Protein AF-0000000067829515 (afdb_homodimer)

Structure (mmCIF, N/CA/C/O backbone):
data_AF-0000000067829515-model_v1
#
loop_
_entity.id
_entity.type
_entity.pdbx_description
1 polymer 'GAF domain-containing protein'
#
loop_
_atom_site.group_PDB
_atom_site.id
_atom_site.type_symbol
_atom_site.label_atom_id
_atom_site.label_alt_id
_atom_site.label_comp_id
_atom_site.label_asym_id
_atom_site.label_entity_id
_atom_site.label_seq_id
_atom_site.pdbx_PDB_ins_code
_atom_site.Cartn_x
_atom_site.Cartn_y
_atom_site.Cartn_z
_atom_site.occupancy
_atom_site.B_iso_or_equiv
_atom_site.auth_seq_id
_atom_site.auth_comp_id
_atom_site.auth_asym_id
_atom_site.auth_atom_id
_atom_site.pdbx_PDB_model_num
ATOM 1 N N . MET A 1 1 ? 18.188 -7.316 -9.562 1 25.94 1 MET A N 1
ATOM 2 C CA . MET A 1 1 ? 18.547 -8.625 -9.023 1 25.94 1 MET A CA 1
ATOM 3 C C . MET A 1 1 ? 17.344 -9.32 -8.414 1 25.94 1 MET A C 1
ATOM 5 O O . MET A 1 1 ? 16.75 -8.836 -7.445 1 25.94 1 MET A O 1
ATOM 9 N N . THR A 1 2 ? 16.453 -9.797 -9.289 1 33.97 2 THR A N 1
ATOM 10 C CA . THR A 1 2 ? 15.359 -10.719 -9.031 1 33.97 2 THR A CA 1
ATOM 11 C C . THR A 1 2 ? 15.75 -11.734 -7.961 1 33.97 2 THR A C 1
ATOM 13 O O . THR A 1 2 ? 16.75 -12.438 -8.102 1 33.97 2 THR A O 1
ATOM 16 N N . ASP A 1 3 ? 15.609 -11.477 -6.75 1 33.56 3 ASP A N 1
ATOM 17 C CA . ASP A 1 3 ? 15.844 -12.516 -5.754 1 33.56 3 ASP A CA 1
ATOM 18 C C . ASP A 1 3 ? 15.508 -13.898 -6.316 1 33.56 3 ASP A C 1
ATOM 20 O O . ASP A 1 3 ? 14.344 -14.203 -6.582 1 33.56 3 ASP A O 1
ATOM 24 N N . ASN A 1 4 ? 16.328 -14.477 -7.176 1 36.19 4 ASN A N 1
ATOM 25 C CA . ASN A 1 4 ? 16.594 -15.859 -7.551 1 36.19 4 ASN A CA 1
ATOM 26 C C . ASN A 1 4 ? 16.234 -16.828 -6.426 1 36.19 4 ASN A C 1
ATOM 28 O O . ASN A 1 4 ? 16.828 -17.906 -6.309 1 36.19 4 ASN A O 1
ATOM 32 N N . HIS A 1 5 ? 16.094 -16.344 -5.215 1 37.66 5 HIS A N 1
ATOM 33 C CA . HIS A 1 5 ? 16.188 -17.375 -4.18 1 37.66 5 HIS A CA 1
ATOM 34 C C . HIS A 1 5 ? 15.516 -18.672 -4.621 1 37.66 5 HIS A C 1
ATOM 36 O O . HIS A 1 5 ? 16.156 -19.719 -4.676 1 37.66 5 HIS A O 1
ATOM 42 N N . ASN A 1 6 ? 14.422 -19.172 -3.67 1 37.62 6 ASN A N 1
ATOM 43 C CA . ASN A 1 6 ? 14.172 -20.547 -3.279 1 37.62 6 ASN A CA 1
ATOM 44 C C . ASN A 1 6 ? 13.578 -21.359 -4.434 1 37.62 6 ASN A C 1
ATOM 46 O O . ASN A 1 6 ? 13.016 -20.797 -5.367 1 37.62 6 ASN A O 1
ATOM 50 N N . GLY A 1 7 ? 13.961 -22.609 -4.641 1 43.34 7 GLY A N 1
ATOM 51 C CA . GLY A 1 7 ? 13.57 -23.891 -5.211 1 43.34 7 GLY A CA 1
ATOM 52 C C . GLY A 1 7 ? 12.117 -23.938 -5.637 1 43.34 7 GLY A C 1
ATOM 53 O O . GLY A 1 7 ? 11.68 -24.875 -6.297 1 43.34 7 GLY A O 1
ATOM 54 N N . ASP A 1 8 ? 11.156 -23.297 -4.898 1 54.38 8 ASP A N 1
ATOM 55 C CA . ASP A 1 8 ? 9.719 -23.516 -5 1 54.38 8 ASP A CA 1
ATOM 56 C C . ASP A 1 8 ? 9.078 -22.516 -5.965 1 54.38 8 ASP A C 1
ATOM 58 O O . ASP A 1 8 ? 7.961 -22.047 -5.734 1 54.38 8 ASP A O 1
ATOM 62 N N . ASN A 1 9 ? 9.852 -22.156 -7.176 1 76.94 9 ASN A N 1
ATOM 63 C CA . ASN A 1 9 ? 9.578 -21.203 -8.25 1 76.94 9 ASN A CA 1
ATOM 64 C C . ASN A 1 9 ? 8.672 -21.812 -9.312 1 76.94 9 ASN A C 1
ATOM 66 O O . ASN A 1 9 ? 8.594 -23.031 -9.453 1 76.94 9 ASN A O 1
ATOM 70 N N . ILE A 1 10 ? 7.895 -21.047 -9.758 1 85.75 10 ILE A N 1
ATOM 71 C CA . ILE A 1 10 ? 6.918 -21.469 -10.758 1 85.75 10 ILE A CA 1
ATOM 72 C C . ILE A 1 10 ? 7.637 -22.109 -11.945 1 85.75 10 ILE A C 1
ATOM 74 O O . ILE A 1 10 ? 7.129 -23.062 -12.539 1 85.75 10 ILE A O 1
ATOM 78 N N . LEU A 1 11 ? 8.891 -21.766 -12.156 1 89.19 11 LEU A N 1
ATOM 79 C CA . LEU A 1 11 ? 9.617 -22.359 -13.281 1 89.19 11 LEU A CA 1
ATOM 80 C C . LEU A 1 11 ? 10.062 -23.781 -12.969 1 89.19 11 LEU A C 1
ATOM 82 O O . LEU A 1 11 ? 10.055 -24.641 -13.844 1 89.19 11 LEU A O 1
ATOM 86 N N . ASP A 1 12 ? 10.43 -23.969 -11.75 1 88.19 12 ASP A N 1
ATOM 87 C CA . ASP A 1 12 ? 10.758 -25.344 -11.336 1 88.19 12 ASP A CA 1
ATOM 88 C C . ASP A 1 12 ? 9.539 -26.25 -11.453 1 88.19 12 ASP A C 1
ATOM 90 O O . ASP A 1 12 ? 9.672 -27.422 -11.828 1 88.19 12 ASP A O 1
ATOM 94 N N . LEU A 1 13 ? 8.477 -25.703 -11.078 1 89.69 13 LEU A N 1
ATOM 95 C CA . LEU A 1 13 ? 7.234 -26.469 -11.188 1 89.69 13 LEU A CA 1
ATOM 96 C C . LEU A 1 13 ? 6.938 -26.828 -12.641 1 89.69 13 LEU A C 1
ATOM 98 O O . LEU A 1 13 ? 6.594 -27.969 -12.945 1 89.69 13 LEU A O 1
ATOM 102 N N . ILE A 1 14 ? 7.098 -25.891 -13.5 1 92.06 14 ILE A N 1
ATOM 103 C CA . ILE A 1 14 ? 6.852 -26.109 -14.922 1 92.06 14 ILE A CA 1
ATOM 104 C C . ILE A 1 14 ? 7.809 -27.172 -15.453 1 92.06 14 ILE A C 1
ATOM 106 O O . ILE A 1 14 ? 7.402 -28.062 -16.188 1 92.06 14 ILE A O 1
ATOM 110 N N . ARG A 1 15 ? 8.992 -27.078 -15.047 1 90.19 15 ARG A N 1
ATOM 111 C CA . ARG A 1 15 ? 9.977 -28.062 -15.461 1 90.19 15 ARG A CA 1
ATOM 112 C C . ARG A 1 15 ? 9.562 -29.469 -15.023 1 90.19 15 ARG A C 1
ATOM 114 O O . ARG A 1 15 ? 9.672 -30.422 -15.797 1 90.19 15 ARG A O 1
ATOM 121 N N . SER A 1 16 ? 9.07 -29.547 -13.859 1 87.62 16 SER A N 1
ATOM 122 C CA . SER A 1 16 ? 8.648 -30.828 -13.32 1 87.62 16 SER A CA 1
ATOM 123 C C . SER A 1 16 ? 7.398 -31.344 -14.031 1 87.62 16 SER A C 1
ATOM 125 O O . SER A 1 16 ? 7.266 -32.531 -14.273 1 87.62 16 SER A O 1
ATOM 127 N N . VAL A 1 17 ? 6.535 -30.484 -14.352 1 90.06 17 VAL A N 1
ATOM 128 C CA . VAL A 1 17 ? 5.273 -30.859 -14.977 1 90.06 17 VAL A CA 1
ATOM 129 C C . VAL A 1 17 ? 5.539 -31.406 -16.375 1 90.06 17 VAL A C 1
ATOM 131 O O . VAL A 1 17 ? 5 -32.438 -16.75 1 90.06 17 VAL A O 1
ATOM 134 N N . PHE A 1 18 ? 6.383 -30.719 -17.078 1 90.62 18 PHE A N 1
ATOM 135 C CA . PHE A 1 18 ? 6.629 -31.109 -18.453 1 90.62 18 PHE A CA 1
ATOM 136 C C . PHE A 1 18 ? 7.785 -32.094 -18.531 1 90.62 18 PHE A C 1
ATOM 138 O O . PHE A 1 18 ? 8.031 -32.688 -19.594 1 90.62 18 PHE A O 1
ATOM 145 N N . GLN A 1 19 ? 8.438 -32.344 -17.391 1 88.62 19 GLN A N 1
ATOM 146 C CA . GLN A 1 19 ? 9.594 -33.219 -17.328 1 88.62 19 GLN A CA 1
ATOM 147 C C . GLN A 1 19 ? 10.609 -32.844 -18.422 1 88.62 19 GLN A C 1
ATOM 149 O O . GLN A 1 19 ? 11.031 -33.719 -19.188 1 88.62 19 GLN A O 1
ATOM 154 N N . VAL A 1 20 ? 10.992 -31.641 -18.453 1 90.38 20 VAL A N 1
ATOM 155 C CA . VAL A 1 20 ? 11.883 -31.125 -19.484 1 90.38 20 VAL A CA 1
ATOM 156 C C . VAL A 1 20 ? 13.234 -30.75 -18.875 1 90.38 20 VAL A C 1
ATOM 158 O O . VAL A 1 20 ? 13.391 -30.781 -17.656 1 90.38 20 VAL A O 1
ATOM 161 N N . HIS A 1 21 ? 14.125 -30.453 -19.812 1 87.69 21 HIS A N 1
ATOM 162 C CA . HIS A 1 21 ? 15.484 -30.125 -19.391 1 87.69 21 HIS A CA 1
ATOM 163 C C . HIS A 1 21 ? 15.586 -28.703 -18.891 1 87.69 21 HIS A C 1
ATOM 165 O O . HIS A 1 21 ? 16.219 -28.438 -17.859 1 87.69 21 HIS A O 1
ATOM 171 N N . ASN A 1 22 ? 14.93 -27.828 -19.656 1 88.19 22 ASN A N 1
ATOM 172 C CA . ASN A 1 22 ? 15.086 -26.406 -19.344 1 88.19 22 ASN A CA 1
ATOM 173 C C . ASN A 1 22 ? 13.781 -25.641 -19.531 1 88.19 22 ASN A C 1
ATOM 175 O O . ASN A 1 22 ? 13.016 -25.922 -20.469 1 88.19 22 ASN A O 1
ATOM 179 N N . VAL A 1 23 ? 13.562 -24.703 -18.641 1 91.44 23 VAL A N 1
ATOM 180 C CA . VAL A 1 23 ? 12.5 -23.703 -18.781 1 91.44 23 VAL A CA 1
ATOM 181 C C . VAL A 1 23 ? 13.094 -22.297 -18.688 1 91.44 23 VAL A C 1
ATOM 183 O O . VAL A 1 23 ? 13.859 -22 -17.766 1 91.44 23 VAL A O 1
ATOM 186 N N . ALA A 1 24 ? 12.797 -21.484 -19.688 1 89.12 24 ALA A N 1
ATOM 187 C CA . ALA A 1 24 ? 13.383 -20.141 -19.734 1 89.12 24 ALA A CA 1
ATOM 188 C C . ALA A 1 24 ? 12.305 -19.078 -19.891 1 89.12 24 ALA A C 1
ATOM 190 O O . ALA A 1 24 ? 11.359 -19.25 -20.672 1 89.12 24 ALA A O 1
ATOM 191 N N . LEU A 1 25 ? 12.492 -18.062 -19.125 1 90.81 25 LEU A N 1
ATOM 192 C CA . LEU A 1 25 ? 11.562 -16.938 -19.172 1 90.81 25 LEU A CA 1
ATOM 193 C C . LEU A 1 25 ? 12.25 -15.688 -19.719 1 90.81 25 LEU A C 1
ATOM 195 O O . LEU A 1 25 ? 13.281 -15.258 -19.188 1 90.81 25 LEU A O 1
ATOM 199 N N . PHE A 1 26 ? 11.656 -15.133 -20.766 1 89.19 26 PHE A N 1
ATOM 200 C CA . PHE A 1 26 ? 12.18 -13.93 -21.391 1 89.19 26 PHE A CA 1
ATOM 201 C C . PHE A 1 26 ? 11.203 -12.766 -21.234 1 89.19 26 PHE A C 1
ATOM 203 O O . PHE A 1 26 ? 10 -12.93 -21.469 1 89.19 26 PHE A O 1
ATOM 210 N N . LEU A 1 27 ? 11.703 -11.594 -20.875 1 89.62 27 LEU A N 1
ATOM 211 C CA . LEU A 1 27 ? 10.875 -10.398 -20.734 1 89.62 27 LEU A CA 1
ATOM 212 C C . LEU A 1 27 ? 11.461 -9.242 -21.531 1 89.62 27 LEU A C 1
ATOM 214 O O . LEU A 1 27 ? 12.656 -9.211 -21.812 1 89.62 27 LEU A O 1
ATOM 218 N N . PRO A 1 28 ? 10.586 -8.336 -21.906 1 87.75 28 PRO A N 1
ATOM 219 C CA . PRO A 1 28 ? 11.055 -7.191 -22.688 1 87.75 28 PRO A CA 1
ATOM 220 C C . PRO A 1 28 ? 11.867 -6.203 -21.859 1 87.75 28 PRO A C 1
ATOM 222 O O . PRO A 1 28 ? 11.609 -6.02 -20.672 1 87.75 28 PRO A O 1
ATOM 225 N N . THR A 1 29 ? 12.859 -5.633 -22.531 1 84 29 THR A N 1
ATOM 226 C CA . THR A 1 29 ? 13.664 -4.57 -21.938 1 84 29 THR A CA 1
ATOM 227 C C . THR A 1 29 ? 13.219 -3.205 -22.453 1 84 29 THR A C 1
ATOM 229 O O . THR A 1 29 ? 12.398 -3.115 -23.359 1 84 29 THR A O 1
ATOM 232 N N . GLU A 1 30 ? 13.68 -2.193 -21.828 1 77.88 30 GLU A N 1
ATOM 233 C CA . GLU A 1 30 ? 13.305 -0.834 -22.219 1 77.88 30 GLU A CA 1
ATOM 234 C C . GLU A 1 30 ? 13.789 -0.511 -23.625 1 77.88 30 GLU A C 1
ATOM 236 O O . GLU A 1 30 ? 13.188 0.314 -24.312 1 77.88 30 GLU A O 1
ATOM 241 N N . ASP A 1 31 ? 14.766 -1.186 -24.078 1 78.12 31 ASP A N 1
ATOM 242 C CA . ASP A 1 31 ? 15.367 -0.891 -25.375 1 78.12 31 ASP A CA 1
ATOM 243 C C . ASP A 1 31 ? 14.688 -1.682 -26.5 1 78.12 31 ASP A C 1
ATOM 245 O O . ASP A 1 31 ? 15.164 -1.695 -27.625 1 78.12 31 ASP A O 1
ATOM 249 N N . GLY A 1 32 ? 13.555 -2.357 -26.172 1 79.62 32 GLY A N 1
ATOM 250 C CA . GLY A 1 32 ? 12.828 -3.107 -27.188 1 79.62 32 GLY A CA 1
ATOM 251 C C . GLY A 1 32 ? 13.352 -4.52 -27.375 1 79.62 32 GLY A C 1
ATOM 252 O O . GLY A 1 32 ? 12.875 -5.254 -28.234 1 79.62 32 GLY A O 1
ATOM 253 N N . ASN A 1 33 ? 14.383 -4.832 -26.641 1 85.44 33 ASN A N 1
ATOM 254 C CA . ASN A 1 33 ? 14.914 -6.188 -26.656 1 85.44 33 ASN A CA 1
ATOM 255 C C . ASN A 1 33 ? 14.312 -7.039 -25.547 1 85.44 33 ASN A C 1
ATOM 257 O O . ASN A 1 33 ? 13.328 -6.641 -24.906 1 85.44 33 ASN A O 1
ATOM 261 N N . PHE A 1 34 ? 14.82 -8.281 -25.562 1 86.38 34 PHE A N 1
ATOM 262 C CA . PHE A 1 34 ? 14.336 -9.195 -24.531 1 86.38 34 PHE A CA 1
ATOM 263 C C . PHE A 1 34 ? 15.5 -9.812 -23.766 1 86.38 34 PHE A C 1
ATOM 265 O O . PHE A 1 34 ? 16.578 -10.023 -24.328 1 86.38 34 PHE A O 1
ATOM 272 N N . THR A 1 35 ? 15.305 -9.938 -22.578 1 84.5 35 THR A N 1
ATOM 273 C CA . THR A 1 35 ? 16.359 -10.508 -21.75 1 84.5 35 THR A CA 1
ATOM 274 C C . THR A 1 35 ? 15.844 -11.727 -21 1 84.5 35 THR A C 1
ATOM 276 O O . THR A 1 35 ? 14.656 -11.82 -20.688 1 84.5 35 THR A O 1
ATOM 279 N N . LEU A 1 36 ? 16.781 -12.711 -20.828 1 85.44 36 LEU A N 1
ATOM 280 C CA . LEU A 1 36 ? 16.469 -13.859 -19.969 1 85.44 36 LEU A CA 1
ATOM 281 C C . LEU A 1 36 ? 16.375 -13.438 -18.516 1 85.44 36 LEU A C 1
ATOM 283 O O . LEU A 1 36 ? 17.375 -13.023 -17.922 1 85.44 36 LEU A O 1
ATOM 287 N N . VAL A 1 37 ? 15.297 -13.516 -17.984 1 82.75 37 VAL A N 1
ATOM 288 C CA . VAL A 1 37 ? 15.086 -13.023 -16.625 1 82.75 37 VAL A CA 1
ATOM 289 C C . VAL A 1 37 ? 15.234 -14.172 -15.633 1 82.75 37 VAL A C 1
ATOM 291 O O . VAL A 1 37 ? 15.734 -13.977 -14.523 1 82.75 37 VAL A O 1
ATOM 294 N N . SER A 1 38 ? 14.773 -15.328 -16 1 84.25 38 SER A N 1
ATOM 295 C CA . SER A 1 38 ? 14.828 -16.484 -15.117 1 84.25 38 SER A CA 1
ATOM 296 C C . SER A 1 38 ? 14.828 -17.781 -15.906 1 84.25 38 SER A C 1
ATOM 298 O O . SER A 1 38 ? 14.25 -17.859 -16.984 1 84.25 38 SER A O 1
ATOM 300 N N . ALA A 1 39 ? 15.492 -18.766 -15.344 1 85.69 39 ALA A N 1
ATOM 301 C CA . ALA A 1 39 ? 15.523 -20.078 -15.977 1 85.69 39 ALA A CA 1
ATOM 302 C C . ALA A 1 39 ? 15.625 -21.188 -14.938 1 85.69 39 ALA A C 1
ATOM 304 O O . ALA A 1 39 ? 16.109 -20.969 -13.828 1 85.69 39 ALA A O 1
ATOM 305 N N . SER A 1 40 ? 14.969 -22.25 -15.164 1 86.25 40 SER A N 1
ATOM 306 C CA . SER A 1 40 ? 15.109 -23.469 -14.383 1 86.25 40 SER A CA 1
ATOM 307 C C . SER A 1 40 ? 15.719 -24.594 -15.219 1 86.25 40 SER A C 1
ATOM 309 O O . SER A 1 40 ? 15.18 -24.953 -16.266 1 86.25 40 SER A O 1
ATOM 311 N N . THR A 1 41 ? 16.984 -25 -14.781 1 81.75 41 THR A N 1
ATOM 312 C CA . THR A 1 41 ? 17.672 -26.031 -15.562 1 81.75 41 THR A CA 1
ATOM 313 C C . THR A 1 41 ? 18.125 -27.188 -14.672 1 81.75 41 THR A C 1
ATOM 315 O O . THR A 1 41 ? 18.297 -27 -13.461 1 81.75 41 THR A O 1
ATOM 318 N N . GLU A 1 42 ? 18.016 -28.406 -15.094 1 70 42 GLU A N 1
ATOM 319 C CA . GLU A 1 42 ? 18.594 -29.547 -14.383 1 70 42 GLU A CA 1
ATOM 320 C C . GLU A 1 42 ? 20.109 -29.406 -14.258 1 70 42 GLU A C 1
ATOM 322 O O . GLU A 1 42 ? 20.703 -29.906 -13.305 1 70 42 GLU A O 1
ATOM 327 N N . CYS A 1 43 ? 20.719 -28.781 -15.258 1 59.5 43 CYS A N 1
ATOM 328 C CA . CYS A 1 43 ? 22.172 -28.625 -15.258 1 59.5 43 CYS A CA 1
ATOM 329 C C . CYS A 1 43 ? 22.578 -27.172 -15.016 1 59.5 43 CYS A C 1
ATOM 331 O O . CYS A 1 43 ? 21.719 -26.312 -14.844 1 59.5 43 CYS A O 1
ATOM 333 N N . GLU A 1 44 ? 23.828 -26.781 -14.734 1 52.78 44 GLU A N 1
ATOM 334 C CA . GLU A 1 44 ? 24.438 -25.516 -14.344 1 52.78 44 GLU A CA 1
ATOM 335 C C . GLU A 1 44 ? 23.844 -24.359 -15.141 1 52.78 44 GLU A C 1
ATOM 337 O O . GLU A 1 44 ? 23.797 -24.406 -16.375 1 52.78 44 GLU A O 1
ATOM 342 N N . PRO A 1 45 ? 23.156 -23.641 -14.398 1 49.62 45 PRO A N 1
ATOM 343 C CA . PRO A 1 45 ? 22.359 -22.516 -14.898 1 49.62 45 PRO A CA 1
ATOM 344 C C . PRO A 1 45 ? 23.141 -21.625 -15.867 1 49.62 45 PRO A C 1
ATOM 346 O O . PRO A 1 45 ? 24.375 -21.609 -15.844 1 49.62 45 PRO A O 1
ATOM 349 N N . TYR A 1 46 ? 22.438 -21.141 -16.828 1 52.03 46 TYR A N 1
ATOM 350 C CA . TYR A 1 46 ? 22.844 -20.141 -17.812 1 52.03 46 TYR A CA 1
ATOM 351 C C . TYR A 1 46 ? 23.344 -18.875 -17.125 1 52.03 46 TYR A C 1
ATOM 353 O O . TYR A 1 46 ? 22.734 -18.391 -16.172 1 52.03 46 TYR A O 1
ATOM 361 N N . THR A 1 47 ? 24.547 -18.891 -16.781 1 46 47 THR A N 1
ATOM 362 C CA . THR A 1 47 ? 25.203 -17.781 -16.078 1 46 47 THR A CA 1
ATOM 363 C C . THR A 1 47 ? 24.797 -16.438 -16.688 1 46 47 THR A C 1
ATOM 365 O O . THR A 1 47 ? 24.875 -15.406 -16.016 1 46 47 THR A O 1
ATOM 368 N N . GLU A 1 48 ? 24.797 -16.266 -18.062 1 52.47 48 GLU A N 1
ATOM 369 C CA . GLU A 1 48 ? 25.016 -14.914 -18.562 1 52.47 48 GLU A CA 1
ATOM 370 C C . GLU A 1 48 ? 23.688 -14.242 -18.906 1 52.47 48 GLU A C 1
ATOM 372 O O . GLU A 1 48 ? 22.703 -14.914 -19.234 1 52.47 48 GLU A O 1
ATOM 377 N N . GLU A 1 49 ? 23.594 -13.078 -18.625 1 59.03 49 GLU A N 1
ATOM 378 C CA . GLU A 1 49 ? 22.578 -12.148 -19.109 1 59.03 49 GLU A CA 1
ATOM 379 C C . GLU A 1 49 ? 22.453 -12.203 -20.625 1 59.03 49 GLU A C 1
ATOM 381 O O . GLU A 1 49 ? 23.422 -11.945 -21.344 1 59.03 49 GLU A O 1
ATOM 386 N N . PHE A 1 50 ? 21.516 -13.047 -21.188 1 68.44 50 PHE A N 1
ATOM 387 C CA . PHE A 1 50 ? 21.344 -13.18 -22.641 1 68.44 50 PHE A CA 1
ATOM 388 C C . PHE A 1 50 ? 20.297 -12.195 -23.141 1 68.44 50 PHE A C 1
ATOM 390 O O . PHE A 1 50 ? 19.203 -12.094 -22.578 1 68.44 50 PHE A O 1
ATOM 397 N N . ILE A 1 51 ? 20.828 -11.18 -23.906 1 73.88 51 ILE A N 1
ATOM 398 C CA . ILE A 1 51 ? 19.922 -10.273 -24.594 1 73.88 51 ILE A CA 1
ATOM 399 C C . ILE A 1 51 ? 19.531 -10.852 -25.953 1 73.88 51 ILE A C 1
ATOM 401 O O . ILE A 1 51 ? 20.406 -11.25 -26.734 1 73.88 51 ILE A O 1
ATOM 405 N N . ILE A 1 52 ? 18.281 -11.07 -26.172 1 75.5 52 ILE A N 1
ATOM 406 C CA . ILE A 1 52 ? 17.812 -11.641 -27.422 1 75.5 52 ILE A CA 1
ATOM 407 C C . ILE A 1 52 ? 17.031 -10.586 -28.219 1 75.5 52 ILE A C 1
ATOM 409 O O . ILE A 1 52 ? 16.031 -10.055 -27.734 1 75.5 52 ILE A O 1
ATOM 413 N N . PRO A 1 53 ? 17.594 -10.234 -29.406 1 73.56 53 PRO A N 1
ATOM 414 C CA . PRO A 1 53 ? 16.781 -9.406 -30.281 1 73.56 53 PRO A CA 1
ATOM 415 C C . PRO A 1 53 ? 15.562 -10.148 -30.828 1 73.56 53 PRO A C 1
ATOM 417 O O . PRO A 1 53 ? 15.609 -11.367 -31.016 1 73.56 53 PRO A O 1
ATOM 420 N N . PRO A 1 54 ? 14.484 -9.344 -31.031 1 75.5 54 PRO A N 1
ATOM 421 C CA . PRO A 1 54 ? 13.328 -10.016 -31.641 1 75.5 54 PRO A CA 1
ATOM 422 C C . PRO A 1 54 ? 13.641 -10.602 -33.031 1 75.5 54 PRO A C 1
ATOM 424 O O . PRO A 1 54 ? 14.336 -9.961 -33.812 1 75.5 54 PRO A O 1
ATOM 427 N N . GLY A 1 55 ? 13.219 -11.844 -33.25 1 74.69 55 GLY A N 1
ATOM 428 C CA . GLY A 1 55 ? 13.336 -12.461 -34.562 1 74.69 55 GLY A CA 1
ATOM 429 C C . GLY A 1 55 ? 14.555 -13.352 -34.688 1 74.69 55 GLY A C 1
ATOM 430 O O . GLY A 1 55 ? 14.688 -14.086 -35.656 1 74.69 55 GLY A O 1
ATOM 431 N N . LYS A 1 56 ? 15.398 -13.227 -33.75 1 74.81 56 LYS A N 1
ATOM 432 C CA . LYS A 1 56 ? 16.594 -14.055 -33.812 1 74.81 56 LYS A CA 1
ATOM 433 C C . LYS A 1 56 ? 16.422 -15.352 -33.031 1 74.81 56 LYS A C 1
ATOM 435 O O . LYS A 1 56 ? 16.219 -15.328 -31.828 1 74.81 56 LYS A O 1
ATOM 440 N N . GLY A 1 57 ? 16.516 -16.422 -33.844 1 79.56 57 GLY A N 1
ATOM 441 C CA . GLY A 1 57 ? 16.406 -17.719 -33.219 1 79.56 57 GLY A CA 1
ATOM 442 C C . GLY A 1 57 ? 14.961 -18.141 -32.969 1 79.56 57 GLY A C 1
ATOM 443 O O . GLY A 1 57 ? 14.031 -17.453 -33.406 1 79.56 57 GLY A O 1
ATOM 444 N N . LEU A 1 58 ? 14.781 -19.234 -32.406 1 84.5 58 LEU A N 1
ATOM 445 C CA . LEU A 1 58 ? 13.438 -19.766 -32.188 1 84.5 58 LEU A CA 1
ATOM 446 C C . LEU A 1 58 ? 12.68 -18.906 -31.172 1 84.5 58 LEU A C 1
ATOM 448 O O . LEU A 1 58 ? 11.492 -18.625 -31.359 1 84.5 58 LEU A O 1
ATOM 452 N N . VAL A 1 59 ? 13.406 -18.469 -30.172 1 87.06 59 VAL A N 1
ATOM 453 C CA . VAL A 1 59 ? 12.781 -17.594 -29.172 1 87.06 59 VAL A CA 1
ATOM 454 C C . VAL A 1 59 ? 12.391 -16.266 -29.812 1 87.06 59 VAL A C 1
ATOM 456 O O . VAL A 1 59 ? 11.297 -15.75 -29.562 1 87.06 59 VAL A O 1
ATOM 459 N N . GLY A 1 60 ? 13.328 -15.727 -30.562 1 85.31 60 GLY A N 1
ATOM 460 C CA . GLY A 1 60 ? 13.023 -14.492 -31.266 1 85.31 60 GLY A CA 1
ATOM 461 C C . GLY A 1 60 ? 11.805 -14.594 -32.156 1 85.31 60 GLY A C 1
ATOM 462 O O . GLY A 1 60 ? 11.031 -13.633 -32.281 1 85.31 60 GLY A O 1
ATOM 463 N N . TRP A 1 61 ? 11.727 -15.766 -32.75 1 85.88 61 TRP A N 1
ATOM 464 C CA . TRP A 1 61 ? 10.57 -16 -33.625 1 85.88 61 TRP A CA 1
ATOM 465 C C . TRP A 1 61 ? 9.273 -15.93 -32.812 1 85.88 61 TRP A C 1
ATOM 467 O O . TRP A 1 61 ? 8.305 -15.305 -33.25 1 85.88 61 TRP A O 1
ATOM 477 N N . VAL A 1 62 ? 9.227 -16.625 -31.672 1 90.12 62 VAL A N 1
ATOM 478 C CA . VAL A 1 62 ? 8.047 -16.625 -30.812 1 90.12 62 VAL A CA 1
ATOM 479 C C . VAL A 1 62 ? 7.707 -15.203 -30.391 1 90.12 62 VAL A C 1
ATOM 481 O O . VAL A 1 62 ? 6.535 -14.812 -30.391 1 90.12 62 VAL A O 1
ATOM 484 N N . LEU A 1 63 ? 8.688 -14.445 -30.125 1 89.12 63 LEU A N 1
ATOM 485 C CA . LEU A 1 63 ? 8.508 -13.07 -29.656 1 89.12 63 LEU A CA 1
ATOM 486 C C . LEU A 1 63 ? 8.008 -12.172 -30.781 1 89.12 63 LEU A C 1
ATOM 488 O O . LEU A 1 63 ? 7.141 -11.32 -30.547 1 89.12 63 LEU A O 1
ATOM 492 N N . ARG A 1 64 ? 8.5 -12.328 -31.922 1 85.81 64 ARG A N 1
ATOM 493 C CA . ARG A 1 64 ? 8.133 -11.492 -33.062 1 85.81 64 ARG A CA 1
ATOM 494 C C . ARG A 1 64 ? 6.715 -11.797 -33.531 1 85.81 64 ARG A C 1
ATOM 496 O O . ARG A 1 64 ? 5.938 -10.883 -33.812 1 85.81 64 ARG A O 1
ATOM 503 N N . HIS A 1 65 ? 6.41 -13.094 -33.594 1 88.88 65 HIS A N 1
ATOM 504 C CA . HIS A 1 65 ? 5.141 -13.5 -34.188 1 88.88 65 HIS A CA 1
ATOM 505 C C . HIS A 1 65 ? 4.055 -13.633 -33.156 1 88.88 65 HIS A C 1
ATOM 507 O O . HIS A 1 65 ? 2.867 -13.695 -33.469 1 88.88 65 HIS A O 1
ATOM 513 N N . GLN A 1 66 ? 4.395 -13.703 -31.906 1 90.25 66 GLN A N 1
ATOM 514 C CA . GLN A 1 66 ? 3.473 -13.867 -30.781 1 90.25 66 GLN A CA 1
ATOM 515 C C . GLN A 1 66 ? 2.574 -15.086 -30.984 1 90.25 66 GLN A C 1
ATOM 517 O O . GLN A 1 66 ? 1.359 -15.008 -30.797 1 90.25 66 GLN A O 1
ATOM 522 N N . GLN A 1 67 ? 3.123 -16.109 -31.5 1 88.94 67 GLN A N 1
ATOM 523 C CA . GLN A 1 67 ? 2.451 -17.391 -31.703 1 88.94 67 GLN A CA 1
ATOM 524 C C . GLN A 1 67 ? 3.236 -18.531 -31.078 1 88.94 67 GLN A C 1
ATOM 526 O O . GLN A 1 67 ? 4.465 -18.484 -30.984 1 88.94 67 GLN A O 1
ATOM 531 N N . PRO A 1 68 ? 2.492 -19.516 -30.609 1 92.69 68 PRO A N 1
ATOM 532 C CA . PRO A 1 68 ? 3.197 -20.672 -30.047 1 92.69 68 PRO A CA 1
ATOM 533 C C . PRO A 1 68 ? 4.008 -21.438 -31.094 1 92.69 68 PRO A C 1
ATOM 535 O O . PRO A 1 68 ? 3.672 -21.422 -32.281 1 92.69 68 PRO A O 1
ATOM 538 N N . LEU A 1 69 ? 5.117 -22 -30.719 1 91.44 69 LEU A N 1
ATOM 539 C CA . LEU A 1 69 ? 5.984 -22.766 -31.594 1 91.44 69 LEU A CA 1
ATOM 540 C C . LEU A 1 69 ? 6.324 -24.125 -30.984 1 91.44 69 LEU A C 1
ATOM 542 O O . LEU A 1 69 ? 6.703 -24.188 -29.812 1 91.44 69 LEU A O 1
ATOM 546 N N . ILE A 1 70 ? 6.027 -25.172 -31.703 1 92.31 70 ILE A N 1
ATOM 547 C CA . ILE A 1 70 ? 6.426 -26.516 -31.297 1 92.31 70 ILE A CA 1
ATOM 548 C C . ILE A 1 70 ? 7.41 -27.094 -32.312 1 92.31 70 ILE A C 1
ATOM 550 O O . ILE A 1 70 ? 7.141 -27.094 -33.5 1 92.31 70 ILE A O 1
ATOM 554 N N . LEU A 1 71 ? 8.531 -27.422 -31.891 1 88.5 71 LEU A N 1
ATOM 555 C CA . LEU A 1 71 ? 9.508 -28.109 -32.719 1 88.5 71 LEU A CA 1
ATOM 556 C C . LEU A 1 71 ? 9.93 -29.438 -32.125 1 88.5 71 LEU A C 1
ATOM 558 O O . LEU A 1 71 ? 10.617 -29.453 -31.094 1 88.5 71 LEU A O 1
ATOM 562 N N . ASN A 1 72 ? 9.289 -30.453 -32.844 1 87.38 72 ASN A N 1
ATOM 563 C CA . ASN A 1 72 ? 9.672 -31.812 -32.406 1 87.38 72 ASN A CA 1
ATOM 564 C C . ASN A 1 72 ? 10.812 -32.344 -33.281 1 87.38 72 ASN A C 1
ATOM 566 O O . ASN A 1 72 ? 10.852 -32.094 -34.5 1 87.38 72 ASN A O 1
ATOM 570 N N . ASN A 1 73 ? 11.945 -32.844 -32.781 1 80.44 73 ASN A N 1
ATOM 571 C CA . ASN A 1 73 ? 13.133 -33.312 -33.5 1 80.44 73 ASN A CA 1
ATOM 572 C C . ASN A 1 73 ? 13.969 -32.156 -34.031 1 80.44 73 ASN A C 1
ATOM 574 O O . ASN A 1 73 ? 14.281 -32.094 -35.219 1 80.44 73 ASN A O 1
ATOM 578 N N . PHE A 1 74 ? 14.086 -31.359 -33.156 1 75 74 PHE A N 1
ATOM 579 C CA . PHE A 1 74 ? 14.867 -30.156 -33.469 1 75 74 PHE A CA 1
ATOM 580 C C . PHE A 1 74 ? 16.281 -30.531 -33.906 1 75 74 PHE A C 1
ATOM 582 O O . PHE A 1 74 ? 16.953 -31.328 -33.25 1 75 74 PHE A O 1
ATOM 589 N N . ASP A 1 75 ? 16.562 -30.109 -35.188 1 68.81 75 ASP A N 1
ATOM 590 C CA . ASP A 1 75 ? 17.922 -30.219 -35.719 1 68.81 75 ASP A CA 1
ATOM 591 C C . ASP A 1 75 ? 18.547 -28.844 -35.906 1 68.81 75 ASP A C 1
ATOM 593 O O . ASP A 1 75 ? 17.859 -27.875 -36.219 1 68.81 75 ASP A O 1
ATOM 597 N N . GLN A 1 76 ? 19.781 -28.641 -35.438 1 62.38 76 GLN A N 1
ATOM 598 C CA . GLN A 1 76 ? 20.5 -27.375 -35.469 1 62.38 76 GLN A CA 1
ATOM 599 C C . GLN A 1 76 ? 20.422 -26.719 -36.844 1 62.38 76 GLN A C 1
ATOM 601 O O . GLN A 1 76 ? 20.609 -25.5 -36.969 1 62.38 76 GLN A O 1
ATOM 606 N N . ARG A 1 77 ? 20.109 -27.484 -37.781 1 60.78 77 ARG A N 1
ATOM 607 C CA . ARG A 1 77 ? 20.016 -26.922 -39.125 1 60.78 77 ARG A CA 1
ATOM 608 C C . ARG A 1 77 ? 18.781 -26.047 -39.281 1 60.78 77 ARG A C 1
ATOM 610 O O . ARG A 1 77 ? 18.719 -25.188 -40.156 1 60.78 77 ARG A O 1
ATOM 617 N N . GLN A 1 78 ? 17.797 -26.172 -38.438 1 60.44 78 GLN A N 1
ATOM 618 C CA . GLN A 1 78 ? 16.516 -25.484 -38.562 1 60.44 78 GLN A CA 1
ATOM 619 C C . GLN A 1 78 ? 16.516 -24.156 -37.781 1 60.44 78 GLN A C 1
ATOM 621 O O . GLN A 1 78 ? 15.758 -23.25 -38.094 1 60.44 78 GLN A O 1
ATOM 626 N N . GLY A 1 79 ? 17.422 -24.078 -36.906 1 64.94 79 GLY A N 1
ATOM 627 C CA . GLY A 1 79 ? 17.484 -22.859 -36.094 1 64.94 79 GLY A CA 1
ATOM 628 C C . GLY A 1 79 ? 18.297 -23 -34.844 1 64.94 79 GLY A C 1
ATOM 629 O O . GLY A 1 79 ? 18.891 -24.062 -34.594 1 64.94 79 GLY A O 1
ATOM 630 N N . TYR A 1 80 ? 18.609 -21.875 -34.219 1 73.12 80 TYR A N 1
ATOM 631 C CA . TYR A 1 80 ? 19.328 -21.938 -32.969 1 73.12 80 TYR A CA 1
ATOM 632 C C . TYR A 1 80 ? 18.484 -21.328 -31.844 1 73.12 80 TYR A C 1
ATOM 634 O O . TYR A 1 80 ? 17.625 -20.484 -32.094 1 73.12 80 TYR A O 1
ATOM 642 N N . LEU A 1 81 ? 18.438 -21.906 -30.719 1 71.12 81 LEU A N 1
ATOM 643 C CA . LEU A 1 81 ? 17.672 -21.453 -29.562 1 71.12 81 LEU A CA 1
ATOM 644 C C . LEU A 1 81 ? 18.219 -20.125 -29.047 1 71.12 81 LEU A C 1
ATOM 646 O O . LEU A 1 81 ? 17.453 -19.219 -28.719 1 71.12 81 LEU A O 1
ATOM 650 N N . GLY A 1 82 ? 19.484 -19.891 -29.109 1 64.25 82 GLY A N 1
ATOM 651 C CA . GLY A 1 82 ? 20.094 -18.594 -28.844 1 64.25 82 GLY A CA 1
ATOM 652 C C . GLY A 1 82 ? 20.531 -18.422 -27.406 1 64.25 82 GLY A C 1
ATOM 653 O O . GLY A 1 82 ? 21.156 -17.422 -27.062 1 64.25 82 GLY A O 1
ATOM 654 N N . TYR A 1 83 ? 20.172 -19.328 -26.562 1 67.19 83 TYR A N 1
ATOM 655 C CA . TYR A 1 83 ? 20.516 -19.047 -25.172 1 67.19 83 TYR A CA 1
ATOM 656 C C . TYR A 1 83 ? 21.391 -20.172 -24.594 1 67.19 83 TYR A C 1
ATOM 658 O O . TYR A 1 83 ? 21.641 -20.203 -23.391 1 67.19 83 TYR A O 1
ATOM 666 N N . TYR A 1 84 ? 21.812 -21.062 -25.391 1 68.75 84 TYR A N 1
ATOM 667 C CA . TYR A 1 84 ? 22.766 -22.094 -25 1 68.75 84 TYR A CA 1
ATOM 668 C C . TYR A 1 84 ? 24.125 -21.875 -25.672 1 68.75 84 TYR A C 1
ATOM 670 O O . TYR A 1 84 ? 24.203 -21.172 -26.688 1 68.75 84 TYR A O 1
ATOM 678 N N . SER A 1 85 ? 25.094 -22.328 -24.938 1 67.12 85 SER A N 1
ATOM 679 C CA . SER A 1 85 ? 26.344 -22.484 -25.672 1 67.12 85 SER A CA 1
ATOM 680 C C . SER A 1 85 ? 26.203 -23.5 -26.812 1 67.12 85 SER A C 1
ATOM 682 O O . SER A 1 85 ? 25.312 -24.344 -26.781 1 67.12 85 SER A O 1
ATOM 684 N N . ASN A 1 86 ? 26.953 -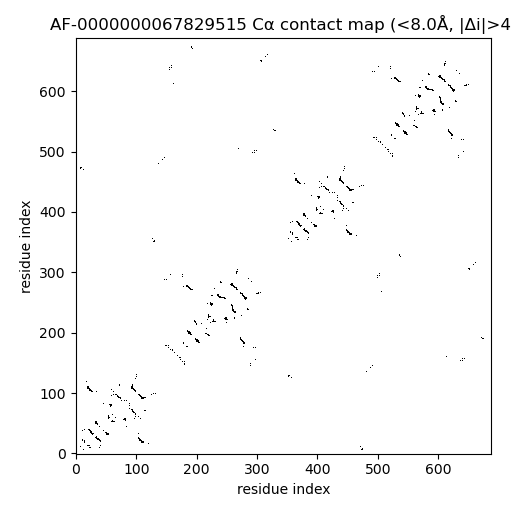23.344 -27.922 1 63.97 86 ASN A N 1
ATOM 685 C CA . ASN A 1 86 ? 26.875 -24.172 -29.125 1 63.97 86 ASN A CA 1
ATOM 686 C C . ASN A 1 86 ? 26.828 -25.656 -28.781 1 63.97 86 ASN A C 1
ATOM 688 O O . ASN A 1 86 ? 26.016 -26.406 -29.328 1 63.97 86 ASN A O 1
ATOM 692 N N . ASN A 1 87 ? 27.625 -26.062 -27.812 1 66.31 87 ASN A N 1
ATOM 693 C CA . ASN A 1 87 ? 27.719 -27.484 -27.5 1 66.31 87 ASN A CA 1
ATOM 694 C C . ASN A 1 87 ? 26.484 -27.984 -26.766 1 66.31 87 ASN A C 1
ATOM 696 O O . ASN A 1 87 ? 26.047 -29.125 -26.984 1 66.31 87 ASN A O 1
ATOM 700 N N . ASP A 1 88 ? 25.875 -27.188 -26.047 1 72.31 88 ASP A N 1
ATOM 701 C CA . ASP A 1 88 ? 24.734 -27.594 -25.234 1 72.31 88 ASP A CA 1
ATOM 702 C C . ASP A 1 88 ? 23.453 -27.594 -26.062 1 72.31 88 ASP A C 1
ATOM 704 O O . ASP A 1 88 ? 22.531 -28.391 -25.812 1 72.31 88 ASP A O 1
ATOM 708 N N . GLU A 1 89 ? 23.484 -26.828 -27.094 1 75.56 89 GLU A N 1
ATOM 709 C CA . GLU A 1 89 ? 22.297 -26.719 -27.922 1 75.56 89 GLU A CA 1
ATOM 710 C C . GLU A 1 89 ? 22.109 -27.969 -28.781 1 75.56 89 GLU A C 1
ATOM 712 O O . GLU A 1 89 ? 20.984 -28.328 -29.109 1 75.56 89 GLU A O 1
ATOM 717 N N . LYS A 1 90 ? 23.203 -28.594 -29.016 1 74.5 90 LYS A N 1
ATOM 718 C CA . LYS A 1 90 ? 23.156 -29.781 -29.844 1 74.5 90 LYS A CA 1
ATOM 719 C C . LYS A 1 90 ? 22.438 -30.938 -29.141 1 74.5 90 LYS A C 1
ATOM 721 O O . LYS A 1 90 ? 21.938 -31.859 -29.781 1 74.5 90 LYS A O 1
ATOM 726 N N . LEU A 1 91 ? 22.375 -30.797 -27.922 1 79.12 91 LEU A N 1
ATOM 727 C CA . LEU A 1 91 ? 21.781 -31.875 -27.156 1 79.12 91 LEU A CA 1
ATOM 728 C C . LEU A 1 91 ? 20.266 -31.75 -27.109 1 79.12 91 LEU A C 1
ATOM 730 O O . LEU A 1 91 ? 19.562 -32.719 -26.781 1 79.12 91 LEU A O 1
ATOM 734 N N . ILE A 1 92 ? 19.812 -30.656 -27.562 1 83.81 92 ILE A N 1
ATOM 735 C CA . ILE A 1 92 ? 18.375 -30.391 -27.453 1 83.81 92 ILE A CA 1
ATOM 736 C C . ILE A 1 92 ? 17.641 -31.047 -28.625 1 83.81 92 ILE A C 1
ATOM 738 O O . ILE A 1 92 ? 18.047 -30.891 -29.781 1 83.81 92 ILE A O 1
ATOM 742 N N . THR A 1 93 ? 16.609 -31.75 -28.344 1 86.06 93 THR A N 1
ATOM 743 C CA . THR A 1 93 ? 15.906 -32.5 -29.375 1 86.06 93 THR A CA 1
ATOM 744 C C . THR A 1 93 ? 14.516 -31.922 -29.609 1 86.06 93 THR A C 1
ATOM 746 O O . THR A 1 93 ? 13.922 -32.125 -30.688 1 86.06 93 THR A O 1
ATOM 749 N N . SER A 1 94 ? 13.961 -31.297 -28.641 1 90.31 94 SER A N 1
ATOM 750 C CA . SER A 1 94 ? 12.625 -30.734 -28.781 1 90.31 94 SER A CA 1
ATOM 751 C C . SER A 1 94 ? 12.523 -29.359 -28.125 1 90.31 94 SER A C 1
ATOM 753 O O . SER A 1 94 ? 13.219 -29.094 -27.141 1 90.31 94 SER A O 1
ATOM 755 N N . PHE A 1 95 ? 11.695 -28.531 -28.703 1 90.81 95 PHE A N 1
ATOM 756 C CA . PHE A 1 95 ? 11.523 -27.172 -28.219 1 90.81 95 PHE A CA 1
ATOM 757 C C . PHE A 1 95 ? 10.062 -26.75 -28.297 1 90.81 95 PHE A C 1
ATOM 759 O O . PHE A 1 95 ? 9.359 -27.094 -29.266 1 90.81 95 PHE A O 1
ATOM 766 N N . MET A 1 96 ? 9.555 -26.062 -27.234 1 94.06 96 MET A N 1
ATOM 767 C CA . MET A 1 96 ? 8.227 -25.453 -27.234 1 94.06 96 MET A CA 1
ATOM 768 C C . MET A 1 96 ? 8.266 -24.047 -26.625 1 94.06 96 MET A C 1
ATOM 770 O O . MET A 1 96 ? 8.883 -23.844 -25.578 1 94.06 96 MET A O 1
ATOM 774 N N . GLY A 1 97 ? 7.766 -23.125 -27.359 1 94.19 97 GLY A N 1
ATOM 775 C CA . GLY A 1 97 ? 7.727 -21.75 -26.891 1 94.19 97 GLY A CA 1
ATOM 776 C C . GLY A 1 97 ? 6.348 -21.125 -26.984 1 94.19 97 GLY A C 1
ATOM 777 O O . GLY A 1 97 ? 5.562 -21.469 -27.875 1 94.19 97 GLY A O 1
ATOM 778 N N . CYS A 1 98 ? 6.062 -20.25 -26.031 1 94.38 98 CYS A N 1
ATOM 779 C CA . CYS A 1 98 ? 4.793 -19.531 -26 1 94.38 98 CYS A CA 1
ATOM 780 C C . CYS A 1 98 ? 5.004 -18.062 -25.641 1 94.38 98 CYS A C 1
ATOM 782 O O . CYS A 1 98 ? 5.859 -17.75 -24.812 1 94.38 98 CYS A O 1
ATOM 784 N N . HIS A 1 99 ? 4.242 -17.219 -26.312 1 93.62 99 HIS A N 1
ATOM 785 C CA . HIS A 1 99 ? 4.309 -15.797 -26 1 93.62 99 HIS A CA 1
ATOM 786 C C . HIS A 1 99 ? 3.535 -15.484 -24.719 1 93.62 99 HIS A C 1
ATOM 788 O O . HIS A 1 99 ? 2.561 -16.172 -24.391 1 93.62 99 HIS A O 1
ATOM 794 N N . LEU A 1 100 ? 3.979 -14.562 -23.938 1 93.38 100 LEU A N 1
ATOM 795 C CA . LEU A 1 100 ? 3.299 -14.117 -22.734 1 93.38 100 LEU A CA 1
ATOM 796 C C . LEU A 1 100 ? 2.365 -12.945 -23.047 1 93.38 100 LEU A C 1
ATOM 798 O O . LEU A 1 100 ? 2.686 -12.094 -23.875 1 93.38 100 LEU A O 1
ATOM 802 N N . PRO A 1 101 ? 1.225 -12.977 -22.234 1 87.25 101 PRO A N 1
ATOM 803 C CA . PRO A 1 101 ? 0.401 -11.766 -22.344 1 87.25 101 PRO A CA 1
ATOM 804 C C . PRO A 1 101 ? 1.131 -10.516 -21.859 1 87.25 101 PRO A C 1
ATOM 806 O O . PRO A 1 101 ? 1.705 -10.5 -20.781 1 87.25 101 PRO A O 1
ATOM 809 N N . GLY A 1 102 ? 1.352 -9.438 -22.609 1 82.94 102 GLY A N 1
ATOM 810 C CA . GLY A 1 102 ? 2.053 -8.219 -22.25 1 82.94 102 GLY A CA 1
ATOM 811 C C . GLY A 1 102 ? 3.457 -8.148 -22.812 1 82.94 102 GLY A C 1
ATOM 812 O O . GLY A 1 102 ? 4.16 -7.152 -22.625 1 82.94 102 GLY A O 1
ATOM 813 N N . GLY A 1 103 ? 3.93 -9.172 -23.25 1 86.12 103 GLY A N 1
ATOM 814 C CA . GLY A 1 103 ? 5.234 -9.195 -23.891 1 86.12 103 GLY A CA 1
ATOM 815 C C . GLY A 1 103 ? 6.211 -10.148 -23.234 1 86.12 103 GLY A C 1
ATOM 816 O O . GLY A 1 103 ? 6.168 -10.352 -22.016 1 86.12 103 GLY A O 1
ATOM 817 N N . GLY A 1 104 ? 6.875 -10.906 -23.969 1 91.81 104 GLY A N 1
ATOM 818 C CA . GLY A 1 104 ? 7.836 -11.898 -23.5 1 91.81 104 GLY A CA 1
ATOM 819 C C . GLY A 1 104 ? 7.559 -13.289 -24.031 1 91.81 104 GLY A C 1
ATOM 820 O O . GLY A 1 104 ? 6.703 -13.477 -24.906 1 91.81 104 GLY A O 1
ATOM 821 N N . ALA A 1 105 ? 8.312 -14.25 -23.453 1 92.31 105 ALA A N 1
ATOM 822 C CA . ALA A 1 105 ? 8.141 -15.625 -23.938 1 92.31 105 ALA A CA 1
ATOM 823 C C . ALA A 1 105 ? 8.531 -16.625 -22.859 1 92.31 105 ALA A C 1
ATOM 825 O O . ALA A 1 105 ? 9.406 -16.359 -22.031 1 92.31 105 ALA A O 1
ATOM 826 N N . LEU A 1 106 ? 7.805 -17.625 -22.766 1 94.19 106 LEU A N 1
ATOM 827 C CA . LEU A 1 106 ? 8.109 -18.797 -21.969 1 94.19 106 LEU A CA 1
ATOM 828 C C . LEU A 1 106 ? 8.484 -19.984 -22.844 1 94.19 106 LEU A C 1
ATOM 830 O O . LEU A 1 106 ? 7.691 -20.406 -23.688 1 94.19 106 LEU A O 1
ATOM 834 N N . CYS A 1 107 ? 9.75 -20.5 -22.672 1 92.31 107 CYS A N 1
ATOM 835 C CA . CYS A 1 107 ? 10.25 -21.547 -23.547 1 92.31 107 CYS A CA 1
ATOM 836 C C . CYS A 1 107 ? 10.711 -22.75 -22.734 1 92.31 107 CYS A C 1
ATOM 838 O O . CYS A 1 107 ? 11.258 -22.609 -21.641 1 92.31 107 CYS A O 1
ATOM 840 N N . ILE A 1 108 ? 10.438 -23.891 -23.266 1 92.88 108 ILE A N 1
ATOM 841 C CA . ILE A 1 108 ? 10.914 -25.125 -22.641 1 92.88 108 ILE A CA 1
ATOM 842 C C . ILE A 1 108 ? 11.633 -25.969 -23.672 1 92.88 108 ILE A C 1
ATOM 844 O O . ILE A 1 108 ? 11.289 -25.938 -24.859 1 92.88 108 ILE A O 1
ATOM 848 N N . ASP A 1 109 ? 12.664 -26.609 -23.328 1 90 109 ASP A N 1
ATOM 849 C CA . ASP A 1 109 ? 13.398 -27.5 -24.219 1 90 109 ASP A CA 1
ATOM 850 C C . ASP A 1 109 ? 13.773 -28.797 -23.5 1 90 109 ASP A C 1
ATOM 852 O O . ASP A 1 109 ? 13.82 -28.844 -22.281 1 90 109 ASP A O 1
ATOM 856 N N . SER A 1 110 ? 13.859 -29.859 -24.266 1 89.25 110 SER A N 1
ATOM 857 C CA . SER A 1 110 ? 14.133 -31.172 -23.719 1 89.25 110 SER A CA 1
ATOM 858 C C . SER A 1 110 ? 15.289 -31.859 -24.453 1 89.25 110 SER A C 1
ATOM 860 O O . SER A 1 110 ? 15.477 -31.641 -25.641 1 89.25 110 SER A O 1
ATOM 862 N N . ILE A 1 111 ? 16.094 -32.594 -23.719 1 84 111 ILE A N 1
ATOM 863 C CA . ILE A 1 111 ? 17.203 -33.375 -24.297 1 84 111 ILE A CA 1
ATOM 864 C C . ILE A 1 111 ? 16.75 -34.781 -24.609 1 84 111 ILE A C 1
ATOM 866 O O . ILE A 1 111 ? 17.391 -35.5 -25.391 1 84 111 ILE A O 1
ATOM 870 N N . THR A 1 112 ? 15.594 -35.094 -24.047 1 80.25 112 THR A N 1
ATOM 871 C CA . THR A 1 112 ? 15.047 -36.406 -24.312 1 80.25 112 THR A CA 1
ATOM 872 C C . THR A 1 112 ? 14.086 -36.375 -25.5 1 80.25 112 THR A C 1
ATOM 874 O O . THR A 1 112 ? 13.664 -35.281 -25.922 1 80.25 112 THR A O 1
ATOM 877 N N . ASN A 1 113 ? 13.992 -37.438 -26.203 1 76.31 113 ASN A N 1
ATOM 878 C CA . ASN A 1 113 ? 13.094 -37.5 -27.359 1 76.31 113 ASN A CA 1
ATOM 879 C C . ASN A 1 113 ? 11.641 -37.281 -26.938 1 76.31 113 ASN A C 1
ATOM 881 O O . ASN A 1 113 ? 10.766 -38.062 -27.328 1 76.31 113 ASN A O 1
ATOM 885 N N . HIS A 1 114 ? 11.453 -36.25 -26.188 1 78.44 114 HIS A N 1
ATOM 886 C CA . HIS A 1 114 ? 10.102 -35.906 -25.781 1 78.44 114 HIS A CA 1
ATOM 887 C C . HIS A 1 114 ? 9.328 -35.25 -26.922 1 78.44 114 HIS A C 1
ATOM 889 O O . HIS A 1 114 ? 9.859 -34.406 -27.641 1 78.44 114 HIS A O 1
ATOM 895 N N . VAL A 1 115 ? 8.148 -35.75 -27.25 1 85.69 115 VAL A N 1
ATOM 896 C CA . VAL A 1 115 ? 7.301 -35.188 -28.297 1 85.69 115 VAL A CA 1
ATOM 897 C C . VAL A 1 115 ? 6.23 -34.281 -27.656 1 85.69 115 VAL A C 1
ATOM 899 O O . VAL A 1 115 ? 5.371 -34.781 -26.922 1 85.69 115 VAL A O 1
ATOM 902 N N . PHE A 1 116 ? 6.371 -33.031 -27.984 1 91.81 116 PHE A N 1
ATOM 903 C CA . PHE A 1 116 ? 5.379 -32.094 -27.484 1 91.81 116 PHE A CA 1
ATOM 904 C C . PHE A 1 116 ? 4.125 -32.125 -28.344 1 91.81 116 PHE A C 1
ATOM 906 O O . PHE A 1 116 ? 4.219 -32.156 -29.578 1 91.81 116 PHE A O 1
ATOM 913 N N . THR A 1 117 ? 2.963 -32.125 -27.656 1 92.44 117 THR A N 1
ATOM 914 C CA . THR A 1 117 ? 1.679 -32.125 -28.344 1 92.44 117 THR A CA 1
ATOM 915 C C . THR A 1 117 ? 0.962 -30.797 -28.203 1 92.44 117 THR A C 1
ATOM 917 O O . THR A 1 117 ? 1.455 -29.891 -27.531 1 92.44 117 THR A O 1
ATOM 920 N N . GLU A 1 118 ? -0.154 -30.75 -28.891 1 91.38 118 GLU A N 1
ATOM 921 C CA . GLU A 1 118 ? -0.989 -29.562 -28.781 1 91.38 118 GLU A CA 1
ATOM 922 C C . GLU A 1 118 ? -1.532 -29.391 -27.359 1 91.38 118 GLU A C 1
ATOM 924 O O . GLU A 1 118 ? -1.745 -28.266 -26.906 1 91.38 118 GLU A O 1
ATOM 929 N N . VAL A 1 119 ? -1.732 -30.453 -26.734 1 89.56 119 VAL A N 1
ATOM 930 C CA . VAL A 1 119 ? -2.213 -30.406 -25.359 1 89.56 119 VAL A CA 1
ATOM 931 C C . VAL A 1 119 ? -1.151 -29.781 -24.469 1 89.56 119 VAL A C 1
ATOM 933 O O . VAL A 1 119 ? -1.469 -28.969 -23.594 1 89.56 119 VAL A O 1
ATOM 936 N N . ASP A 1 120 ? 0.07 -30.141 -24.781 1 92.38 120 ASP A N 1
ATOM 937 C CA . ASP A 1 120 ? 1.177 -29.547 -24.031 1 92.38 120 ASP A CA 1
ATOM 938 C C . ASP A 1 120 ? 1.242 -28.031 -24.25 1 92.38 120 ASP A C 1
ATOM 940 O O . ASP A 1 120 ? 1.519 -27.281 -23.328 1 92.38 120 ASP A O 1
ATOM 944 N N . GLN A 1 121 ? 1.004 -27.734 -25.453 1 93.81 121 GLN A N 1
ATOM 945 C CA . GLN A 1 121 ? 1.058 -26.312 -25.812 1 93.81 121 GLN A CA 1
ATOM 946 C C . GLN A 1 121 ? -0.009 -25.531 -25.047 1 93.81 121 GLN A C 1
ATOM 948 O O . GLN A 1 121 ? 0.254 -24.422 -24.578 1 93.81 121 GLN A O 1
ATOM 953 N N . GLN A 1 122 ? -1.152 -26.031 -25.016 1 92.06 122 GLN A N 1
ATOM 954 C CA . GLN A 1 122 ? -2.227 -25.375 -24.266 1 92.06 122 GLN A CA 1
ATOM 955 C C . GLN A 1 122 ? -1.885 -25.266 -22.781 1 92.06 122 GLN A C 1
ATOM 957 O O . GLN A 1 122 ? -2.158 -24.25 -22.156 1 92.06 122 GLN A O 1
ATOM 962 N N . LEU A 1 123 ? -1.349 -26.297 -22.281 1 92 123 LEU A N 1
ATOM 963 C CA . LEU A 1 123 ? -0.94 -26.297 -20.891 1 92 123 LEU A CA 1
ATOM 964 C C . LEU A 1 123 ? 0.133 -25.25 -20.625 1 92 123 LEU A C 1
ATOM 966 O O . LEU A 1 123 ? 0.071 -24.516 -19.641 1 92 123 LEU A O 1
ATOM 970 N N . LEU A 1 124 ? 1.085 -25.172 -21.516 1 94.12 124 LEU A N 1
ATOM 971 C CA . LEU A 1 124 ? 2.143 -24.172 -21.375 1 94.12 124 LEU A CA 1
ATOM 972 C C . LEU A 1 124 ? 1.571 -22.766 -21.406 1 94.12 124 LEU A C 1
ATOM 974 O O . LEU A 1 124 ? 2.037 -21.891 -20.688 1 94.12 124 LEU A O 1
ATOM 978 N N . HIS A 1 125 ? 0.6 -22.656 -22.234 1 92.56 125 HIS A N 1
ATOM 979 C CA . HIS A 1 125 ? -0.056 -21.344 -22.312 1 92.56 125 HIS A CA 1
ATOM 980 C C . HIS A 1 125 ? -0.713 -20.969 -20.984 1 92.56 125 HIS A C 1
ATOM 982 O O . HIS A 1 125 ? -0.652 -19.812 -20.562 1 92.56 125 HIS A O 1
ATOM 988 N N . ARG A 1 126 ? -1.3 -21.891 -20.391 1 89.81 126 ARG A N 1
ATOM 989 C CA . ARG A 1 126 ? -1.915 -21.656 -19.094 1 89.81 126 ARG A CA 1
ATOM 990 C C . ARG A 1 126 ? -0.861 -21.297 -18.047 1 89.81 126 ARG A C 1
ATOM 992 O O . ARG A 1 126 ? -1.071 -20.422 -17.219 1 89.81 126 ARG A O 1
ATOM 999 N N . PHE A 1 127 ? 0.214 -21.969 -18.125 1 91.31 127 PHE A N 1
ATOM 1000 C CA . PHE A 1 127 ? 1.314 -21.656 -17.219 1 91.31 127 PHE A CA 1
ATOM 1001 C C . PHE A 1 127 ? 1.842 -20.25 -17.484 1 91.31 127 PHE A C 1
ATOM 1003 O O . PHE A 1 127 ? 2.205 -19.531 -16.562 1 91.31 127 PHE A O 1
ATOM 1010 N N . ALA A 1 128 ? 1.888 -19.938 -18.766 1 91.62 128 ALA A N 1
ATOM 1011 C CA . ALA A 1 128 ? 2.369 -18.625 -19.141 1 91.62 128 ALA A CA 1
ATOM 1012 C C . ALA A 1 128 ? 1.515 -17.531 -18.5 1 91.62 128 ALA A C 1
ATOM 1014 O O . ALA A 1 128 ? 2.043 -16.547 -17.984 1 91.62 128 ALA A O 1
ATOM 1015 N N . LYS A 1 129 ? 0.254 -17.75 -18.547 1 88.06 129 LYS A N 1
ATOM 1016 C CA . LYS A 1 129 ? -0.654 -16.781 -17.922 1 88.06 129 LYS A CA 1
ATOM 1017 C C . LYS A 1 129 ? -0.424 -16.688 -16.422 1 88.06 129 LYS A C 1
ATOM 1019 O O . LYS A 1 129 ? -0.457 -15.594 -15.852 1 88.06 129 LYS A O 1
ATOM 1024 N N . LEU A 1 130 ? -0.178 -17.812 -15.875 1 85.94 130 LEU A N 1
ATOM 1025 C CA . LEU A 1 130 ? 0.075 -17.844 -14.438 1 85.94 130 LEU A CA 1
ATOM 1026 C C . LEU A 1 130 ? 1.371 -17.125 -14.094 1 85.94 130 LEU A C 1
ATOM 1028 O O . LEU A 1 130 ? 1.438 -16.391 -13.094 1 85.94 130 LEU A O 1
ATOM 1032 N N . VAL A 1 131 ? 2.367 -17.281 -14.883 1 87.19 131 VAL A N 1
ATOM 1033 C CA . VAL A 1 131 ? 3.662 -16.641 -14.656 1 87.19 131 VAL A CA 1
ATOM 1034 C C . VAL A 1 131 ? 3.516 -15.125 -14.742 1 87.19 131 VAL A C 1
ATOM 1036 O O . VAL A 1 131 ? 4.055 -14.398 -13.906 1 87.19 131 VAL A O 1
ATOM 1039 N N . VAL A 1 132 ? 2.805 -14.711 -15.727 1 86.31 132 VAL A N 1
ATOM 1040 C CA . VAL A 1 132 ? 2.598 -13.273 -15.891 1 86.31 132 VAL A CA 1
ATOM 1041 C C . VAL A 1 132 ? 1.876 -12.711 -14.672 1 86.31 132 VAL A C 1
ATOM 1043 O O . VAL A 1 132 ? 2.229 -11.641 -14.18 1 86.31 132 VAL A O 1
ATOM 1046 N N . ARG A 1 133 ? 0.903 -13.414 -14.234 1 81.44 133 ARG A N 1
ATOM 1047 C CA . ARG A 1 133 ? 0.164 -12.977 -13.055 1 81.44 133 ARG A CA 1
ATOM 1048 C C . ARG A 1 133 ? 1.081 -12.875 -11.844 1 81.44 133 ARG A C 1
ATOM 1050 O O . ARG A 1 133 ? 0.964 -11.938 -11.047 1 81.44 133 ARG A O 1
ATOM 1057 N N . GLN A 1 134 ? 1.92 -13.773 -11.75 1 79.94 134 GLN A N 1
ATOM 1058 C CA . GLN A 1 134 ? 2.861 -13.773 -10.633 1 79.94 134 GLN A CA 1
ATOM 1059 C C . GLN A 1 134 ? 3.809 -12.578 -10.711 1 79.94 134 GLN A C 1
ATOM 1061 O O . GLN A 1 134 ? 4.105 -11.945 -9.703 1 79.94 134 GLN A O 1
ATOM 1066 N N . ILE A 1 135 ? 4.27 -12.297 -11.875 1 78.56 135 ILE A N 1
ATOM 1067 C CA . ILE A 1 135 ? 5.176 -11.172 -12.078 1 78.56 135 ILE A CA 1
ATOM 1068 C C . ILE A 1 135 ? 4.469 -9.867 -11.711 1 78.56 135 ILE A C 1
ATOM 1070 O O . ILE A 1 135 ? 5.039 -9.008 -11.031 1 78.56 135 ILE A O 1
ATOM 1074 N N . ASN A 1 136 ? 3.238 -9.758 -12.094 1 77.19 136 ASN A N 1
ATOM 1075 C CA . ASN A 1 136 ? 2.467 -8.555 -11.805 1 77.19 136 ASN A CA 1
ATOM 1076 C C . ASN A 1 136 ? 2.201 -8.406 -10.312 1 77.19 136 ASN A C 1
ATOM 1078 O O . ASN A 1 136 ? 2.277 -7.301 -9.773 1 77.19 136 ASN A O 1
ATOM 1082 N N . THR A 1 137 ? 1.975 -9.508 -9.734 1 74.44 137 THR A N 1
ATOM 1083 C CA . THR A 1 137 ? 1.697 -9.484 -8.305 1 74.44 137 THR A CA 1
ATOM 1084 C C . THR A 1 137 ? 2.939 -9.078 -7.516 1 74.44 137 THR A C 1
ATOM 1086 O O . THR A 1 137 ? 2.846 -8.336 -6.535 1 74.44 137 THR A O 1
ATOM 1089 N N . MET A 1 138 ? 4.047 -9.547 -7.922 1 72.19 138 MET A N 1
ATOM 1090 C CA . MET A 1 138 ? 5.293 -9.18 -7.254 1 72.19 138 MET A CA 1
ATOM 1091 C C . MET A 1 138 ? 5.566 -7.688 -7.402 1 72.19 138 MET A C 1
ATOM 1093 O O . MET A 1 138 ? 6.012 -7.035 -6.457 1 72.19 138 MET A O 1
ATOM 1097 N N . GLY A 1 139 ? 5.371 -7.203 -8.547 1 72.12 139 GLY A N 1
ATOM 1098 C CA . GLY A 1 139 ? 5.492 -5.77 -8.758 1 72.12 139 GLY A CA 1
ATOM 1099 C C . GLY A 1 139 ? 4.594 -4.953 -7.848 1 72.12 139 GLY A C 1
ATOM 1100 O O . GLY A 1 139 ? 5.035 -3.959 -7.266 1 72.12 139 GLY A O 1
ATOM 1101 N N . ASN A 1 140 ? 3.48 -5.461 -7.684 1 73.69 140 ASN A N 1
ATOM 1102 C CA . ASN A 1 140 ? 2.518 -4.781 -6.824 1 73.69 140 ASN A CA 1
ATOM 1103 C C . ASN A 1 140 ? 2.939 -4.836 -5.359 1 73.69 140 ASN A C 1
ATOM 1105 O O . ASN A 1 140 ? 2.748 -3.871 -4.617 1 73.69 140 ASN A O 1
ATOM 1109 N N . ALA A 1 141 ? 3.561 -5.918 -5.066 1 72.5 141 ALA A N 1
ATOM 1110 C CA . ALA A 1 141 ? 4.027 -6.07 -3.691 1 72.5 141 ALA A CA 1
ATOM 1111 C C . ALA A 1 141 ? 5.109 -5.043 -3.363 1 72.5 141 ALA A C 1
ATOM 1113 O O . ALA A 1 141 ? 5.113 -4.461 -2.275 1 72.5 141 ALA A O 1
ATOM 1114 N N . ASN A 1 142 ? 5.934 -4.805 -4.32 1 74.19 142 ASN A N 1
ATOM 1115 C CA . ASN A 1 142 ? 6.977 -3.805 -4.125 1 74.19 142 ASN A CA 1
ATOM 1116 C C . ASN A 1 142 ? 6.387 -2.406 -3.967 1 74.19 142 ASN A C 1
ATOM 1118 O O . ASN A 1 142 ? 6.824 -1.638 -3.107 1 74.19 142 ASN A O 1
ATOM 1122 N N . ASN A 1 143 ? 5.465 -2.168 -4.766 1 79.44 143 ASN A N 1
ATOM 1123 C CA . ASN A 1 143 ? 4.789 -0.878 -4.676 1 79.44 143 ASN A CA 1
ATOM 1124 C C . ASN A 1 143 ? 4.098 -0.698 -3.326 1 79.44 143 ASN A C 1
ATOM 1126 O O . ASN A 1 143 ? 4.121 0.393 -2.754 1 79.44 143 ASN A O 1
ATOM 1130 N N . ASN A 1 144 ? 3.672 -1.763 -2.883 1 81.25 144 ASN A N 1
ATOM 1131 C CA . ASN A 1 144 ? 2.973 -1.72 -1.604 1 81.25 144 ASN A CA 1
ATOM 1132 C C . ASN A 1 144 ? 3.934 -1.464 -0.448 1 81.25 144 ASN A C 1
ATOM 1134 O O . ASN A 1 144 ? 3.598 -0.75 0.499 1 81.25 144 ASN A O 1
ATOM 1138 N N . GLN A 1 145 ? 5.02 -2.074 -0.613 1 84.25 145 GLN A N 1
ATOM 1139 C CA . GLN A 1 145 ? 6.012 -1.854 0.435 1 84.25 145 GLN A CA 1
ATOM 1140 C C . GLN A 1 145 ? 6.441 -0.391 0.489 1 84.25 145 GLN A C 1
ATOM 1142 O O . GLN A 1 145 ? 6.598 0.176 1.572 1 84.25 145 GLN A O 1
ATOM 1147 N N . ARG A 1 146 ? 6.586 0.207 -0.62 1 87.75 146 ARG A N 1
ATOM 1148 C CA . ARG A 1 146 ? 6.938 1.623 -0.678 1 87.75 146 ARG A CA 1
ATOM 1149 C C . ARG A 1 146 ? 5.824 2.486 -0.098 1 87.75 146 ARG A C 1
ATOM 1151 O O . ARG A 1 146 ? 6.086 3.412 0.674 1 87.75 146 ARG A O 1
ATOM 1158 N N . LEU A 1 147 ? 4.668 2.145 -0.471 1 91.69 147 LEU A N 1
ATOM 1159 C CA . LEU A 1 147 ? 3.525 2.906 0.022 1 91.69 147 LEU A CA 1
ATOM 1160 C C . LEU A 1 147 ? 3.434 2.824 1.542 1 91.69 147 LEU A C 1
ATOM 1162 O O . LEU A 1 147 ? 3.135 3.82 2.205 1 91.69 147 LEU A O 1
ATOM 1166 N N . ARG A 1 148 ? 3.682 1.657 2.053 1 91.94 148 ARG A N 1
ATOM 1167 C CA . ARG A 1 148 ? 3.688 1.467 3.5 1 91.94 148 ARG A CA 1
ATOM 1168 C C . ARG A 1 148 ? 4.723 2.365 4.164 1 91.94 148 ARG A C 1
ATOM 1170 O O . ARG A 1 148 ? 4.449 2.975 5.203 1 91.94 148 ARG A O 1
ATOM 1177 N N . ARG A 1 149 ? 5.809 2.471 3.59 1 93.5 149 ARG A N 1
ATOM 1178 C CA . ARG A 1 149 ? 6.871 3.324 4.113 1 93.5 149 ARG A CA 1
ATOM 1179 C C . ARG A 1 149 ? 6.43 4.785 4.16 1 93.5 149 ARG A C 1
ATOM 1181 O O . ARG A 1 149 ? 6.668 5.48 5.148 1 93.5 149 ARG A O 1
ATOM 1188 N N . TYR A 1 150 ? 5.84 5.23 3.09 1 95.88 150 TYR A N 1
ATOM 1189 C CA . TYR A 1 150 ? 5.367 6.609 3.029 1 95.88 150 TYR A CA 1
ATOM 1190 C C . TYR A 1 150 ? 4.266 6.852 4.055 1 95.88 150 TYR A C 1
ATOM 1192 O O . TYR A 1 150 ? 4.242 7.895 4.711 1 95.88 150 TYR A O 1
ATOM 1200 N N . TYR A 1 151 ? 3.396 5.93 4.168 1 95.88 151 TYR A N 1
ATOM 1201 C CA . TYR A 1 151 ? 2.314 6.031 5.141 1 95.88 151 TYR A CA 1
ATOM 1202 C C . TYR A 1 151 ? 2.861 6.105 6.562 1 95.88 151 TYR A C 1
ATOM 1204 O O . TYR A 1 151 ? 2.426 6.941 7.355 1 95.88 151 TYR A O 1
ATOM 1212 N N . ASP A 1 152 ? 3.801 5.273 6.824 1 95.69 152 ASP A N 1
ATOM 1213 C CA . ASP A 1 152 ? 4.445 5.273 8.133 1 95.69 152 ASP A CA 1
ATOM 1214 C C . ASP A 1 152 ? 5.188 6.586 8.375 1 95.69 152 ASP A C 1
ATOM 1216 O O . ASP A 1 152 ? 5.184 7.109 9.492 1 95.69 152 ASP A O 1
ATOM 1220 N N . GLY A 1 153 ? 5.84 7.047 7.379 1 96.69 153 GLY A N 1
ATOM 1221 C CA . GLY A 1 153 ? 6.516 8.336 7.477 1 96.69 153 GLY A CA 1
ATOM 1222 C C . GLY A 1 153 ? 5.574 9.477 7.816 1 96.69 153 GLY A C 1
ATOM 1223 O O . GLY A 1 153 ? 5.906 10.336 8.633 1 96.69 153 GLY A O 1
ATOM 1224 N N . LEU A 1 154 ? 4.395 9.5 7.191 1 96.31 154 LEU A N 1
ATOM 1225 C CA . LEU A 1 154 ? 3.404 10.523 7.473 1 96.31 154 LEU A CA 1
ATOM 1226 C C . LEU A 1 154 ? 2.936 10.445 8.922 1 96.31 154 LEU A C 1
ATOM 1228 O O . LEU A 1 154 ? 2.762 11.477 9.578 1 96.31 154 LEU A O 1
ATOM 1232 N N . GLU A 1 155 ? 2.717 9.258 9.375 1 95.69 155 GLU A N 1
ATOM 1233 C CA . GLU A 1 155 ? 2.336 9.078 10.773 1 95.69 155 GLU A CA 1
ATOM 1234 C C . GLU A 1 155 ? 3.357 9.719 11.703 1 95.69 155 GLU A C 1
ATOM 1236 O O . GLU A 1 155 ? 2.99 10.398 12.664 1 95.69 155 GLU A O 1
ATOM 1241 N N . GLN A 1 156 ? 4.582 9.492 11.43 1 95.81 156 GLN A N 1
ATOM 1242 C CA . GLN A 1 156 ? 5.652 10.062 12.234 1 95.81 156 GLN A CA 1
ATOM 1243 C C . GLN A 1 156 ? 5.652 11.586 12.156 1 95.81 156 GLN A C 1
ATOM 1245 O O . GLN A 1 156 ? 5.879 12.266 13.156 1 95.81 156 GLN A O 1
ATOM 1250 N N . LEU A 1 157 ? 5.414 12.094 10.969 1 95.19 157 LEU A N 1
ATOM 1251 C CA . LEU A 1 157 ? 5.383 13.547 10.789 1 95.19 157 LEU A CA 1
ATOM 1252 C C . LEU A 1 157 ? 4.25 14.172 11.594 1 95.19 157 LEU A C 1
ATOM 1254 O O . LEU A 1 157 ? 4.426 15.234 12.195 1 95.19 157 LEU A O 1
ATOM 1258 N N . PHE A 1 158 ? 3.141 13.508 11.656 1 92.5 158 PHE A N 1
ATOM 1259 C CA . PHE A 1 158 ? 2.008 14.016 12.422 1 92.5 158 PHE A CA 1
ATOM 1260 C C . PHE A 1 158 ? 2.32 14.016 13.914 1 92.5 158 PHE A C 1
ATOM 1262 O O . PHE A 1 158 ? 1.984 14.961 14.617 1 92.5 158 PHE A O 1
ATOM 1269 N N . LYS A 1 159 ? 2.961 13 14.305 1 90.12 159 LYS A N 1
ATOM 1270 C CA . LYS A 1 159 ? 3.32 12.906 15.711 1 90.12 159 LYS A CA 1
ATOM 1271 C C . LYS A 1 159 ? 4.34 13.969 16.094 1 90.12 159 LYS A C 1
ATOM 1273 O O . LYS A 1 159 ? 4.367 14.43 17.234 1 90.12 159 LYS A O 1
ATOM 1278 N N . LEU A 1 160 ? 5.098 14.367 15.164 1 91.75 160 LEU A N 1
ATOM 1279 C CA . LEU A 1 160 ? 6.164 15.336 15.383 1 91.75 160 LEU A CA 1
ATOM 1280 C C . LEU A 1 160 ? 5.594 16.719 15.688 1 91.75 160 LEU A C 1
ATOM 1282 O O . LEU A 1 160 ? 6.277 17.562 16.266 1 91.75 160 LEU A O 1
ATOM 1286 N N . HIS A 1 161 ? 4.398 17.016 15.32 1 86.88 161 HIS A N 1
ATOM 1287 C CA . HIS A 1 161 ? 3.807 18.344 15.453 1 86.88 161 HIS A CA 1
ATOM 1288 C C . HIS A 1 161 ? 3.604 18.703 16.922 1 86.88 161 HIS A C 1
ATOM 1290 O O . HIS A 1 161 ? 3.404 19.875 17.25 1 86.88 161 HIS A O 1
ATOM 1296 N N . GLU A 1 162 ? 3.754 17.75 17.766 1 79.62 162 GLU A N 1
ATOM 1297 C CA . GLU A 1 162 ? 3.639 18.031 19.203 1 79.62 162 GLU A CA 1
ATOM 1298 C C . GLU A 1 162 ? 4.898 18.719 19.734 1 79.62 162 GLU A C 1
ATOM 1300 O O . GLU A 1 162 ? 4.863 19.359 20.781 1 79.62 162 GLU A O 1
ATOM 1305 N N . GLN A 1 163 ? 5.906 18.625 19 1 79.38 163 GLN A N 1
ATOM 1306 C CA . GLN A 1 163 ? 7.172 19.234 19.406 1 79.38 163 GLN A CA 1
ATOM 1307 C C . GLN A 1 163 ? 7.129 20.75 19.266 1 79.38 163 GLN A C 1
ATOM 1309 O O . GLN A 1 163 ? 6.645 21.266 18.25 1 79.38 163 GLN A O 1
ATOM 1314 N N . THR A 1 164 ? 7.613 21.422 20.312 1 77.69 164 THR A N 1
ATOM 1315 C CA . THR A 1 164 ? 7.523 22.875 20.312 1 77.69 164 THR A CA 1
ATOM 1316 C C . THR A 1 164 ? 8.875 23.5 19.984 1 77.69 164 THR A C 1
ATOM 1318 O O . THR A 1 164 ? 8.945 24.672 19.594 1 77.69 164 THR A O 1
ATOM 1321 N N . ASN A 1 165 ? 9.898 22.734 20.109 1 88.06 165 ASN A N 1
ATOM 1322 C CA . ASN A 1 165 ? 11.227 23.266 19.797 1 88.06 165 ASN A CA 1
ATOM 1323 C C . ASN A 1 165 ? 11.523 23.172 18.297 1 88.06 165 ASN A C 1
ATOM 1325 O O . ASN A 1 165 ? 11.555 22.078 17.734 1 88.06 165 ASN A O 1
ATOM 1329 N N . TRP A 1 166 ? 11.828 24.266 17.734 1 89.12 166 TRP A N 1
ATOM 1330 C CA . TRP A 1 166 ? 11.992 24.359 16.281 1 89.12 166 TRP A CA 1
ATOM 1331 C C . TRP A 1 166 ? 13.203 23.562 15.82 1 89.12 166 TRP A C 1
ATOM 1333 O O . TRP A 1 166 ? 13.117 22.766 14.875 1 89.12 166 TRP A O 1
ATOM 1343 N N . LYS A 1 167 ? 14.359 23.75 16.484 1 89.12 167 LYS A N 1
ATOM 1344 C CA . LYS A 1 167 ? 15.586 23.078 16.078 1 89.12 167 LYS A CA 1
ATOM 1345 C C . LYS A 1 167 ? 15.438 21.562 16.156 1 89.12 167 LYS A C 1
ATOM 1347 O O . LYS A 1 167 ? 15.852 20.844 15.234 1 89.12 167 LYS A O 1
ATOM 1352 N N . GLU A 1 168 ? 14.844 21.172 17.172 1 92.06 168 GLU A N 1
ATOM 1353 C CA . GLU A 1 168 ? 14.617 19.734 17.344 1 92.06 168 GLU A CA 1
ATOM 1354 C C . GLU A 1 168 ? 13.586 19.219 16.344 1 92.06 168 GLU A C 1
ATOM 1356 O O . GLU A 1 168 ? 13.758 18.141 15.773 1 92.06 168 GLU A O 1
ATOM 1361 N N . PHE A 1 169 ? 12.516 19.969 16.156 1 94.38 169 PHE A N 1
ATOM 1362 C CA . PHE A 1 169 ? 11.492 19.609 15.188 1 94.38 169 PHE A CA 1
ATOM 1363 C C . PHE A 1 169 ? 12.094 19.422 13.805 1 94.38 169 PHE A C 1
ATOM 1365 O O . PHE A 1 169 ? 11.867 18.406 13.141 1 94.38 169 PHE A O 1
ATOM 1372 N N . LEU A 1 170 ? 12.883 20.406 13.43 1 94.38 170 LEU A N 1
ATOM 1373 C CA . LEU A 1 170 ? 13.43 20.406 12.078 1 94.38 170 LEU A CA 1
ATOM 1374 C C . LEU A 1 170 ? 14.406 19.25 11.883 1 94.38 170 LEU A C 1
ATOM 1376 O O . LEU A 1 170 ? 14.406 18.594 10.836 1 94.38 170 LEU A O 1
ATOM 1380 N N . SER A 1 171 ? 15.211 19.016 12.867 1 94.75 171 SER A N 1
ATOM 1381 C CA . SER A 1 171 ? 16.172 17.922 12.797 1 94.75 171 SER A CA 1
ATOM 1382 C C . SER A 1 171 ? 15.453 16.578 12.641 1 94.75 171 SER A C 1
ATOM 1384 O O . SER A 1 171 ? 15.82 15.773 11.789 1 94.75 171 SER A O 1
ATOM 1386 N N . LEU A 1 172 ? 14.43 16.422 13.445 1 95.44 172 LEU A N 1
ATOM 1387 C CA . LEU A 1 172 ? 13.664 15.188 13.375 1 95.44 172 LEU A CA 1
ATOM 1388 C C . LEU A 1 172 ? 12.867 15.109 12.07 1 95.44 172 LEU A C 1
ATOM 1390 O O . LEU A 1 172 ? 12.758 14.039 11.477 1 95.44 172 LEU A O 1
ATOM 1394 N N . PHE A 1 173 ? 12.336 16.188 11.695 1 97.38 173 PHE A N 1
ATOM 1395 C CA . PHE A 1 173 ? 11.586 16.266 10.445 1 97.38 173 PHE A CA 1
ATOM 1396 C C . PHE A 1 173 ? 12.453 15.82 9.273 1 97.38 173 PHE A C 1
ATOM 1398 O O . PHE A 1 173 ? 12.039 14.977 8.477 1 97.38 173 PHE A O 1
ATOM 1405 N N . LEU A 1 174 ? 13.633 16.375 9.18 1 97.12 174 LEU A N 1
ATOM 1406 C CA . LEU A 1 174 ? 14.539 16.062 8.078 1 97.12 174 LEU A CA 1
ATOM 1407 C C . LEU A 1 174 ? 15 14.617 8.141 1 97.12 174 LEU A C 1
ATOM 1409 O O . LEU A 1 174 ? 15.188 13.969 7.105 1 97.12 174 LEU A O 1
ATOM 1413 N N . ALA A 1 175 ? 15.18 14.164 9.305 1 96.75 175 ALA A N 1
ATOM 1414 C CA . ALA A 1 175 ? 15.555 12.758 9.469 1 96.75 175 ALA A CA 1
ATOM 1415 C C . ALA A 1 175 ? 14.461 11.836 8.961 1 96.75 175 ALA A C 1
ATOM 1417 O O . ALA A 1 175 ? 14.734 10.867 8.242 1 96.75 175 ALA A O 1
ATOM 1418 N N . ILE A 1 176 ? 13.227 12.125 9.266 1 97.25 176 ILE A N 1
ATOM 1419 C CA . ILE A 1 176 ? 12.078 11.305 8.883 1 97.25 176 ILE A CA 1
ATOM 1420 C C . ILE A 1 176 ? 11.93 11.312 7.363 1 97.25 176 ILE A C 1
ATOM 1422 O O . ILE A 1 176 ? 11.781 10.258 6.738 1 97.25 176 ILE A O 1
ATOM 1426 N N . VAL A 1 177 ? 11.992 12.492 6.766 1 97.81 177 VAL A N 1
ATOM 1427 C CA . VAL A 1 177 ? 11.766 12.617 5.328 1 97.81 177 VAL A CA 1
ATOM 1428 C C . VAL A 1 177 ? 12.898 11.93 4.566 1 97.81 177 VAL A C 1
ATOM 1430 O O . VAL A 1 177 ? 12.656 11.242 3.568 1 97.81 177 VAL A O 1
ATOM 1433 N N . THR A 1 178 ? 14.117 12.047 5.066 1 97.12 178 THR A N 1
ATOM 1434 C CA . THR A 1 178 ? 15.266 11.43 4.418 1 97.12 178 THR A CA 1
ATOM 1435 C C . THR A 1 178 ? 15.164 9.906 4.473 1 97.12 178 THR A C 1
ATOM 1437 O O . THR A 1 178 ? 15.383 9.234 3.463 1 97.12 178 THR A O 1
ATOM 1440 N N . GLU A 1 179 ? 14.852 9.43 5.562 1 96.06 179 GLU A N 1
ATOM 1441 C CA . GLU A 1 179 ? 14.742 7.988 5.746 1 96.06 179 GLU A CA 1
ATOM 1442 C C . GLU A 1 179 ? 13.578 7.418 4.934 1 96.06 179 GLU A C 1
ATOM 1444 O O . GLU A 1 179 ? 13.719 6.379 4.285 1 96.06 179 GLU A O 1
ATOM 1449 N N . THR A 1 180 ? 12.438 8.062 5.023 1 96.81 180 THR A N 1
ATOM 1450 C CA . THR A 1 180 ? 11.234 7.578 4.359 1 96.81 180 THR A CA 1
ATOM 1451 C C . THR A 1 180 ? 11.422 7.551 2.844 1 96.81 180 THR A C 1
ATOM 1453 O O . THR A 1 180 ? 10.945 6.637 2.17 1 96.81 180 THR A O 1
ATOM 1456 N N . THR A 1 181 ? 12.141 8.516 2.254 1 96.38 181 THR A N 1
ATOM 1457 C CA . THR A 1 181 ? 12.336 8.594 0.81 1 96.38 181 THR A CA 1
ATOM 1458 C C . THR A 1 181 ? 13.617 7.891 0.393 1 96.38 181 THR A C 1
ATOM 1460 O O . THR A 1 181 ? 13.93 7.801 -0.798 1 96.38 181 THR A O 1
ATOM 1463 N N . ASP A 1 182 ? 14.328 7.426 1.335 1 94.5 182 ASP A N 1
ATOM 1464 C CA . ASP A 1 182 ? 15.609 6.781 1.077 1 94.5 182 ASP A CA 1
ATOM 1465 C C . ASP A 1 182 ? 16.547 7.711 0.313 1 94.5 182 ASP A C 1
ATOM 1467 O O . ASP A 1 182 ? 17.188 7.301 -0.66 1 94.5 182 ASP A O 1
ATOM 1471 N N . SER A 1 183 ? 16.516 8.945 0.625 1 95.5 183 SER A N 1
ATOM 1472 C CA . SER A 1 183 ? 17.422 9.93 0.035 1 95.5 183 SER A CA 1
ATOM 1473 C C . SER A 1 183 ? 18.734 9.992 0.796 1 95.5 183 SER A C 1
ATOM 1475 O O . SER A 1 183 ? 18.812 9.555 1.943 1 95.5 183 SER A O 1
ATOM 1477 N N . ASP A 1 184 ? 19.75 10.547 0.169 1 93.88 184 ASP A N 1
ATOM 1478 C CA . ASP A 1 184 ? 21.062 10.648 0.788 1 93.88 184 ASP A CA 1
ATOM 1479 C C . ASP A 1 184 ? 21.188 11.938 1.597 1 93.88 184 ASP A C 1
ATOM 1481 O O . ASP A 1 184 ? 21.953 11.992 2.562 1 93.88 184 ASP A O 1
ATOM 1485 N N . TYR A 1 185 ? 20.453 12.945 1.198 1 94.06 185 TYR A N 1
ATOM 1486 C CA . TYR A 1 185 ? 20.594 14.273 1.79 1 94.06 185 TYR A CA 1
ATOM 1487 C C . TYR A 1 185 ? 19.281 15.039 1.73 1 94.06 185 TYR A C 1
ATOM 1489 O O . TYR A 1 185 ? 18.547 14.953 0.742 1 94.06 185 TYR A O 1
ATOM 1497 N N . SER A 1 186 ? 18.969 15.734 2.785 1 96.25 186 SER A N 1
ATOM 1498 C CA . SER A 1 186 ? 17.828 16.656 2.816 1 96.25 186 SER A CA 1
ATOM 1499 C C . SER A 1 186 ? 18.203 17.969 3.498 1 96.25 186 SER A C 1
ATOM 1501 O O . SER A 1 186 ? 19.031 17.984 4.41 1 96.25 186 SER A O 1
ATOM 1503 N N . VAL A 1 187 ? 17.641 19.031 2.977 1 94.12 187 VAL A N 1
ATOM 1504 C CA . VAL A 1 187 ? 17.969 20.359 3.518 1 94.12 187 VAL A CA 1
ATOM 1505 C C . VAL A 1 187 ? 16.734 21.266 3.447 1 94.12 187 VAL A C 1
ATOM 1507 O O . VAL A 1 187 ? 15.898 21.109 2.557 1 94.12 187 VAL A O 1
ATOM 1510 N N . PHE A 1 188 ? 16.594 22.047 4.449 1 95.56 188 PHE A N 1
ATOM 1511 C CA . PHE A 1 188 ? 15.578 23.094 4.469 1 95.56 188 PHE A CA 1
ATOM 1512 C C . PHE A 1 188 ? 16.234 24.469 4.539 1 95.56 188 PHE A C 1
ATOM 1514 O O . PHE A 1 188 ? 17.078 24.719 5.402 1 95.56 188 PHE A O 1
ATOM 1521 N N . VAL A 1 189 ? 15.875 25.328 3.582 1 92.25 189 VAL A N 1
ATOM 1522 C CA . VAL A 1 189 ? 16.422 26.688 3.531 1 92.25 189 VAL A CA 1
ATOM 1523 C C . VAL A 1 189 ? 15.289 27.703 3.652 1 92.25 189 VAL A C 1
ATOM 1525 O O . VAL A 1 189 ? 14.148 27.422 3.264 1 92.25 189 VAL A O 1
ATOM 1528 N N . SER A 1 190 ? 15.562 28.703 4.25 1 90.88 190 SER A N 1
ATOM 1529 C CA . SER A 1 190 ? 14.578 29.781 4.422 1 90.88 190 SER A CA 1
ATOM 1530 C C . SER A 1 190 ? 15.148 31.125 3.984 1 90.88 190 SER A C 1
ATOM 1532 O O . SER A 1 190 ? 16.359 31.266 3.826 1 90.88 190 SER A O 1
ATOM 1534 N N . SER A 1 191 ? 14.266 31.984 3.6 1 86.88 191 SER A N 1
ATOM 1535 C CA . SER A 1 191 ? 14.656 33.344 3.24 1 86.88 191 SER A CA 1
ATOM 1536 C C . SER A 1 191 ? 13.734 34.375 3.891 1 86.88 191 SER A C 1
ATOM 1538 O O . SER A 1 191 ? 12.57 34.062 4.188 1 86.88 191 SER A O 1
ATOM 1540 N N . VAL A 1 192 ? 14.336 35.438 4.203 1 76.81 192 VAL A N 1
ATOM 1541 C CA . VAL A 1 192 ? 13.547 36.562 4.723 1 76.81 192 VAL A CA 1
ATOM 1542 C C . VAL A 1 192 ? 12.922 37.344 3.564 1 76.81 192 VAL A C 1
ATOM 1544 O O . VAL A 1 192 ? 13.539 37.5 2.51 1 76.81 192 VAL A O 1
ATOM 1547 N N . GLU A 1 193 ? 11.664 37.656 3.805 1 74.25 193 GLU A N 1
ATOM 1548 C CA . GLU A 1 193 ? 10.977 38.375 2.756 1 74.25 193 GLU A CA 1
ATOM 1549 C C . GLU A 1 193 ? 11.773 39.625 2.33 1 74.25 193 GLU A C 1
ATOM 1551 O O . GLU A 1 193 ? 12.219 40.406 3.174 1 74.25 193 GLU A O 1
ATOM 1556 N N . GLY A 1 194 ? 11.961 39.75 1.143 1 72.88 194 GLY A N 1
ATOM 1557 C CA . GLY A 1 194 ? 12.664 40.906 0.619 1 72.88 194 GLY A CA 1
ATOM 1558 C C . GLY A 1 194 ? 14.164 40.688 0.538 1 72.88 194 GLY A C 1
ATOM 1559 O O . GLY A 1 194 ? 14.883 41.531 -0.027 1 72.88 194 GLY A O 1
ATOM 1560 N N . SER A 1 195 ? 14.648 39.688 1.022 1 78.94 195 SER A N 1
ATOM 1561 C CA . SER A 1 195 ? 16.078 39.406 0.995 1 78.94 195 SER A CA 1
ATOM 1562 C C . SER A 1 195 ? 16.5 38.75 -0.316 1 78.94 195 SER A C 1
ATOM 1564 O O . SER A 1 195 ? 15.672 38.125 -0.99 1 78.94 195 SER A O 1
ATOM 1566 N N . SER A 1 196 ? 17.734 39.031 -0.721 1 83.75 196 SER A N 1
ATOM 1567 C CA . SER A 1 196 ? 18.281 38.406 -1.918 1 83.75 196 SER A CA 1
ATOM 1568 C C . SER A 1 196 ? 19.109 37.156 -1.566 1 83.75 196 SER A C 1
ATOM 1570 O O . SER A 1 196 ? 19.781 36.594 -2.424 1 83.75 196 SER A O 1
ATOM 1572 N N . THR A 1 197 ? 19.016 36.812 -0.294 1 85.88 197 THR A N 1
ATOM 1573 C CA . THR A 1 197 ? 19.797 35.688 0.153 1 85.88 197 THR A CA 1
ATOM 1574 C C . THR A 1 197 ? 18.922 34.688 0.924 1 85.88 197 THR A C 1
ATOM 1576 O O . THR A 1 197 ? 17.812 35.031 1.353 1 85.88 197 THR A O 1
ATOM 1579 N N . TYR A 1 198 ? 19.344 33.406 0.882 1 87.62 198 TYR A N 1
ATOM 1580 C CA . TYR A 1 198 ? 18.672 32.406 1.706 1 87.62 198 TYR A CA 1
ATOM 1581 C C . TYR A 1 198 ? 19.641 31.75 2.678 1 87.62 198 TYR A C 1
ATOM 1583 O O . TYR A 1 198 ? 20.859 31.812 2.49 1 87.62 198 TYR A O 1
ATOM 1591 N N . PHE A 1 199 ? 19.047 31.203 3.756 1 86.88 199 PHE A N 1
ATOM 1592 C CA . PHE A 1 199 ? 19.812 30.578 4.828 1 86.88 199 PHE A CA 1
ATOM 1593 C C . PHE A 1 199 ? 19.453 29.109 4.973 1 86.88 199 PHE A C 1
ATOM 1595 O O . PHE A 1 199 ? 18.297 28.719 4.789 1 86.88 199 PHE A O 1
ATOM 1602 N N . VAL A 1 200 ? 20.516 28.375 5.301 1 88.75 200 VAL A N 1
ATOM 1603 C CA . VAL A 1 200 ? 20.266 26.969 5.598 1 88.75 200 VAL A CA 1
ATOM 1604 C C . VAL A 1 200 ? 19.812 26.812 7.047 1 88.75 200 VAL A C 1
ATOM 1606 O O . VAL A 1 200 ? 20.547 27.125 7.977 1 88.75 200 VAL A O 1
ATOM 1609 N N . GLU A 1 201 ? 18.578 26.359 7.219 1 89.12 201 GLU A N 1
ATOM 1610 C CA . GLU A 1 201 ? 18.016 26.203 8.555 1 89.12 201 GLU A CA 1
ATOM 1611 C C . GLU A 1 201 ? 18.375 24.859 9.164 1 89.12 201 GLU A C 1
ATOM 1613 O O . GLU A 1 201 ? 18.484 24.734 10.383 1 89.12 201 GLU A O 1
ATOM 1618 N N . GLY A 1 202 ? 18.406 23.891 8.32 1 90.75 202 GLY A N 1
ATOM 1619 C CA . GLY A 1 202 ? 18.719 22.547 8.773 1 90.75 202 GLY A CA 1
ATOM 1620 C C . GLY A 1 202 ? 19.078 21.594 7.648 1 90.75 202 GLY A C 1
ATOM 1621 O O . GLY A 1 202 ? 18.641 21.797 6.508 1 90.75 202 GLY A O 1
ATOM 1622 N N . GLU A 1 203 ? 19.891 20.641 8.016 1 91.75 203 GLU A N 1
ATOM 1623 C CA . GLU A 1 203 ? 20.297 19.594 7.074 1 91.75 203 GLU A CA 1
ATOM 1624 C C . GLU A 1 203 ? 20.281 18.219 7.727 1 91.75 203 GLU A C 1
ATOM 1626 O O . GLU A 1 203 ? 20.469 18.109 8.938 1 91.75 203 GLU A O 1
ATOM 1631 N N . SER A 1 204 ? 20.016 17.188 6.898 1 91.62 204 SER A N 1
ATOM 1632 C CA . SER A 1 204 ? 20.016 15.828 7.418 1 91.62 204 SER A CA 1
ATOM 1633 C C . SER A 1 204 ? 21.438 15.344 7.691 1 91.62 204 SER A C 1
ATOM 1635 O O . SER A 1 204 ? 21.656 14.555 8.609 1 91.62 204 SER A O 1
ATOM 1637 N N . SER A 1 205 ? 22.344 15.664 6.887 1 86.94 205 SER A N 1
ATOM 1638 C CA . SER A 1 205 ? 23.766 15.398 7.043 1 86.94 205 SER A CA 1
ATOM 1639 C C . SER A 1 205 ? 24.578 16.688 6.895 1 86.94 205 SER A C 1
ATOM 1641 O O . SER A 1 205 ? 24.281 17.516 6.047 1 86.94 205 SER A O 1
ATOM 1643 N N . PRO A 1 206 ? 25.562 16.781 7.719 1 82.62 206 PRO A N 1
ATOM 1644 C CA . PRO A 1 206 ? 26.328 18.031 7.738 1 82.62 206 PRO A CA 1
ATOM 1645 C C . PRO A 1 206 ? 27.188 18.203 6.496 1 82.62 206 PRO A C 1
ATOM 1647 O O . PRO A 1 206 ? 28.312 17.688 6.438 1 82.62 206 PRO A O 1
ATOM 1650 N N . LEU A 1 207 ? 26.719 18.75 5.578 1 79.44 207 LEU A N 1
ATOM 1651 C CA . LEU A 1 207 ? 27.484 19.047 4.375 1 79.44 207 LEU A CA 1
ATOM 1652 C C . LEU A 1 207 ? 27.875 20.516 4.332 1 79.44 207 LEU A C 1
ATOM 1654 O O . LEU A 1 207 ? 29.016 20.844 3.982 1 79.44 207 LEU A O 1
ATOM 1658 N N . VAL A 1 208 ? 27 21.422 4.684 1 70.44 208 VAL A N 1
ATOM 1659 C CA . VAL A 1 208 ? 27.219 22.859 4.547 1 70.44 208 VAL A CA 1
ATOM 1660 C C . VAL A 1 208 ? 27.484 23.469 5.922 1 70.44 208 VAL A C 1
ATOM 1662 O O . VAL A 1 208 ? 28.391 24.297 6.078 1 70.44 208 VAL A O 1
ATOM 1665 N N . LEU A 1 209 ? 26.797 23.031 6.969 1 63 209 LEU A N 1
ATOM 1666 C CA . LEU A 1 209 ? 26.75 23.703 8.266 1 63 209 LEU A CA 1
ATOM 1667 C C . LEU A 1 209 ? 28.078 23.547 9 1 63 209 LEU A C 1
ATOM 1669 O O . LEU A 1 209 ? 28.531 24.469 9.68 1 63 209 LEU A O 1
ATOM 1673 N N . PRO A 1 210 ? 28.703 22.391 8.984 1 61.38 210 PRO A N 1
ATOM 1674 C CA . PRO A 1 210 ? 29.953 22.312 9.742 1 61.38 210 PRO A CA 1
ATOM 1675 C C . PRO A 1 210 ? 31.031 23.25 9.188 1 61.38 210 PRO A C 1
ATOM 1677 O O . PRO A 1 210 ? 31.969 23.609 9.906 1 61.38 210 PRO A O 1
ATOM 1680 N N . HIS A 1 211 ? 31.109 23.5 7.992 1 54.75 211 HIS A N 1
ATOM 1681 C CA . HIS A 1 211 ? 32.281 24.125 7.387 1 54.75 211 HIS A CA 1
ATOM 1682 C C . HIS A 1 211 ? 32.281 25.641 7.602 1 54.75 211 HIS A C 1
ATOM 1684 O O . HIS A 1 211 ? 33.312 26.281 7.473 1 54.75 211 HIS A O 1
ATOM 1690 N N . LYS A 1 212 ? 31.141 26.328 7.77 1 55.53 212 LYS A N 1
ATOM 1691 C CA . LYS A 1 212 ? 31.328 27.781 7.789 1 55.53 212 LYS A CA 1
ATOM 1692 C C . LYS A 1 212 ? 30.438 28.422 8.844 1 55.53 212 LYS A C 1
ATOM 1694 O O . LYS A 1 212 ? 29.219 28.234 8.844 1 55.53 212 LYS A O 1
ATOM 1699 N N . LYS A 1 213 ? 30.969 28.609 10.023 1 54.28 213 LYS A N 1
ATOM 1700 C CA . LYS A 1 213 ? 30.422 29.656 10.891 1 54.28 213 LYS A CA 1
ATOM 1701 C C . LYS A 1 213 ? 30.828 31.031 10.398 1 54.28 213 LYS A C 1
ATOM 1703 O O . LYS A 1 213 ? 31.984 31.281 10.07 1 54.28 213 LYS A O 1
ATOM 1708 N N . PRO A 1 214 ? 29.781 32.062 10.234 1 54.97 214 PRO A N 1
ATOM 1709 C CA . PRO A 1 214 ? 28.328 32.188 10.367 1 54.97 214 PRO A CA 1
ATOM 1710 C C . PRO A 1 214 ? 27.562 31.344 9.352 1 54.97 214 PRO A C 1
ATOM 1712 O O . PRO A 1 214 ? 28.141 30.891 8.367 1 54.97 214 PRO A O 1
ATOM 1715 N N . LEU A 1 215 ? 26.344 31.094 9.578 1 60.59 215 LEU A N 1
ATOM 1716 C CA . LEU A 1 215 ? 25.484 30.328 8.688 1 60.59 215 LEU A CA 1
ATOM 1717 C C . LEU A 1 215 ? 25.609 30.812 7.25 1 60.59 215 LEU A C 1
ATOM 1719 O O . LEU A 1 215 ? 25.531 32.031 6.992 1 60.59 215 LEU A O 1
ATOM 1723 N N . PRO A 1 216 ? 26.141 29.953 6.359 1 64.56 216 PRO A N 1
ATOM 1724 C CA . PRO A 1 216 ? 26.344 30.359 4.965 1 64.56 216 PRO A CA 1
ATOM 1725 C C . PRO A 1 216 ? 25.078 30.938 4.328 1 64.56 216 PRO A C 1
ATOM 1727 O O . PRO A 1 216 ? 23.969 30.484 4.621 1 64.56 216 PRO A O 1
ATOM 1730 N N . GLU A 1 217 ? 25.234 32.219 3.918 1 75.25 217 GLU A N 1
ATOM 1731 C CA . GLU A 1 217 ? 24.203 32.875 3.121 1 75.25 217 GLU A CA 1
ATOM 1732 C C . GLU A 1 217 ? 24.453 32.688 1.627 1 75.25 217 GLU A C 1
ATOM 1734 O O . GLU A 1 217 ? 25.578 32.812 1.161 1 75.25 217 GLU A O 1
ATOM 1739 N N . PHE A 1 218 ? 23.469 32.188 1.084 1 81.62 218 PHE A N 1
ATOM 1740 C CA . PHE A 1 218 ? 23.562 31.969 -0.354 1 81.62 218 PHE A CA 1
ATOM 1741 C C . PHE A 1 218 ? 22.688 32.938 -1.115 1 81.62 218 PHE A C 1
ATOM 1743 O O . PHE A 1 218 ? 21.594 33.312 -0.652 1 81.62 218 PHE A O 1
ATOM 1750 N N . SER A 1 219 ? 23.25 33.375 -2.211 1 80.69 219 SER A N 1
ATOM 1751 C CA . SER A 1 219 ? 22.484 34.281 -3.053 1 80.69 219 SER A CA 1
ATOM 1752 C C . SER A 1 219 ? 21.328 33.562 -3.75 1 80.69 219 SER A C 1
ATOM 1754 O O . SER A 1 219 ? 21.484 32.406 -4.18 1 80.69 219 SER A O 1
ATOM 1756 N N . LEU A 1 220 ? 20.188 34.188 -3.842 1 81.38 220 LEU A N 1
ATOM 1757 C CA . LEU A 1 220 ? 19.031 33.625 -4.531 1 81.38 220 LEU A CA 1
ATOM 1758 C C . LEU A 1 220 ? 19.297 33.5 -6.027 1 81.38 220 LEU A C 1
ATOM 1760 O O . LEU A 1 220 ? 18.812 32.562 -6.672 1 81.38 220 LEU A O 1
ATOM 1764 N N . VAL A 1 221 ? 20 34.469 -6.535 1 75.31 221 VAL A N 1
ATOM 1765 C CA . VAL A 1 221 ? 20.234 34.531 -7.973 1 75.31 221 VAL A CA 1
ATOM 1766 C C . VAL A 1 221 ? 21.266 33.469 -8.367 1 75.31 221 VAL A C 1
ATOM 176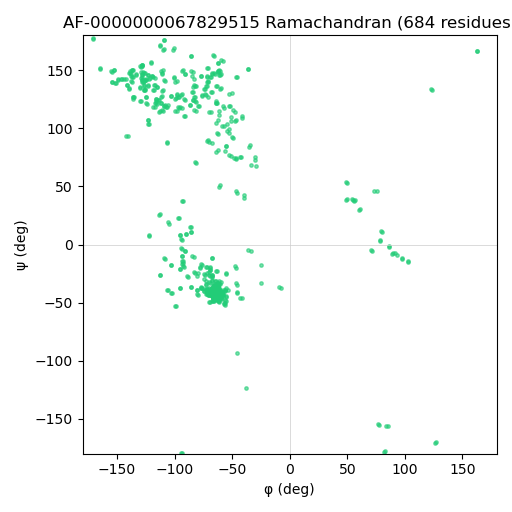8 O O . VAL A 1 221 ? 21.062 32.75 -9.336 1 75.31 221 VAL A O 1
ATOM 1771 N N . ASN A 1 222 ? 22.266 33.281 -7.594 1 73.62 222 ASN A N 1
ATOM 1772 C CA . ASN A 1 222 ? 23.328 32.344 -7.906 1 73.62 222 ASN A CA 1
ATOM 1773 C C . ASN A 1 222 ? 23.344 31.172 -6.93 1 73.62 222 ASN A C 1
ATOM 1775 O O . ASN A 1 222 ? 24.375 30.516 -6.746 1 73.62 222 ASN A O 1
ATOM 1779 N N . GLY A 1 223 ? 22.234 30.969 -6.422 1 75.5 223 GLY A N 1
ATOM 1780 C CA . GLY A 1 223 ? 22.203 30.016 -5.324 1 75.5 223 GLY A CA 1
ATOM 1781 C C . GLY A 1 223 ? 21.797 28.625 -5.75 1 75.5 223 GLY A C 1
ATOM 1782 O O . GLY A 1 223 ? 21.25 27.859 -4.953 1 75.5 223 GLY A O 1
ATOM 1783 N N . GLY A 1 224 ? 21.984 28.328 -7.039 1 84.62 224 GLY A N 1
ATOM 1784 C CA . GLY A 1 224 ? 21.734 26.969 -7.492 1 84.62 224 GLY A CA 1
ATOM 1785 C C . GLY A 1 224 ? 20.266 26.656 -7.645 1 84.62 224 GLY A C 1
ATOM 1786 O O . GLY A 1 224 ? 19.453 27.547 -7.895 1 84.62 224 GLY A O 1
ATOM 1787 N N . LEU A 1 225 ? 20 25.391 -7.527 1 88.12 225 LEU A N 1
ATOM 1788 C CA . LEU A 1 225 ? 18.641 24.922 -7.707 1 88.12 225 LEU A CA 1
ATOM 1789 C C . LEU A 1 225 ? 17.734 25.453 -6.598 1 88.12 225 LEU A C 1
ATOM 1791 O O . LEU A 1 225 ? 16.562 25.781 -6.844 1 88.12 225 LEU A O 1
ATOM 1795 N N . LEU A 1 226 ? 18.25 25.578 -5.426 1 90.31 226 LEU A N 1
ATOM 1796 C CA . LEU A 1 226 ? 17.5 26.109 -4.293 1 90.31 226 LEU A CA 1
ATOM 1797 C C . LEU A 1 226 ? 17.062 27.547 -4.555 1 90.31 226 LEU A C 1
ATOM 1799 O O . LEU A 1 226 ? 15.891 27.891 -4.336 1 90.31 226 LEU A O 1
ATOM 1803 N N . GLY A 1 227 ? 18 28.328 -5.012 1 87.44 227 GLY A N 1
ATOM 1804 C CA . GLY A 1 227 ? 17.672 29.703 -5.355 1 87.44 227 GLY A CA 1
ATOM 1805 C C . GLY A 1 227 ? 16.641 29.812 -6.461 1 87.44 227 GLY A C 1
ATOM 1806 O O . GLY A 1 227 ? 15.742 30.656 -6.402 1 87.44 227 GLY A O 1
ATOM 1807 N N . TRP A 1 228 ? 16.781 28.953 -7.375 1 88.81 228 TRP A N 1
ATOM 1808 C CA . TRP A 1 228 ? 15.859 28.953 -8.5 1 88.81 228 TRP A CA 1
ATOM 1809 C C . TRP A 1 228 ? 14.438 28.656 -8.039 1 88.81 228 TRP A C 1
ATOM 1811 O O . TRP A 1 228 ? 13.484 29.312 -8.461 1 88.81 228 TRP A O 1
ATOM 1821 N N . VAL A 1 229 ? 14.273 27.672 -7.184 1 91.25 229 VAL A N 1
ATOM 1822 C CA . VAL A 1 229 ? 12.961 27.266 -6.695 1 91.25 229 VAL A CA 1
ATOM 1823 C C . VAL A 1 229 ? 12.359 28.391 -5.848 1 91.25 229 VAL A C 1
ATOM 1825 O O . VAL A 1 229 ? 11.148 28.641 -5.898 1 91.25 229 VAL A O 1
ATOM 1828 N N . PHE A 1 230 ? 13.148 29.062 -5.137 1 88.81 230 PHE A N 1
ATOM 1829 C CA . PHE A 1 230 ? 12.68 30.203 -4.355 1 88.81 230 PHE A CA 1
ATOM 1830 C C . PHE A 1 230 ? 12.102 31.281 -5.258 1 88.81 230 PHE A C 1
ATOM 1832 O O . PHE A 1 230 ? 11.047 31.844 -4.969 1 88.81 230 PHE A O 1
ATOM 1839 N N . ARG A 1 231 ? 12.781 31.484 -6.301 1 86.56 231 ARG A N 1
ATOM 1840 C CA . ARG A 1 231 ? 12.414 32.562 -7.191 1 86.56 231 ARG A CA 1
ATOM 1841 C C . ARG A 1 231 ? 11.195 32.219 -8.031 1 86.56 231 ARG A C 1
ATOM 1843 O O . ARG A 1 231 ? 10.336 33.062 -8.281 1 86.56 231 ARG A O 1
ATOM 1850 N N . ASN A 1 232 ? 11.117 31.016 -8.43 1 90.25 232 ASN A N 1
ATOM 1851 C CA . ASN A 1 232 ? 10.062 30.609 -9.352 1 90.25 232 ASN A CA 1
ATOM 1852 C C . ASN A 1 232 ? 8.867 30.031 -8.602 1 90.25 232 ASN A C 1
ATOM 1854 O O . ASN A 1 232 ? 7.766 29.938 -9.156 1 90.25 232 ASN A O 1
ATOM 1858 N N . GLU A 1 233 ? 9.039 29.578 -7.406 1 91.19 233 GLU A N 1
ATOM 1859 C CA . GLU A 1 233 ? 7.984 29.078 -6.527 1 91.19 233 GLU A CA 1
ATOM 1860 C C . GLU A 1 233 ? 7.273 27.875 -7.148 1 91.19 233 GLU A C 1
ATOM 1862 O O . GLU A 1 233 ? 6.047 27.766 -7.078 1 91.19 233 GLU A O 1
ATOM 1867 N N . VAL A 1 234 ? 7.969 27.141 -7.91 1 92.81 234 VAL A N 1
ATOM 1868 C CA . VAL A 1 234 ? 7.449 25.922 -8.516 1 92.81 234 VAL A CA 1
ATOM 1869 C C . VAL A 1 234 ? 8.32 24.734 -8.109 1 92.81 234 VAL A C 1
ATOM 1871 O O . VAL A 1 234 ? 9.547 24.844 -8.039 1 92.81 234 VAL A O 1
ATOM 1874 N N . PRO A 1 235 ? 7.664 23.594 -7.887 1 95.38 235 PRO A N 1
ATOM 1875 C CA . PRO A 1 235 ? 8.445 22.406 -7.52 1 95.38 235 PRO A CA 1
ATOM 1876 C C . PRO A 1 235 ? 9.258 21.859 -8.688 1 95.38 235 PRO A C 1
ATOM 1878 O O . PRO A 1 235 ? 8.867 22 -9.844 1 95.38 235 PRO A O 1
ATOM 1881 N N . ILE A 1 236 ? 10.375 21.219 -8.344 1 94 236 ILE A N 1
ATOM 1882 C CA . ILE A 1 236 ? 11.219 20.578 -9.344 1 94 236 ILE A CA 1
ATOM 1883 C C . ILE A 1 236 ? 11.461 19.125 -8.969 1 94 236 ILE A C 1
ATOM 1885 O O . ILE A 1 236 ? 11.734 18.812 -7.809 1 94 236 ILE A O 1
ATOM 1889 N N . TYR A 1 237 ? 11.297 18.281 -9.938 1 93.88 237 TYR A N 1
ATOM 1890 C CA . TYR A 1 237 ? 11.602 16.859 -9.812 1 93.88 237 TYR A CA 1
ATOM 1891 C C . TYR A 1 237 ? 12.609 16.422 -10.859 1 93.88 237 TYR A C 1
ATOM 1893 O O . TYR A 1 237 ? 12.305 16.375 -12.055 1 93.88 237 TYR A O 1
ATOM 1901 N N . ALA A 1 238 ? 13.812 16.172 -10.406 1 91.31 238 ALA A N 1
ATOM 1902 C CA . ALA A 1 238 ? 14.867 15.727 -11.312 1 91.31 238 ALA A CA 1
ATOM 1903 C C . ALA A 1 238 ? 15.258 14.281 -11.023 1 91.31 238 ALA A C 1
ATOM 1905 O O . ALA A 1 238 ? 15.703 13.961 -9.922 1 91.31 238 ALA A O 1
ATOM 1906 N N . GLU A 1 239 ? 15.156 13.391 -11.953 1 89.88 239 GLU A N 1
ATOM 1907 C CA . GLU A 1 239 ? 15.461 11.969 -11.758 1 89.88 239 GLU A CA 1
ATOM 1908 C C . GLU A 1 239 ? 16.906 11.664 -12.148 1 89.88 239 GLU A C 1
ATOM 1910 O O . GLU A 1 239 ? 17.438 10.617 -11.773 1 89.88 239 GLU A O 1
ATOM 1915 N N . GLY A 1 240 ? 17.516 12.562 -12.719 1 84.12 240 GLY A N 1
ATOM 1916 C CA . GLY A 1 240 ? 18.922 12.406 -13.055 1 84.12 240 GLY A CA 1
ATOM 1917 C C . GLY A 1 240 ? 19.156 11.555 -14.289 1 84.12 240 GLY A C 1
ATOM 1918 O O . GLY A 1 240 ? 20.281 11.172 -14.594 1 84.12 240 GLY A O 1
ATOM 1919 N N . THR A 1 241 ? 18.156 11.078 -15 1 77.12 241 THR A N 1
ATOM 1920 C CA . THR A 1 241 ? 18.312 10.156 -16.125 1 77.12 241 THR A CA 1
ATOM 1921 C C . THR A 1 241 ? 19 10.852 -17.297 1 77.12 241 THR A C 1
ATOM 1923 O O . THR A 1 241 ? 19.609 10.188 -18.141 1 77.12 241 THR A O 1
ATOM 1926 N N . ASP A 1 242 ? 18.859 12.125 -17.375 1 70.31 242 ASP A N 1
ATOM 1927 C CA . ASP A 1 242 ? 19.438 12.805 -18.531 1 70.31 242 ASP A CA 1
ATOM 1928 C C . ASP A 1 242 ? 20.906 13.148 -18.297 1 70.31 242 ASP A C 1
ATOM 1930 O O . ASP A 1 242 ? 21.562 13.727 -19.172 1 70.31 242 ASP A O 1
ATOM 1934 N N . GLY A 1 243 ? 21.578 12.656 -17.25 1 66.94 243 GLY A N 1
ATOM 1935 C CA . GLY A 1 243 ? 22.969 12.93 -16.953 1 66.94 243 GLY A CA 1
ATOM 1936 C C . GLY A 1 243 ? 23.203 14.352 -16.469 1 66.94 243 GLY A C 1
ATOM 1937 O O . GLY A 1 243 ? 24.328 14.719 -16.141 1 66.94 243 GLY A O 1
ATOM 1938 N N . SER A 1 244 ? 22.188 15.109 -16.5 1 65.31 244 SER A N 1
ATOM 1939 C CA . SER A 1 244 ? 22.391 16.5 -16.078 1 65.31 244 SER A CA 1
ATOM 1940 C C . SER A 1 244 ? 22.375 16.641 -14.57 1 65.31 244 SER A C 1
ATOM 1942 O O . SER A 1 244 ? 21.672 15.883 -13.883 1 65.31 244 SER A O 1
ATOM 1944 N N . SER A 1 245 ? 23.562 17.219 -14.055 1 69.81 245 SER A N 1
ATOM 1945 C CA . SER A 1 245 ? 23.594 17.516 -12.625 1 69.81 245 SER A CA 1
ATOM 1946 C C . SER A 1 245 ? 23.484 19.016 -12.375 1 69.81 245 SER A C 1
ATOM 1948 O O . SER A 1 245 ? 24.094 19.812 -13.094 1 69.81 245 SER A O 1
ATOM 1950 N N . THR A 1 246 ? 22.5 19.438 -11.719 1 71.5 246 THR A N 1
ATOM 1951 C CA . THR A 1 246 ? 22.406 20.828 -11.297 1 71.5 246 THR A CA 1
ATOM 1952 C C . THR A 1 246 ? 22.844 20.984 -9.844 1 71.5 246 THR A C 1
ATOM 1954 O O . THR A 1 246 ? 22.406 20.219 -8.969 1 71.5 246 THR A O 1
ATOM 1957 N N . PRO A 1 247 ? 23.797 21.906 -9.664 1 82 247 PRO A N 1
ATOM 1958 C CA . PRO A 1 247 ? 24.234 22.094 -8.281 1 82 247 PRO A CA 1
ATOM 1959 C C . PRO A 1 247 ? 23.125 22.609 -7.375 1 82 247 PRO A C 1
ATOM 1961 O O . PRO A 1 247 ? 22.375 23.5 -7.766 1 82 247 PRO A O 1
ATOM 1964 N N . LEU A 1 248 ? 23.031 22.062 -6.234 1 86.69 248 LEU A N 1
ATOM 1965 C CA . LEU A 1 248 ? 21.984 22.406 -5.281 1 86.69 248 LEU A CA 1
ATOM 1966 C C . LEU A 1 248 ? 22.203 23.812 -4.727 1 86.69 248 LEU A C 1
ATOM 1968 O O . LEU A 1 248 ? 21.266 24.625 -4.684 1 86.69 248 LEU A O 1
ATOM 1972 N N . PHE A 1 249 ? 23.453 24.141 -4.25 1 84.75 249 PHE A N 1
ATOM 1973 C CA . PHE A 1 249 ? 23.797 25.391 -3.596 1 84.75 249 PHE A CA 1
ATOM 1974 C C . PHE A 1 249 ? 24.594 26.297 -4.535 1 84.75 249 PHE A C 1
ATOM 1976 O O . PHE A 1 249 ? 25.281 27.219 -4.086 1 84.75 249 PHE A O 1
ATOM 1983 N N . GLY A 1 250 ? 24.531 26.016 -5.777 1 77.5 250 GLY A N 1
ATOM 1984 C CA . GLY A 1 250 ? 25.391 26.766 -6.684 1 77.5 250 GLY A CA 1
ATOM 1985 C C . GLY A 1 250 ? 26.797 26.172 -6.801 1 77.5 250 GLY A C 1
ATOM 1986 O O . GLY A 1 250 ? 26.984 24.984 -6.586 1 77.5 250 GLY A O 1
ATOM 1987 N N . LYS A 1 251 ? 27.734 27.047 -7.18 1 72.31 251 LYS A N 1
ATOM 1988 C CA . LYS A 1 251 ? 29.094 26.578 -7.422 1 72.31 251 LYS A CA 1
ATOM 1989 C C . LYS A 1 251 ? 29.875 26.469 -6.113 1 72.31 251 LYS A C 1
ATOM 1991 O O . LYS A 1 251 ? 30.562 27.406 -5.715 1 72.31 251 LYS A O 1
ATOM 1996 N N . VAL A 1 252 ? 29.5 25.516 -5.352 1 71.44 252 VAL A N 1
ATOM 1997 C CA . VAL A 1 252 ? 30.234 25.234 -4.121 1 71.44 252 VAL A CA 1
ATOM 1998 C C . VAL A 1 252 ? 31.016 23.922 -4.266 1 71.44 252 VAL A C 1
ATOM 2000 O O . VAL A 1 252 ? 30.422 22.875 -4.562 1 71.44 252 VAL A O 1
ATOM 2003 N N . SER A 1 253 ? 32.281 24.016 -4.137 1 66.19 253 SER A N 1
ATOM 2004 C CA . SER A 1 253 ? 33.188 22.922 -4.508 1 66.19 253 SER A CA 1
ATOM 2005 C C . SER A 1 253 ? 33.062 21.75 -3.545 1 66.19 253 SER A C 1
ATOM 2007 O O . SER A 1 253 ? 33.344 20.609 -3.91 1 66.19 253 SER A O 1
ATOM 2009 N N . TYR A 1 254 ? 32.656 21.984 -2.34 1 73.19 254 TYR A N 1
ATOM 2010 C CA . TYR A 1 254 ? 32.75 20.906 -1.366 1 73.19 254 TYR A CA 1
ATOM 2011 C C . TYR A 1 254 ? 31.422 20.125 -1.291 1 73.19 254 TYR A C 1
ATOM 2013 O O . TYR A 1 254 ? 31.328 19.141 -0.569 1 73.19 254 TYR A O 1
ATOM 2021 N N . ILE A 1 255 ? 30.516 20.422 -2.076 1 77.69 255 ILE A N 1
ATOM 2022 C CA . ILE A 1 255 ? 29.234 19.719 -2.053 1 77.69 255 ILE A CA 1
ATOM 2023 C C . ILE A 1 255 ? 29.172 18.734 -3.209 1 77.69 255 ILE A C 1
ATOM 2025 O O . ILE A 1 255 ? 29.438 19.078 -4.359 1 77.69 255 ILE A O 1
ATOM 2029 N N . PRO A 1 256 ? 28.859 17.531 -2.855 1 79.19 256 PRO A N 1
ATOM 2030 C CA . PRO A 1 256 ? 28.781 16.516 -3.91 1 79.19 256 PRO A CA 1
ATOM 2031 C C . PRO A 1 256 ? 27.703 16.828 -4.945 1 79.19 256 PRO A C 1
ATOM 2033 O O . PRO A 1 256 ? 26.781 17.609 -4.672 1 79.19 256 PRO A O 1
ATOM 2036 N N . GLU A 1 257 ? 27.906 16.281 -6.074 1 82.31 257 GLU A N 1
ATOM 2037 C CA . GLU A 1 257 ? 26.891 16.406 -7.125 1 82.31 257 GLU A CA 1
ATOM 2038 C C . GLU A 1 257 ? 25.781 15.375 -6.953 1 82.31 257 GLU A C 1
ATOM 2040 O O . GLU A 1 257 ? 26.062 14.195 -6.746 1 82.31 257 GLU A O 1
ATOM 2045 N N . PHE A 1 258 ? 24.625 15.875 -6.93 1 88.5 258 PHE A N 1
ATOM 2046 C CA . PHE A 1 258 ? 23.469 14.992 -6.781 1 88.5 258 PHE A CA 1
ATOM 2047 C C . PHE A 1 258 ? 22.797 14.742 -8.125 1 88.5 258 PHE A C 1
ATOM 2049 O O . PHE A 1 258 ? 22.781 15.625 -8.992 1 88.5 258 PHE A O 1
ATOM 2056 N N . GLN A 1 259 ? 22.328 13.633 -8.328 1 88.88 259 GLN A N 1
ATOM 2057 C CA . GLN A 1 259 ? 21.703 13.281 -9.602 1 88.88 259 GLN A CA 1
ATOM 2058 C C . GLN A 1 259 ? 20.188 13.367 -9.508 1 88.88 259 GLN A C 1
ATOM 2060 O O . GLN A 1 259 ? 19.547 14.023 -10.336 1 88.88 259 GLN A O 1
ATOM 2065 N N . SER A 1 260 ? 19.672 12.719 -8.562 1 92.44 260 SER A N 1
ATOM 2066 C CA . SER A 1 260 ? 18.234 12.812 -8.344 1 92.44 260 SER A CA 1
ATOM 2067 C C . SER A 1 260 ? 17.906 13.852 -7.277 1 92.44 260 SER A C 1
ATOM 2069 O O . SER A 1 260 ? 18.484 13.844 -6.195 1 92.44 260 SER A O 1
ATOM 2071 N N . ILE A 1 261 ? 16.984 14.836 -7.613 1 93.5 261 ILE A N 1
ATOM 2072 C CA . ILE A 1 261 ? 16.703 15.938 -6.695 1 93.5 261 ILE A CA 1
ATOM 2073 C C . ILE A 1 261 ? 15.203 16.234 -6.699 1 93.5 261 ILE A C 1
ATOM 2075 O O . ILE A 1 261 ? 14.562 16.234 -7.75 1 93.5 261 ILE A O 1
ATOM 2079 N N . ILE A 1 262 ? 14.664 16.406 -5.516 1 96.12 262 ILE A N 1
ATOM 2080 C CA . ILE A 1 262 ? 13.312 16.922 -5.324 1 96.12 262 ILE A CA 1
ATOM 2081 C C . ILE A 1 262 ? 13.383 18.234 -4.539 1 96.12 262 ILE A C 1
ATOM 2083 O O . ILE A 1 262 ? 13.906 18.266 -3.424 1 96.12 262 ILE A O 1
ATOM 2087 N N . CYS A 1 263 ? 12.961 19.344 -5.062 1 96 263 CYS A N 1
ATOM 2088 C CA . CYS A 1 263 ? 12.914 20.656 -4.402 1 96 263 CYS A CA 1
ATOM 2089 C C . CYS A 1 263 ? 11.508 21.234 -4.43 1 96 263 CYS A C 1
ATOM 2091 O O . CYS A 1 263 ? 10.922 21.406 -5.5 1 96 263 CYS A O 1
ATOM 2093 N N . LEU A 1 264 ? 11 21.484 -3.295 1 97.06 264 LEU A N 1
ATOM 2094 C CA . LEU A 1 264 ? 9.633 21.969 -3.189 1 97.06 264 LEU A CA 1
ATOM 2095 C C . LEU A 1 264 ? 9.578 23.266 -2.387 1 97.06 264 LEU A C 1
ATOM 2097 O O . LEU A 1 264 ? 10.211 23.375 -1.331 1 97.06 264 LEU A O 1
ATOM 2101 N N . PRO A 1 265 ? 8.875 24.219 -2.908 1 95.75 265 PRO A N 1
ATOM 2102 C CA . PRO A 1 265 ? 8.695 25.453 -2.125 1 95.75 265 PRO A CA 1
ATOM 2103 C C . PRO A 1 265 ? 7.742 25.25 -0.947 1 95.75 265 PRO A C 1
ATOM 2105 O O . PRO A 1 265 ? 6.758 24.516 -1.056 1 95.75 265 PRO A O 1
ATOM 2108 N N . VAL A 1 266 ? 8.094 25.75 0.129 1 94.31 266 VAL A N 1
ATOM 2109 C CA . VAL A 1 266 ? 7.254 25.766 1.321 1 94.31 266 VAL A CA 1
ATOM 2110 C C . VAL A 1 266 ? 6.523 27.094 1.432 1 94.31 266 VAL A C 1
ATOM 2112 O O . VAL A 1 266 ? 7.156 28.141 1.584 1 94.31 266 VAL A O 1
ATOM 2115 N N . SER A 1 267 ? 5.227 27.016 1.378 1 91.12 267 SER A N 1
ATOM 2116 C CA . SER A 1 267 ? 4.453 28.25 1.34 1 91.12 267 SER A CA 1
ATOM 2117 C C . SER A 1 267 ? 3.453 28.312 2.49 1 91.12 267 SER A C 1
ATOM 2119 O O . SER A 1 267 ? 2.857 27.297 2.857 1 91.12 267 SER A O 1
ATOM 2121 N N . ILE A 1 268 ? 3.328 29.438 3.119 1 85.62 268 ILE A N 1
ATOM 2122 C CA . ILE A 1 268 ? 2.33 29.766 4.133 1 85.62 268 ILE A CA 1
ATOM 2123 C C . ILE A 1 268 ? 1.438 30.906 3.633 1 85.62 268 ILE A C 1
ATOM 2125 O O . ILE A 1 268 ? 1.92 32 3.355 1 85.62 268 ILE A O 1
ATOM 2129 N N . ASN A 1 269 ? 0.146 30.719 3.557 1 80.88 269 ASN A N 1
ATOM 2130 C CA . ASN A 1 269 ? -0.789 31.719 3.064 1 80.88 269 ASN A CA 1
ATOM 2131 C C . ASN A 1 269 ? -0.338 32.312 1.726 1 80.88 269 ASN A C 1
ATOM 2133 O O . ASN A 1 269 ? -0.266 33.531 1.562 1 80.88 269 ASN A O 1
ATOM 2137 N N . LYS A 1 270 ? 0.195 31.516 0.851 1 80.69 270 LYS A N 1
ATOM 2138 C CA . LYS A 1 270 ? 0.548 31.828 -0.53 1 80.69 270 LYS A CA 1
ATOM 2139 C C . LYS A 1 270 ? 1.87 32.594 -0.602 1 80.69 270 LYS A C 1
ATOM 2141 O O . LYS A 1 270 ? 2.215 33.125 -1.645 1 80.69 270 LYS A O 1
ATOM 2146 N N . ILE A 1 271 ? 2.59 32.656 0.469 1 84.75 271 ILE A N 1
ATOM 2147 C CA . ILE A 1 271 ? 3.92 33.25 0.492 1 84.75 271 ILE A CA 1
ATOM 2148 C C . ILE A 1 271 ? 4.973 32.156 0.715 1 84.75 271 ILE A C 1
ATOM 2150 O O . ILE A 1 271 ? 4.902 31.422 1.693 1 84.75 271 ILE A O 1
ATOM 2154 N N . THR A 1 272 ? 5.914 32.156 -0.141 1 89.75 272 THR A N 1
ATOM 2155 C CA . THR A 1 272 ? 6.969 31.156 -0.014 1 89.75 272 THR A CA 1
ATOM 2156 C C . THR A 1 272 ? 7.98 31.562 1.053 1 89.75 272 THR A C 1
ATOM 2158 O O . THR A 1 272 ? 8.602 32.625 0.948 1 89.75 272 THR A O 1
ATOM 2161 N N . CYS A 1 273 ? 8.125 30.781 2.053 1 88.25 273 CYS A N 1
ATOM 2162 C CA . CYS A 1 273 ? 9.008 31.125 3.16 1 88.25 273 CYS A CA 1
ATOM 2163 C C . CYS A 1 273 ? 10.25 30.25 3.168 1 88.25 273 CYS A C 1
ATOM 2165 O O . CYS A 1 273 ? 11.219 30.547 3.863 1 88.25 273 CYS A O 1
ATOM 2167 N N . GLY A 1 274 ? 10.242 29.203 2.379 1 93.31 274 GLY A N 1
ATOM 2168 C CA . GLY A 1 274 ? 11.391 28.312 2.342 1 93.31 274 GLY A CA 1
ATOM 2169 C C . GLY A 1 274 ? 11.312 27.281 1.231 1 93.31 274 GLY A C 1
ATOM 2170 O O . GLY A 1 274 ? 10.383 27.297 0.423 1 93.31 274 GLY A O 1
ATOM 2171 N N . VAL A 1 275 ? 12.375 26.516 1.182 1 95.31 275 VAL A N 1
ATOM 2172 C CA . VAL A 1 275 ? 12.453 25.438 0.191 1 95.31 275 VAL A CA 1
ATOM 2173 C C . VAL A 1 275 ? 12.984 24.172 0.845 1 95.31 275 VAL A C 1
ATOM 2175 O O . VAL A 1 275 ? 13.977 24.219 1.58 1 95.31 275 VAL A O 1
ATOM 2178 N N . LEU A 1 276 ? 12.258 23.125 0.673 1 97 276 LEU A N 1
ATOM 2179 C CA . LEU A 1 276 ? 12.695 21.797 1.101 1 97 276 LEU A CA 1
ATOM 2180 C C . LEU A 1 276 ? 13.281 21.016 -0.069 1 97 276 LEU A C 1
ATOM 2182 O O . LEU A 1 276 ? 12.656 20.906 -1.127 1 97 276 LEU A O 1
ATOM 2186 N N . CYS A 1 277 ? 14.461 20.484 0.163 1 96.06 277 CYS A N 1
ATOM 2187 C CA . CYS A 1 277 ? 15.117 19.766 -0.921 1 96.06 277 CYS A CA 1
ATOM 2188 C C . CYS A 1 277 ? 15.594 18.391 -0.45 1 96.06 277 CYS A C 1
ATOM 2190 O O . CYS A 1 277 ? 16.125 18.266 0.656 1 96.06 277 CYS A O 1
ATOM 2192 N N . LEU A 1 278 ? 15.344 17.422 -1.216 1 96.56 278 LEU A N 1
ATOM 2193 C CA . LEU A 1 278 ? 15.844 16.062 -1.04 1 96.56 278 LEU A CA 1
ATOM 2194 C C . LEU A 1 278 ? 16.719 15.641 -2.221 1 96.56 278 LEU A C 1
ATOM 2196 O O . LEU A 1 278 ? 16.344 15.852 -3.377 1 96.56 278 LEU A O 1
ATOM 2200 N N . ALA A 1 279 ? 17.859 15.07 -1.896 1 93.69 279 ALA A N 1
ATOM 2201 C CA . ALA A 1 279 ? 18.797 14.766 -2.971 1 93.69 279 ALA A CA 1
ATOM 2202 C C . ALA A 1 279 ? 19.422 13.383 -2.773 1 93.69 279 ALA A C 1
ATOM 2204 O O . ALA A 1 279 ? 19.609 12.938 -1.639 1 93.69 279 ALA A O 1
ATOM 2205 N N . SER A 1 280 ? 19.688 12.734 -3.883 1 92.19 280 SER A N 1
ATOM 2206 C CA . SER A 1 280 ? 20.375 11.445 -3.906 1 92.19 280 SER A CA 1
ATOM 2207 C C . SER A 1 280 ? 21.547 11.469 -4.879 1 92.19 280 SER A C 1
ATOM 2209 O O . SER A 1 280 ? 21.484 12.125 -5.918 1 92.19 280 SER A O 1
ATOM 2211 N N . CYS A 1 281 ? 22.578 10.727 -4.586 1 89 281 CYS A N 1
ATOM 2212 C CA . CYS A 1 281 ? 23.797 10.703 -5.395 1 89 281 CYS A CA 1
ATOM 2213 C C . CYS A 1 281 ? 23.594 9.852 -6.645 1 89 281 CYS A C 1
ATOM 2215 O O . CYS A 1 281 ? 24.344 9.984 -7.617 1 89 281 CYS A O 1
ATOM 2217 N N . THR A 1 282 ? 22.672 9.008 -6.66 1 88.5 282 THR A N 1
ATOM 2218 C CA . THR A 1 282 ? 22.422 8.125 -7.793 1 88.5 282 THR A CA 1
ATOM 2219 C C . THR A 1 282 ? 21.109 8.5 -8.492 1 88.5 282 THR A C 1
ATOM 2221 O O . THR A 1 282 ? 20.188 9.008 -7.852 1 88.5 282 THR A O 1
ATOM 2224 N N . ALA A 1 283 ? 21.188 8.266 -9.789 1 89.31 283 ALA A N 1
ATOM 2225 C CA . ALA A 1 283 ? 19.953 8.469 -10.555 1 89.31 283 ALA A CA 1
ATOM 2226 C C . ALA A 1 283 ? 18.906 7.422 -10.188 1 89.31 283 ALA A C 1
ATOM 2228 O O . ALA A 1 283 ? 19.203 6.23 -10.094 1 89.31 283 ALA A O 1
ATOM 2229 N N . ARG A 1 284 ? 17.797 7.902 -9.945 1 88.12 284 ARG A N 1
ATOM 2230 C CA . ARG A 1 284 ? 16.719 6.992 -9.578 1 88.12 284 ARG A CA 1
ATOM 2231 C C . ARG A 1 284 ? 15.352 7.574 -9.953 1 88.12 284 ARG A C 1
ATOM 2233 O O . ARG A 1 284 ? 15.172 8.789 -9.969 1 88.12 284 ARG A O 1
ATOM 2240 N N . PRO A 1 285 ? 14.469 6.664 -10.227 1 88.62 285 PRO A N 1
ATOM 2241 C CA . PRO A 1 285 ? 13.117 7.148 -10.523 1 88.62 285 PRO A CA 1
ATOM 2242 C C . PRO A 1 285 ? 12.422 7.738 -9.297 1 88.62 285 PRO A C 1
ATOM 2244 O O . PRO A 1 285 ? 12.75 7.379 -8.164 1 88.62 285 PRO A O 1
ATOM 2247 N N . LEU A 1 286 ? 11.68 8.719 -9.516 1 92.94 286 LEU A N 1
ATOM 2248 C CA . LEU A 1 286 ? 10.859 9.352 -8.492 1 92.94 286 LEU A CA 1
ATOM 2249 C C . LEU A 1 286 ? 9.391 9.016 -8.68 1 92.94 286 LEU A C 1
ATOM 2251 O O . LEU A 1 286 ? 8.656 9.758 -9.328 1 92.94 286 LEU A O 1
ATOM 2255 N N . PRO A 1 287 ? 8.953 7.883 -8.078 1 91.44 287 PRO A N 1
ATOM 2256 C CA . PRO A 1 287 ? 7.57 7.449 -8.273 1 91.44 287 PRO A CA 1
ATOM 2257 C C . PRO A 1 287 ? 6.555 8.484 -7.797 1 91.44 287 PRO A C 1
ATOM 2259 O O . PRO A 1 287 ? 6.883 9.344 -6.965 1 91.44 287 PRO A O 1
ATOM 2262 N N . GLN A 1 288 ? 5.379 8.359 -8.328 1 92.94 288 GLN A N 1
ATOM 2263 C CA . GLN A 1 288 ? 4.32 9.32 -8.031 1 92.94 288 GLN A CA 1
ATOM 2264 C C . GLN A 1 288 ? 4.023 9.359 -6.531 1 92.94 288 GLN A C 1
ATOM 2266 O O . GLN A 1 288 ? 3.84 10.438 -5.957 1 92.94 288 GLN A O 1
ATOM 2271 N N . ASP A 1 289 ? 3.969 8.25 -5.895 1 93.25 289 ASP A N 1
ATOM 2272 C CA . ASP A 1 289 ? 3.66 8.18 -4.469 1 93.25 289 ASP A CA 1
ATOM 2273 C C . ASP A 1 289 ? 4.703 8.93 -3.648 1 93.25 289 ASP A C 1
ATOM 2275 O O . ASP A 1 289 ? 4.379 9.531 -2.621 1 93.25 289 ASP A O 1
ATOM 2279 N N . MET A 1 290 ? 5.922 8.906 -4.078 1 95.31 290 MET A N 1
ATOM 2280 C CA . MET A 1 290 ? 6.98 9.648 -3.398 1 95.31 290 MET A CA 1
ATOM 2281 C C . MET A 1 290 ? 6.773 11.156 -3.553 1 95.31 290 MET A C 1
ATOM 2283 O O . MET A 1 290 ? 6.965 11.914 -2.602 1 95.31 290 MET A O 1
ATOM 2287 N N . ARG A 1 291 ? 6.426 11.578 -4.742 1 95.62 291 ARG A N 1
ATOM 2288 C CA . ARG A 1 291 ? 6.152 12.984 -5.004 1 95.62 291 ARG A CA 1
ATOM 2289 C C . ARG A 1 291 ? 5.008 13.492 -4.125 1 95.62 291 ARG A C 1
ATOM 2291 O O . ARG A 1 291 ? 5.102 14.57 -3.541 1 95.62 291 ARG A O 1
ATOM 2298 N N . ILE A 1 292 ? 4.023 12.664 -4.016 1 95.69 292 ILE A N 1
ATOM 2299 C CA . ILE A 1 292 ? 2.873 13 -3.182 1 95.69 292 ILE A CA 1
ATOM 2300 C C . ILE A 1 292 ? 3.305 13.102 -1.721 1 95.69 292 ILE A C 1
ATOM 2302 O O . ILE A 1 292 ? 2.938 14.047 -1.022 1 95.69 292 ILE A O 1
ATOM 2306 N N . PHE A 1 293 ? 4.074 12.125 -1.284 1 97.62 293 PHE A N 1
ATOM 2307 C CA . PHE A 1 293 ? 4.57 12.133 0.086 1 97.62 293 PHE A CA 1
ATOM 2308 C C . PHE A 1 293 ? 5.348 13.406 0.374 1 97.62 293 PHE A C 1
ATOM 2310 O O . PHE A 1 293 ? 5.129 14.055 1.4 1 97.62 293 PHE A O 1
ATOM 2317 N N . THR A 1 294 ? 6.309 13.766 -0.456 1 97.56 294 THR A N 1
ATOM 2318 C CA . THR A 1 294 ? 7.141 14.938 -0.235 1 97.56 294 THR A CA 1
ATOM 2319 C C . THR A 1 294 ? 6.297 16.203 -0.249 1 97.56 294 THR A C 1
ATOM 2321 O O . THR A 1 294 ? 6.578 17.156 0.493 1 97.56 294 THR A O 1
ATOM 2324 N N . THR A 1 295 ? 5.32 16.234 -1.093 1 95.88 295 THR A N 1
ATOM 2325 C CA . THR A 1 295 ? 4.406 17.375 -1.11 1 95.88 295 THR A CA 1
ATOM 2326 C C . THR A 1 295 ? 3.664 17.484 0.218 1 95.88 295 THR A C 1
ATOM 2328 O O . THR A 1 295 ? 3.582 18.578 0.794 1 95.88 295 THR A O 1
ATOM 2331 N N . MET A 1 296 ? 3.137 16.375 0.69 1 96.12 296 MET A N 1
ATOM 2332 C CA . MET A 1 296 ? 2.445 16.375 1.976 1 96.12 296 MET A CA 1
ATOM 2333 C C . MET A 1 296 ? 3.389 16.766 3.104 1 96.12 296 MET A C 1
ATOM 2335 O O . MET A 1 296 ? 3.006 17.516 4.004 1 96.12 296 MET A O 1
ATOM 2339 N N . ALA A 1 297 ? 4.566 16.281 3.037 1 96.38 297 ALA A N 1
ATOM 2340 C CA . ALA A 1 297 ? 5.57 16.641 4.035 1 96.38 297 ALA A CA 1
ATOM 2341 C C . ALA A 1 297 ? 5.832 18.141 4.035 1 96.38 297 ALA A C 1
ATOM 2343 O O . ALA A 1 297 ? 5.949 18.766 5.094 1 96.38 297 ALA A O 1
ATOM 2344 N N . THR A 1 298 ? 5.941 18.734 2.863 1 95.88 298 THR A N 1
ATOM 2345 C CA . THR A 1 298 ? 6.168 20.156 2.736 1 95.88 298 THR A CA 1
ATOM 2346 C C . THR A 1 298 ? 4.992 20.953 3.314 1 95.88 298 THR A C 1
ATOM 2348 O O . THR A 1 298 ? 5.191 21.953 4.004 1 95.88 298 THR A O 1
ATOM 2351 N N . ILE A 1 299 ? 3.818 20.5 3.043 1 93.5 299 ILE A N 1
ATOM 2352 C CA . ILE A 1 299 ? 2.629 21.141 3.588 1 93.5 299 ILE A CA 1
ATOM 2353 C C . ILE A 1 299 ? 2.631 21.031 5.109 1 93.5 299 ILE A C 1
ATOM 2355 O O . ILE A 1 299 ? 2.318 22 5.812 1 93.5 299 ILE A O 1
ATOM 2359 N N . SER A 1 300 ? 2.969 19.859 5.582 1 94.31 300 SER A N 1
ATOM 2360 C CA . SER A 1 300 ? 3.055 19.656 7.023 1 94.31 300 SER A CA 1
ATOM 2361 C C . SER A 1 300 ? 4.055 20.609 7.664 1 94.31 300 SER A C 1
ATOM 2363 O O . SER A 1 300 ? 3.775 21.203 8.711 1 94.31 300 SER A O 1
ATOM 2365 N N . LEU A 1 301 ? 5.188 20.766 7.031 1 94.44 301 LEU A N 1
ATOM 2366 C CA . LEU A 1 301 ? 6.199 21.703 7.512 1 94.44 301 LEU A CA 1
ATOM 2367 C C . LEU A 1 301 ? 5.664 23.141 7.508 1 94.44 301 LEU A C 1
ATOM 2369 O O . LEU A 1 301 ? 5.852 23.875 8.477 1 94.44 301 LEU A O 1
ATOM 2373 N N . ALA A 1 302 ? 5.027 23.484 6.465 1 92.81 302 ALA A N 1
ATOM 2374 C CA . ALA A 1 302 ? 4.445 24.812 6.352 1 92.81 302 ALA A CA 1
ATOM 2375 C C . ALA A 1 302 ? 3.432 25.062 7.465 1 92.81 302 ALA A C 1
ATOM 2377 O O . ALA A 1 302 ? 3.395 26.156 8.039 1 92.81 302 ALA A O 1
ATOM 2378 N N . GLN A 1 303 ? 2.656 24.109 7.727 1 90.38 303 GLN A N 1
ATOM 2379 C CA . GLN A 1 303 ? 1.651 24.234 8.781 1 90.38 303 GLN A CA 1
ATOM 2380 C C . GLN A 1 303 ? 2.305 24.406 10.148 1 90.38 303 GLN A C 1
ATOM 2382 O O . GLN A 1 303 ? 1.856 25.219 10.953 1 90.38 303 GLN A O 1
ATOM 2387 N N . TYR A 1 304 ? 3.273 23.641 10.367 1 91.75 304 TYR A N 1
ATOM 2388 C CA . TYR A 1 304 ? 4.008 23.781 11.617 1 91.75 304 TYR A CA 1
ATOM 2389 C C . TYR A 1 304 ? 4.598 25.188 11.75 1 91.75 304 TYR A C 1
ATOM 2391 O O . TYR A 1 304 ? 4.465 25.828 12.789 1 91.75 304 TYR A O 1
ATOM 2399 N N . LEU A 1 305 ? 5.207 25.625 10.695 1 89.62 305 LEU A N 1
ATOM 2400 C CA . LEU A 1 305 ? 5.809 26.953 10.688 1 89.62 305 LEU A CA 1
ATOM 2401 C C . LEU A 1 305 ? 4.754 28.047 10.891 1 89.62 305 LEU A C 1
ATOM 2403 O O . LEU A 1 305 ? 5 29.031 11.578 1 89.62 305 LEU A O 1
ATOM 2407 N N . ASN A 1 306 ? 3.654 27.812 10.32 1 89.19 306 ASN A N 1
ATOM 2408 C CA . ASN A 1 306 ? 2.549 28.75 10.484 1 89.19 306 ASN A CA 1
ATOM 2409 C C . ASN A 1 306 ? 2.107 28.844 11.945 1 89.19 306 ASN A C 1
ATOM 2411 O O . ASN A 1 306 ? 1.917 29.953 12.469 1 89.19 306 ASN A O 1
ATOM 2415 N N . ILE A 1 307 ? 1.988 27.781 12.555 1 87.69 307 ILE A N 1
ATOM 2416 C CA . ILE A 1 307 ? 1.563 27.734 13.953 1 87.69 307 ILE A CA 1
ATOM 2417 C C . ILE A 1 307 ? 2.607 28.422 14.828 1 87.69 307 ILE A C 1
ATOM 2419 O O . ILE A 1 307 ? 2.268 29.25 15.688 1 87.69 307 ILE A O 1
ATOM 2423 N N . VAL A 1 308 ? 3.834 28.141 14.594 1 86.62 308 VAL A N 1
ATOM 2424 C CA . VAL A 1 308 ? 4.918 28.719 15.375 1 86.62 308 VAL A CA 1
ATOM 2425 C C . VAL A 1 308 ? 4.961 30.234 15.156 1 86.62 308 VAL A C 1
ATOM 2427 O O . VAL A 1 308 ? 5.113 31 16.109 1 86.62 308 VAL A O 1
ATOM 2430 N N . ALA A 1 309 ? 4.801 30.609 13.945 1 85.25 309 ALA A N 1
ATOM 2431 C CA . ALA A 1 309 ? 4.805 32.031 13.617 1 85.25 309 ALA A CA 1
ATOM 2432 C C . ALA A 1 309 ? 3.641 32.75 14.289 1 85.25 309 ALA A C 1
ATOM 2434 O O . ALA A 1 309 ? 3.812 33.844 14.836 1 85.25 309 ALA A O 1
ATOM 2435 N N . LEU A 1 310 ? 2.508 32.156 14.266 1 86.94 310 LEU A N 1
ATOM 2436 C CA . LEU A 1 310 ? 1.323 32.75 14.867 1 86.94 310 LEU A CA 1
ATOM 2437 C C . LEU A 1 310 ? 1.469 32.844 16.391 1 86.94 310 LEU A C 1
ATOM 2439 O O . LEU A 1 310 ? 1.092 33.844 17 1 86.94 310 LEU A O 1
ATOM 2443 N N . LYS A 1 311 ? 1.979 31.859 16.922 1 85.56 311 LYS A N 1
ATOM 2444 C CA . LYS A 1 311 ? 2.215 31.875 18.359 1 85.56 311 LYS A CA 1
ATOM 2445 C C . LYS A 1 311 ? 3.217 32.938 18.75 1 85.56 311 LYS A C 1
ATOM 2447 O O . LYS A 1 311 ? 3.033 33.625 19.75 1 85.56 311 LYS A O 1
ATOM 2452 N N . TYR A 1 312 ? 4.199 33.031 17.922 1 81.62 312 TYR A N 1
ATOM 2453 C CA . TYR A 1 312 ? 5.211 34.062 18.172 1 81.62 312 TYR A CA 1
ATOM 2454 C C . TYR A 1 312 ? 4.613 35.469 18.078 1 81.62 312 TYR A C 1
ATOM 2456 O O . TYR A 1 312 ? 4.867 36.312 18.922 1 81.62 312 TYR A O 1
ATOM 2464 N N . ARG A 1 313 ? 3.863 35.719 17.125 1 83.12 313 ARG A N 1
ATOM 2465 C CA . ARG A 1 313 ? 3.215 37.031 16.938 1 83.12 313 ARG A CA 1
ATOM 2466 C C . ARG A 1 313 ? 2.262 37.312 18.094 1 83.12 313 ARG A C 1
ATOM 2468 O O . ARG A 1 313 ? 2.195 38.469 18.562 1 83.12 313 ARG A O 1
ATOM 2475 N N . LEU A 1 314 ? 1.537 36.375 18.516 1 84.69 314 LEU A N 1
ATOM 2476 C CA . LEU A 1 314 ? 0.591 36.531 19.609 1 84.69 314 LEU A CA 1
ATOM 2477 C C . LEU A 1 314 ? 1.319 36.844 20.906 1 84.69 314 LEU A C 1
ATOM 2479 O O . LEU A 1 314 ? 0.881 37.719 21.672 1 84.69 314 LEU A O 1
ATOM 2483 N N . ASN A 1 315 ? 2.377 36.219 21.156 1 81.62 315 ASN A N 1
ATOM 2484 C CA . ASN A 1 315 ? 3.15 36.438 22.375 1 81.62 315 ASN A CA 1
ATOM 2485 C C . ASN A 1 315 ? 3.791 37.844 22.391 1 81.62 315 ASN A C 1
ATOM 2487 O O . ASN A 1 315 ? 3.961 38.438 23.438 1 81.62 315 ASN A O 1
ATOM 2491 N N . ARG A 1 316 ? 4.117 38.344 21.25 1 75.69 316 ARG A N 1
ATOM 2492 C CA . ARG A 1 316 ? 4.711 39.688 21.125 1 75.69 316 ARG A CA 1
ATOM 2493 C C . ARG A 1 316 ? 3.668 40.781 21.375 1 75.69 316 ARG A C 1
ATOM 2495 O O . ARG A 1 316 ? 3.99 41.844 21.891 1 75.69 316 ARG A O 1
ATOM 2502 N N . LEU A 1 317 ? 2.438 40.531 20.984 1 75.44 317 LEU A N 1
ATOM 2503 C CA . LEU A 1 317 ? 1.364 41.5 21.156 1 75.44 317 LEU A CA 1
ATOM 2504 C C . LEU A 1 317 ? 0.827 41.469 22.594 1 75.44 317 LEU A C 1
ATOM 2506 O O . LEU A 1 317 ? 0.29 42.438 23.078 1 75.44 317 LEU A O 1
ATOM 2510 N N . LEU A 1 318 ? 0.673 40.375 23.25 1 61.53 318 LEU A N 1
ATOM 2511 C CA . LEU A 1 318 ? 0.193 40.281 24.625 1 61.53 318 LEU A CA 1
ATOM 2512 C C . LEU A 1 318 ? 1.14 40.969 25.578 1 61.53 318 LEU A C 1
ATOM 2514 O O . LEU A 1 318 ? 2.352 40.75 25.547 1 61.53 318 LEU A O 1
ATOM 2518 N N . PRO A 1 319 ? 0.86 42.312 25.953 1 49.41 319 PRO A N 1
ATOM 2519 C CA . PRO A 1 319 ? 1.657 43.031 26.953 1 49.41 319 PRO A CA 1
ATOM 2520 C C . PRO A 1 319 ? 2.143 42.156 28.094 1 49.41 319 PRO A C 1
ATOM 2522 O O . PRO A 1 319 ? 1.547 41.094 28.344 1 49.41 319 PRO A O 1
ATOM 2525 N N . ASP A 1 320 ? 3.361 42.406 28.844 1 41.34 320 ASP A N 1
ATOM 2526 C CA . ASP A 1 320 ? 3.746 41.875 30.141 1 41.34 320 ASP A CA 1
ATOM 2527 C C . ASP A 1 320 ? 2.527 41.688 31.047 1 41.34 320 ASP A C 1
ATOM 2529 O O . ASP A 1 320 ? 2.639 41.75 32.281 1 41.34 320 ASP A O 1
ATOM 2533 N N . ALA A 1 321 ? 1.249 42.062 30.781 1 37.06 321 ALA A N 1
ATOM 2534 C CA . ALA A 1 321 ? 0.156 42.031 31.75 1 37.06 321 ALA A CA 1
ATOM 2535 C C . ALA A 1 321 ? -0.106 40.625 32.25 1 37.06 321 ALA A C 1
ATOM 2537 O O . ALA A 1 321 ? 0.187 39.656 31.578 1 37.06 321 ALA A O 1
ATOM 2538 N N . THR A 1 322 ? -0.516 40.469 33.594 1 34.03 322 THR A N 1
ATOM 2539 C CA . THR A 1 322 ? -1.002 39.406 34.438 1 34.03 322 THR A CA 1
ATOM 2540 C C . THR A 1 322 ? -2.016 38.531 33.719 1 34.03 322 THR A C 1
ATOM 2542 O O . THR A 1 322 ? -3.096 39 33.344 1 34.03 322 THR A O 1
ATOM 2545 N N . ILE A 1 323 ? -1.621 37.75 32.906 1 34.25 323 ILE A N 1
ATOM 2546 C CA . ILE A 1 323 ? -2.471 36.719 32.281 1 34.25 323 ILE A CA 1
ATOM 2547 C C . ILE A 1 323 ? -3.582 36.312 33.25 1 34.25 323 ILE A C 1
ATOM 2549 O O . ILE A 1 323 ? -3.33 35.625 34.25 1 34.25 323 ILE A O 1
ATOM 2553 N N . HIS A 1 324 ? -4.535 37.25 33.531 1 27.56 324 HIS A N 1
ATOM 2554 C CA . HIS A 1 324 ? -5.73 36.688 34.156 1 27.56 324 HIS A CA 1
ATOM 2555 C C . HIS A 1 324 ? -6.363 35.625 33.25 1 27.56 324 HIS A C 1
ATOM 2557 O O . HIS A 1 324 ? -6.574 35.875 32.062 1 27.56 324 HIS A O 1
ATOM 2563 N N . ARG A 1 325 ? -6.195 34.406 33.5 1 28.88 325 ARG A N 1
ATOM 2564 C CA . ARG A 1 325 ? -6.789 33.188 33 1 28.88 325 ARG A CA 1
ATOM 2565 C C . ARG A 1 325 ? -8.289 33.344 32.781 1 28.88 325 ARG A C 1
ATOM 2567 O O . ARG A 1 325 ? -9.094 33 33.656 1 28.88 325 ARG A O 1
ATOM 2574 N N . SER A 1 326 ? -8.805 34.531 32.25 1 27.16 326 SER A N 1
ATOM 2575 C CA . SER A 1 326 ? -10.242 34.469 32 1 27.16 326 SER A CA 1
ATOM 2576 C C . SER A 1 326 ? -10.586 33.344 31.016 1 27.16 326 SER A C 1
ATOM 2578 O O . SER A 1 326 ? -9.758 33 30.172 1 27.16 326 SER A O 1
ATOM 2580 N N . GLY A 1 327 ? -11.758 32.656 31.109 1 25.83 327 GLY A N 1
ATOM 2581 C CA . GLY A 1 327 ? -12.375 31.469 30.562 1 25.83 327 GLY A CA 1
ATOM 2582 C C . GLY A 1 327 ? -12.562 31.531 29.062 1 25.83 327 GLY A C 1
ATOM 2583 O O . GLY A 1 327 ? -12.477 32.625 28.469 1 25.83 327 GLY A O 1
ATOM 2584 N N . ALA A 1 328 ? -12.531 30.469 28.328 1 26.56 328 ALA A N 1
ATOM 2585 C CA . ALA A 1 328 ? -12.664 30.062 26.938 1 26.56 328 ALA A CA 1
ATOM 2586 C C . ALA A 1 328 ? -13.883 30.719 26.297 1 26.56 328 ALA A C 1
ATOM 2588 O O . ALA A 1 328 ? -15.023 30.438 26.672 1 26.56 328 ALA A O 1
ATOM 2589 N N . ILE A 1 329 ? -13.828 32.062 25.984 1 26.77 329 ILE A N 1
ATOM 2590 C CA . ILE A 1 329 ? -14.953 32.562 25.203 1 26.77 329 ILE A CA 1
ATOM 2591 C C . ILE A 1 329 ? -14.969 31.875 23.828 1 26.77 329 ILE A C 1
ATOM 2593 O O . ILE A 1 329 ? -13.984 31.938 23.094 1 26.77 329 ILE A O 1
ATOM 2597 N N . PHE A 1 330 ? -15.812 30.969 23.578 1 26.92 330 PHE A N 1
ATOM 2598 C CA . PHE A 1 330 ? -16.141 30.234 22.359 1 26.92 330 PHE A CA 1
ATOM 2599 C C . PHE A 1 330 ? -16.656 31.172 21.281 1 26.92 330 PHE A C 1
ATOM 2601 O O . PHE A 1 330 ? -17.656 31.859 21.469 1 26.92 330 PHE A O 1
ATOM 2608 N N . TYR A 1 331 ? -15.867 31.906 20.5 1 27.22 331 TYR A N 1
ATOM 2609 C CA . TYR A 1 331 ? -16.234 32.812 19.438 1 27.22 331 TYR A CA 1
ATOM 2610 C C . TYR A 1 331 ? -16.969 32.094 18.312 1 27.22 331 TYR A C 1
ATOM 2612 O O . TYR A 1 331 ? -16.516 31.062 17.828 1 27.22 331 TYR A O 1
ATOM 2620 N N . ASP A 1 332 ? -18.188 32.438 18.141 1 28.94 332 ASP A N 1
ATOM 2621 C CA . ASP A 1 332 ? -19.062 32.156 17.016 1 28.94 332 ASP A CA 1
ATOM 2622 C C . ASP A 1 332 ? -18.641 32.938 15.781 1 28.94 332 ASP A C 1
ATOM 2624 O O . ASP A 1 332 ? -18.719 34.156 15.773 1 28.94 332 ASP A O 1
ATOM 2628 N N . PRO A 1 333 ? -17.766 32.469 14.953 1 27.02 333 PRO A N 1
ATOM 2629 C CA . PRO A 1 333 ? -17.234 33.188 13.789 1 27.02 333 PRO A CA 1
ATOM 2630 C C . PRO A 1 333 ? -18.328 33.875 12.961 1 27.02 333 PRO A C 1
ATOM 2632 O O . PRO A 1 333 ? -18.047 34.812 12.211 1 27.02 333 PRO A O 1
ATOM 2635 N N . ASP A 1 334 ? -19.484 33.344 12.836 1 28.94 334 ASP A N 1
ATOM 2636 C CA . ASP A 1 334 ? -20.469 33.906 11.914 1 28.94 334 ASP A CA 1
ATOM 2637 C C . ASP A 1 334 ? -21 35.25 12.414 1 28.94 334 ASP A C 1
ATOM 2639 O O . ASP A 1 334 ? -21.766 35.906 11.719 1 28.94 334 ASP A O 1
ATOM 2643 N N . THR A 1 335 ? -20.938 35.5 13.695 1 29.48 335 THR A N 1
ATOM 2644 C CA . THR A 1 335 ? -21.672 36.688 14.102 1 29.48 335 THR A CA 1
ATOM 2645 C C . THR A 1 335 ? -20.812 37.938 13.953 1 29.48 335 THR A C 1
ATOM 2647 O O . THR A 1 335 ? -21.078 38.969 14.578 1 29.48 335 THR A O 1
ATOM 2650 N N . ALA A 1 336 ? -19.719 37.812 13.211 1 31.09 336 ALA A N 1
ATOM 2651 C CA . ALA A 1 336 ? -19.094 39.125 13.055 1 31.09 336 ALA A CA 1
ATOM 2652 C C . ALA A 1 336 ? -20 40.094 12.289 1 31.09 336 ALA A C 1
ATOM 2654 O O . ALA A 1 336 ? -20.656 39.688 11.32 1 31.09 336 ALA A O 1
ATOM 2655 N N . PRO A 1 337 ? -20.359 41.219 12.852 1 27.69 337 PRO A N 1
ATOM 2656 C CA . PRO A 1 337 ? -21.203 42.219 12.195 1 27.69 337 PRO A CA 1
ATOM 2657 C C . PRO A 1 337 ? -20.688 42.594 10.805 1 27.69 337 PRO A C 1
ATOM 2659 O O . PRO A 1 337 ? -19.484 42.781 10.617 1 27.69 337 PRO A O 1
ATOM 2662 N N . ILE A 1 338 ? -21.359 42.125 9.695 1 29.41 338 ILE A N 1
ATOM 2663 C CA . ILE A 1 338 ? -21.234 42.594 8.32 1 29.41 338 ILE A CA 1
ATOM 2664 C C . ILE A 1 338 ? -21.438 44.094 8.258 1 29.41 338 ILE A C 1
ATOM 2666 O O . ILE A 1 338 ? -22.516 44.594 8.57 1 29.41 338 ILE A O 1
ATOM 2670 N N . THR A 1 339 ? -20.5 44.906 8.625 1 25.06 339 THR A N 1
ATOM 2671 C CA . THR A 1 339 ? -20.656 46.344 8.391 1 25.06 339 THR A CA 1
ATOM 2672 C C . THR A 1 339 ? -20.984 46.625 6.922 1 25.06 339 THR A C 1
ATOM 2674 O O . THR A 1 339 ? -20.266 46.188 6.031 1 25.06 339 THR A O 1
ATOM 2677 N N . HIS A 1 340 ? -22.234 46.844 6.562 1 26.39 340 HIS A N 1
ATOM 2678 C CA . HIS A 1 340 ? -22.828 47.344 5.332 1 26.39 340 HIS A CA 1
ATOM 2679 C C . HIS A 1 340 ? -22.109 48.625 4.863 1 26.39 340 HIS A C 1
ATOM 2681 O O . HIS A 1 340 ? -22.125 49.625 5.559 1 26.39 340 HIS A O 1
ATOM 2687 N N . ILE A 1 341 ? -20.938 48.562 4.328 1 26.83 341 ILE A N 1
ATOM 2688 C CA . ILE A 1 341 ? -20.453 49.75 3.648 1 26.83 341 ILE A CA 1
ATOM 2689 C C . ILE A 1 341 ? -21.484 50.219 2.617 1 26.83 341 ILE A C 1
ATOM 2691 O O . ILE A 1 341 ? -21.844 49.469 1.712 1 26.83 341 ILE A O 1
ATOM 2695 N N . LYS A 1 342 ? -22.391 51.219 2.949 1 28.25 342 LYS A N 1
ATOM 2696 C CA . LYS A 1 342 ? -23.297 52 2.121 1 28.25 342 LYS A CA 1
ATOM 2697 C C . LYS A 1 342 ? -22.578 52.531 0.882 1 28.25 342 LYS A C 1
ATOM 2699 O O . LYS A 1 342 ? -21.484 53.094 0.981 1 28.25 342 LYS A O 1
ATOM 2704 N N . GLU A 1 343 ? -22.828 52 -0.336 1 25.72 343 GLU A N 1
ATOM 2705 C CA . GLU A 1 343 ? -22.578 52.594 -1.646 1 25.72 343 GLU A CA 1
ATOM 2706 C C . GLU A 1 343 ? -23.062 54.062 -1.685 1 25.72 343 GLU A C 1
ATOM 2708 O O . GLU A 1 343 ? -22.969 54.719 -2.719 1 25.72 343 GLU A O 1
ATOM 2713 N N . GLU A 1 344 ? -22.812 54.906 -0.67 1 21.69 344 GLU A N 1
ATOM 2714 C CA . GLU A 1 344 ? -22.938 56.25 -1.232 1 21.69 344 GLU A CA 1
ATOM 2715 C C . GLU A 1 344 ? -21.719 56.594 -2.102 1 21.69 344 GLU A C 1
ATOM 2717 O O . GLU A 1 344 ? -20.594 56.25 -1.77 1 21.69 344 GLU A O 1
ATOM 2722 N N . MET B 1 1 ? -16.812 -13.516 -0.628 1 26.25 1 MET B N 1
ATOM 2723 C CA . MET B 1 1 ? -17.109 -13.977 -1.979 1 26.25 1 MET B CA 1
ATOM 2724 C C . MET B 1 1 ? -15.906 -13.836 -2.893 1 26.25 1 MET B C 1
ATOM 2726 O O . MET B 1 1 ? -15.414 -12.727 -3.117 1 26.25 1 MET B O 1
ATOM 2730 N N . THR B 1 2 ? -14.969 -14.789 -2.713 1 34.41 2 THR B N 1
ATOM 2731 C CA . THR B 1 2 ? -13.828 -15.102 -3.57 1 34.41 2 THR B CA 1
ATOM 2732 C C . THR B 1 2 ? -14.188 -14.906 -5.039 1 34.41 2 THR B C 1
ATOM 2734 O O . THR B 1 2 ? -15.156 -15.5 -5.531 1 34.41 2 THR B O 1
ATOM 2737 N N . ASP B 1 3 ? -14.125 -13.805 -5.574 1 33.75 3 ASP B N 1
ATOM 2738 C CA . ASP B 1 3 ? -14.32 -13.688 -7.016 1 33.75 3 ASP B CA 1
ATOM 2739 C C . ASP B 1 3 ? -13.852 -14.953 -7.734 1 33.75 3 ASP B C 1
ATOM 2741 O O . ASP B 1 3 ? -12.656 -15.211 -7.84 1 33.75 3 ASP B O 1
ATOM 2745 N N . ASN B 1 4 ? -14.539 -16.078 -7.66 1 36.12 4 ASN B N 1
ATOM 2746 C CA . ASN B 1 4 ? -14.695 -17.297 -8.438 1 36.12 4 ASN B CA 1
ATOM 2747 C C . ASN B 1 4 ? -14.359 -17.078 -9.906 1 36.12 4 ASN B C 1
ATOM 2749 O O . ASN B 1 4 ? -14.727 -17.891 -10.766 1 36.12 4 ASN B O 1
ATOM 2753 N N . HIS B 1 5 ? -14.648 -15.867 -10.438 1 37.69 5 HIS B N 1
ATOM 2754 C CA . HIS B 1 5 ? -14.859 -15.875 -11.883 1 37.69 5 HIS B CA 1
ATOM 2755 C C . HIS B 1 5 ? -13.781 -16.672 -12.594 1 37.69 5 HIS B C 1
ATOM 2757 O O . HIS B 1 5 ? -14.078 -17.469 -13.484 1 37.69 5 HIS B O 1
ATOM 2763 N N . ASN B 1 6 ? -12.586 -15.922 -13.102 1 37.91 6 ASN B N 1
ATOM 2764 C CA . ASN B 1 6 ? -12.07 -16.25 -14.43 1 37.91 6 ASN B CA 1
ATOM 2765 C C . ASN B 1 6 ? -11.383 -17.625 -14.43 1 37.91 6 ASN B C 1
ATOM 2767 O O . ASN B 1 6 ? -10.828 -18.047 -13.414 1 37.91 6 ASN B O 1
ATOM 2771 N N . GLY B 1 7 ? -11.711 -18.562 -15.289 1 43.38 7 GLY B N 1
ATOM 2772 C CA . GLY B 1 7 ? -11.211 -19.766 -15.953 1 43.38 7 GLY B CA 1
ATOM 2773 C C . GLY B 1 7 ? -9.742 -20.016 -15.695 1 43.38 7 GLY B C 1
ATOM 2774 O O . GLY B 1 7 ? -9.219 -21.078 -16.031 1 43.38 7 GLY B O 1
ATOM 2775 N N . ASP B 1 8 ? -8.852 -19.016 -15.625 1 54.66 8 ASP B N 1
ATOM 2776 C CA . ASP B 1 8 ? -7.402 -19.109 -15.695 1 54.66 8 ASP B CA 1
ATOM 2777 C C . ASP B 1 8 ? -6.789 -19.219 -14.297 1 54.66 8 ASP B C 1
ATOM 2779 O O . ASP B 1 8 ? -5.715 -18.672 -14.047 1 54.66 8 ASP B O 1
ATOM 2783 N N . ASN B 1 9 ? -7.539 -20.031 -13.297 1 76.88 9 ASN B N 1
ATOM 2784 C CA . ASN B 1 9 ? -7.27 -20.25 -11.875 1 76.88 9 ASN B CA 1
ATOM 2785 C C . ASN B 1 9 ? -6.277 -21.391 -11.664 1 76.88 9 ASN B C 1
ATOM 2787 O O . ASN B 1 9 ? -6.113 -22.25 -12.539 1 76.88 9 ASN B O 1
ATOM 2791 N N . ILE B 1 10 ? -5.562 -21.234 -10.758 1 85.81 10 ILE B N 1
ATOM 2792 C CA . ILE B 1 10 ? -4.516 -22.203 -10.43 1 85.81 10 ILE B CA 1
ATOM 2793 C C . ILE B 1 10 ? -5.129 -23.594 -10.25 1 85.81 10 ILE B C 1
ATOM 2795 O O . ILE B 1 10 ? -4.52 -24.594 -10.602 1 85.81 10 ILE B O 1
ATOM 2799 N N . LEU B 1 11 ? -6.391 -23.656 -9.898 1 89.25 11 LEU B N 1
ATOM 2800 C CA . LEU B 1 11 ? -7.02 -24.969 -9.688 1 89.25 11 LEU B CA 1
ATOM 2801 C C . LEU B 1 11 ? -7.355 -25.625 -11.023 1 89.25 11 LEU B C 1
ATOM 2803 O O . LEU B 1 11 ? -7.25 -26.844 -11.164 1 89.25 11 LEU B O 1
ATOM 2807 N N . ASP B 1 12 ? -7.766 -24.812 -11.945 1 88.19 12 ASP B N 1
ATOM 2808 C CA . ASP B 1 12 ? -7.996 -25.328 -13.289 1 88.19 12 ASP B CA 1
ATOM 2809 C C . ASP B 1 12 ? -6.707 -25.891 -13.891 1 88.19 12 ASP B C 1
ATOM 2811 O O . ASP B 1 12 ? -6.73 -26.906 -14.586 1 88.19 12 ASP B O 1
ATOM 2815 N N . LEU B 1 13 ? -5.707 -25.172 -13.641 1 89.5 13 LEU B N 1
ATOM 2816 C CA . LEU B 1 13 ? -4.406 -25.609 -14.125 1 89.5 13 LEU B CA 1
ATOM 2817 C C . LEU B 1 13 ? -4.023 -26.953 -13.5 1 89.5 13 LEU B C 1
ATOM 2819 O O . LEU B 1 13 ? -3.572 -27.859 -14.195 1 89.5 13 LEU B O 1
ATOM 2823 N N . ILE B 1 14 ? -4.227 -27.078 -12.242 1 92.12 14 ILE B N 1
ATOM 2824 C CA . ILE B 1 14 ? -3.906 -28.312 -11.539 1 92.12 14 ILE B CA 1
ATOM 2825 C C . ILE B 1 14 ? -4.75 -29.469 -12.094 1 92.12 14 ILE B C 1
ATOM 2827 O O . ILE B 1 14 ? -4.242 -30.562 -12.328 1 92.12 14 ILE B O 1
ATOM 2831 N N . ARG B 1 15 ? -5.945 -29.172 -12.312 1 90.12 15 ARG B N 1
ATOM 2832 C CA . ARG B 1 15 ? -6.828 -30.188 -12.875 1 90.12 15 ARG B CA 1
ATOM 2833 C C . ARG B 1 15 ? -6.316 -30.672 -14.234 1 90.12 15 ARG B C 1
ATOM 2835 O O . ARG B 1 15 ? -6.32 -31.859 -14.523 1 90.12 15 ARG B O 1
ATOM 2842 N N . SER B 1 16 ? -5.875 -29.75 -14.992 1 87.56 16 SER B N 1
ATOM 2843 C CA . SER B 1 16 ? -5.363 -30.062 -16.328 1 87.56 16 SER B CA 1
ATOM 2844 C C . SER B 1 16 ? -4.051 -30.844 -16.234 1 87.56 16 SER B C 1
ATOM 2846 O O . SER B 1 16 ? -3.812 -31.75 -17.031 1 87.56 16 SER B O 1
ATOM 2848 N N . VAL B 1 17 ? -3.254 -30.5 -15.32 1 90 17 VAL B N 1
ATOM 2849 C CA . VAL B 1 17 ? -1.941 -31.125 -15.18 1 90 17 VAL B CA 1
ATOM 2850 C C . VAL B 1 17 ? -2.105 -32.594 -14.766 1 90 17 VAL B C 1
ATOM 2852 O O . VAL B 1 17 ? -1.472 -33.469 -15.336 1 90 17 VAL B O 1
ATOM 2855 N N . PHE B 1 18 ? -2.975 -32.781 -13.836 1 90.62 18 PHE B N 1
ATOM 2856 C CA . PHE B 1 18 ? -3.129 -34.125 -13.312 1 90.62 18 PHE B CA 1
ATOM 2857 C C . PHE B 1 18 ? -4.195 -34.906 -14.086 1 90.62 18 PHE B C 1
ATOM 2859 O O . PHE B 1 18 ? -4.355 -36.125 -13.914 1 90.62 18 PHE B O 1
ATOM 2866 N N . GLN B 1 19 ? -4.871 -34.188 -15.008 1 88.56 19 GLN B N 1
ATOM 2867 C CA . GLN B 1 19 ? -5.953 -34.781 -15.781 1 88.56 19 GLN B CA 1
ATOM 2868 C C . GLN B 1 19 ? -6.949 -35.5 -14.867 1 88.56 19 GLN B C 1
ATOM 2870 O O . GLN B 1 19 ? -7.266 -36.656 -15.086 1 88.56 19 GLN B O 1
ATOM 2875 N N . VAL B 1 20 ? -7.43 -34.812 -13.891 1 90.38 20 VAL B N 1
ATOM 2876 C CA . VAL B 1 20 ? -8.312 -35.375 -12.891 1 90.38 20 VAL B CA 1
ATOM 2877 C C . VAL B 1 20 ? -9.711 -34.781 -13.016 1 90.38 20 VAL B C 1
ATOM 2879 O O . VAL B 1 20 ? -9.922 -33.844 -13.789 1 90.38 20 VAL B O 1
ATOM 2882 N N . HIS B 1 21 ? -10.586 -35.406 -12.242 1 87.69 21 HIS B N 1
ATOM 2883 C CA . HIS B 1 21 ? -11.984 -35 -12.305 1 87.69 21 HIS B CA 1
ATOM 2884 C C . HIS B 1 21 ? -12.227 -33.75 -11.484 1 87.69 21 HIS B C 1
ATOM 2886 O O . HIS B 1 21 ? -12.922 -32.812 -11.938 1 87.69 21 HIS B O 1
ATOM 2892 N N . ASN B 1 22 ? -11.602 -33.75 -10.297 1 88.19 22 ASN B N 1
ATOM 2893 C CA . ASN B 1 22 ? -11.891 -32.656 -9.383 1 88.19 22 ASN B CA 1
ATOM 2894 C C . ASN B 1 22 ? -10.641 -32.25 -8.602 1 88.19 22 ASN B C 1
ATOM 2896 O O . ASN B 1 22 ? -9.82 -33.062 -8.234 1 88.19 22 ASN B O 1
ATOM 2900 N N . VAL B 1 23 ? -10.539 -30.938 -8.398 1 91.38 23 VAL B N 1
ATOM 2901 C CA . VAL B 1 23 ? -9.562 -30.359 -7.488 1 91.38 23 VAL B CA 1
ATOM 2902 C C . VAL B 1 23 ? -10.273 -29.484 -6.457 1 91.38 23 VAL B C 1
ATOM 2904 O O . VAL B 1 23 ? -11.094 -28.625 -6.816 1 91.38 23 VAL B O 1
ATOM 2907 N N . ALA B 1 24 ? -10 -29.75 -5.188 1 89.06 24 ALA B N 1
ATOM 2908 C CA . ALA B 1 24 ? -10.695 -29.016 -4.129 1 89.06 24 ALA B CA 1
ATOM 2909 C C . ALA B 1 24 ? -9.695 -28.391 -3.15 1 89.06 24 ALA B C 1
ATOM 2911 O O . ALA B 1 24 ? -8.711 -29.031 -2.775 1 89.06 24 ALA B O 1
ATOM 2912 N N . LEU B 1 25 ? -10 -27.203 -2.812 1 90.75 25 LEU B N 1
ATOM 2913 C CA . LEU B 1 25 ? -9.172 -26.469 -1.865 1 90.75 25 LEU B CA 1
ATOM 2914 C C . LEU B 1 25 ? -9.93 -26.188 -0.572 1 90.75 25 LEU B C 1
ATOM 2916 O O . LEU B 1 25 ? -11.016 -25.594 -0.597 1 90.75 25 LEU B O 1
ATOM 2920 N N . PHE B 1 26 ? -9.344 -26.625 0.516 1 89.06 26 PHE B N 1
ATOM 2921 C CA . PHE B 1 26 ? -9.938 -26.422 1.833 1 89.06 26 PHE B CA 1
ATOM 2922 C C . PHE B 1 26 ? -9.062 -25.516 2.691 1 89.06 26 PHE B C 1
ATOM 2924 O O . PHE B 1 26 ? -7.844 -25.703 2.76 1 89.06 26 PHE B O 1
ATOM 2931 N N . LEU B 1 27 ? -9.672 -24.562 3.371 1 89.56 27 LEU B N 1
ATOM 2932 C CA . LEU B 1 27 ? -8.953 -23.656 4.258 1 89.56 27 LEU B CA 1
ATOM 2933 C C . LEU B 1 27 ? -9.602 -23.625 5.641 1 89.56 27 LEU B C 1
ATOM 2935 O O . LEU B 1 27 ? -10.789 -23.922 5.785 1 89.56 27 LEU B O 1
ATOM 2939 N N . PRO B 1 28 ? -8.789 -23.297 6.613 1 87.69 28 PRO B N 1
ATOM 2940 C CA . PRO B 1 28 ? -9.32 -23.25 7.98 1 87.69 28 PRO B CA 1
ATOM 2941 C C . PRO B 1 28 ? -10.25 -22.062 8.219 1 87.69 28 PRO B C 1
ATOM 2943 O O . PRO B 1 28 ? -10.047 -20.984 7.641 1 87.69 28 PRO B O 1
ATOM 2946 N N . THR B 1 29 ? -11.25 -22.328 9.031 1 83.88 29 THR B N 1
ATOM 2947 C CA . THR B 1 29 ? -12.156 -21.266 9.477 1 83.88 29 THR B CA 1
ATOM 2948 C C . THR B 1 29 ? -11.805 -20.797 10.883 1 83.88 29 THR B C 1
ATOM 2950 O O . THR B 1 29 ? -10.953 -21.406 11.547 1 83.88 29 THR B O 1
ATOM 2953 N N . GLU B 1 30 ? -12.375 -19.734 11.289 1 77.75 30 GLU B N 1
ATOM 2954 C CA . GLU B 1 30 ? -12.102 -19.188 12.609 1 77.75 30 GLU B CA 1
ATOM 2955 C C . GLU B 1 30 ? -12.547 -20.141 13.711 1 77.75 30 GLU B C 1
ATOM 2957 O O . GLU B 1 30 ? -11.984 -20.141 14.812 1 77.75 30 GLU B O 1
ATOM 2962 N N . ASP B 1 31 ? -13.445 -21 13.422 1 78.06 31 ASP B N 1
ATOM 2963 C CA . ASP B 1 31 ? -14.016 -21.891 14.43 1 78.06 31 ASP B CA 1
ATOM 2964 C C . ASP B 1 31 ? -13.227 -23.188 14.523 1 78.06 31 ASP B C 1
ATOM 2966 O O . ASP B 1 31 ? -13.656 -24.141 15.18 1 78.06 31 ASP B O 1
ATOM 2970 N N . GLY B 1 32 ? -12.062 -23.266 13.844 1 79.38 32 GLY B N 1
ATOM 2971 C CA . GLY B 1 32 ? -11.234 -24.469 13.898 1 79.38 32 GLY B CA 1
ATOM 2972 C C . GLY B 1 32 ? -11.633 -25.516 12.883 1 79.38 32 GLY B C 1
ATOM 2973 O O . GLY B 1 32 ? -11.062 -26.609 12.859 1 79.38 32 GLY B O 1
ATOM 2974 N N . ASN B 1 33 ? -12.656 -25.203 12.141 1 85.25 33 ASN B N 1
ATOM 2975 C CA . ASN B 1 33 ? -13.078 -26.094 11.062 1 85.25 33 ASN B CA 1
ATOM 2976 C C . ASN B 1 33 ? -12.453 -25.672 9.727 1 85.25 33 ASN B C 1
ATOM 2978 O O . ASN B 1 33 ? -11.531 -24.859 9.695 1 85.25 33 ASN B O 1
ATOM 2982 N N . PHE B 1 34 ? -12.859 -26.5 8.742 1 86.25 34 PHE B N 1
ATOM 2983 C CA . PHE B 1 34 ? -12.344 -26.203 7.41 1 86.25 34 PHE B CA 1
ATOM 2984 C C . PHE B 1 34 ? -13.484 -26.062 6.406 1 86.25 34 PHE B C 1
ATOM 2986 O O . PHE B 1 34 ? -14.516 -26.734 6.543 1 86.25 34 PHE B O 1
ATOM 2993 N N . THR B 1 35 ? -13.328 -25.188 5.582 1 84.38 35 THR B N 1
ATOM 2994 C CA . THR B 1 35 ? -14.359 -24.969 4.578 1 84.38 35 THR B CA 1
ATOM 2995 C C . THR B 1 35 ? -13.781 -25.078 3.172 1 84.38 35 THR B C 1
ATOM 2997 O O . THR B 1 35 ? -12.602 -24.797 2.959 1 84.38 35 THR B O 1
ATOM 3000 N N . LEU B 1 36 ? -14.656 -25.609 2.268 1 85.31 36 LEU B N 1
ATOM 3001 C CA . LEU B 1 36 ? -14.281 -25.625 0.856 1 85.31 36 LEU B CA 1
ATOM 3002 C C . LEU B 1 36 ? -14.281 -24.203 0.288 1 85.31 36 LEU B C 1
ATOM 3004 O O . LEU B 1 36 ? -15.328 -23.562 0.21 1 85.31 36 LEU B O 1
ATOM 3008 N N . VAL B 1 37 ? -13.219 -23.75 -0.053 1 82.69 37 VAL B N 1
ATOM 3009 C CA . VAL B 1 37 ? -13.102 -22.359 -0.49 1 82.69 37 VAL B CA 1
ATOM 3010 C C . VAL B 1 37 ? -13.195 -22.297 -2.012 1 82.69 37 VAL B C 1
ATOM 3012 O O . VAL B 1 37 ? -13.75 -21.344 -2.559 1 82.69 37 VAL B O 1
ATOM 3015 N N . SER B 1 38 ? -12.633 -23.25 -2.68 1 84.12 38 SER B N 1
ATOM 3016 C CA . SER B 1 38 ? -12.633 -23.266 -4.141 1 84.12 38 SER B CA 1
ATOM 3017 C C . SER B 1 38 ? -12.492 -24.688 -4.68 1 84.12 38 SER B C 1
ATOM 3019 O O . SER B 1 38 ? -11.859 -25.531 -4.051 1 84.12 38 SER B O 1
ATOM 3021 N N . ALA B 1 39 ? -13.094 -24.875 -5.832 1 85.62 39 ALA B N 1
ATOM 3022 C CA . ALA B 1 39 ? -12.992 -26.188 -6.477 1 85.62 39 ALA B CA 1
ATOM 3023 C C . ALA B 1 39 ? -13.047 -26.047 -7.996 1 85.62 39 ALA B C 1
ATOM 3025 O O . ALA B 1 39 ? -13.602 -25.078 -8.523 1 85.62 39 ALA B O 1
ATOM 3026 N N . SER B 1 40 ? -12.289 -26.812 -8.656 1 86.19 40 SER B N 1
ATOM 3027 C CA . SER B 1 40 ? -12.367 -26.953 -10.109 1 86.19 40 SER B CA 1
ATOM 3028 C C . SER B 1 40 ? -12.852 -28.344 -10.508 1 86.19 40 SER B C 1
ATOM 3030 O O . SER B 1 40 ? -12.242 -29.359 -10.125 1 86.19 40 SER B O 1
ATOM 3032 N N . THR B 1 41 ? -14.078 -28.359 -11.156 1 81.69 41 THR B N 1
ATOM 3033 C CA . THR B 1 41 ? -14.648 -29.656 -11.508 1 81.69 41 THR B CA 1
ATOM 3034 C C . THR B 1 41 ? -15.039 -29.688 -12.984 1 81.69 41 THR B C 1
ATOM 3036 O O . THR B 1 41 ? -15.281 -28.641 -13.594 1 81.69 41 THR B O 1
ATOM 3039 N N . GLU B 1 42 ? -14.82 -30.766 -13.688 1 69.94 42 GLU B N 1
ATOM 3040 C CA . GLU B 1 42 ? -15.32 -30.938 -15.047 1 69.94 42 GLU B CA 1
ATOM 3041 C C . GLU B 1 42 ? -16.844 -30.891 -15.078 1 69.94 42 GLU B C 1
ATOM 3043 O O . GLU B 1 42 ? -17.438 -30.484 -16.078 1 69.94 42 GLU B O 1
ATOM 3048 N N . CYS B 1 43 ? -17.469 -31.344 -13.984 1 59.53 43 CYS B N 1
ATOM 3049 C CA . CYS B 1 43 ? -18.938 -31.375 -13.922 1 59.53 43 CYS B CA 1
ATOM 3050 C C . CYS B 1 43 ? -19.453 -30.328 -12.945 1 59.53 43 CYS B C 1
ATOM 3052 O O . CYS B 1 43 ? -18.672 -29.578 -12.344 1 59.53 43 CYS B O 1
ATOM 3054 N N . GLU B 1 44 ? -20.75 -29.969 -12.867 1 52.72 44 GLU B N 1
ATOM 3055 C CA . GLU B 1 44 ? -21.484 -28.938 -12.133 1 52.72 44 GLU B CA 1
ATOM 3056 C C . GLU B 1 44 ? -20.969 -28.812 -10.703 1 52.72 44 GLU B C 1
ATOM 3058 O O . GLU B 1 44 ? -20.875 -29.797 -9.977 1 52.72 44 GLU B O 1
ATOM 3063 N N . PRO B 1 45 ? -20.344 -27.734 -10.562 1 49.53 45 PRO B N 1
ATOM 3064 C CA . PRO B 1 45 ? -19.625 -27.391 -9.328 1 49.53 45 PRO B CA 1
ATOM 3065 C C . PRO B 1 45 ? -20.453 -27.672 -8.078 1 49.53 45 PRO B C 1
ATOM 3067 O O . PRO B 1 45 ? -21.688 -27.719 -8.141 1 49.53 45 PRO B O 1
ATOM 3070 N N . TYR B 1 46 ? -19.766 -28.094 -7.074 1 51.94 46 TYR B N 1
ATOM 3071 C CA . TYR B 1 46 ? -20.219 -28.297 -5.707 1 51.94 46 TYR B CA 1
ATOM 3072 C C . TYR B 1 46 ? -20.828 -27.016 -5.137 1 51.94 46 TYR B C 1
ATOM 3074 O O . TYR B 1 46 ? -20.281 -25.938 -5.301 1 51.94 46 TYR B O 1
ATOM 3082 N N . THR B 1 47 ? -22.047 -26.828 -5.402 1 45.94 47 THR B N 1
ATOM 3083 C CA . THR B 1 47 ? -22.828 -25.672 -4.996 1 45.94 47 THR B CA 1
ATOM 3084 C C . THR B 1 47 ? -22.5 -25.281 -3.551 1 45.94 47 THR B C 1
ATOM 3086 O O . THR B 1 47 ? -22.703 -24.141 -3.148 1 45.94 47 THR B O 1
ATOM 3089 N N . GLU B 1 48 ? -22.438 -26.281 -2.562 1 52.5 48 GLU B N 1
ATOM 3090 C CA . GLU B 1 48 ? -22.75 -25.859 -1.2 1 52.5 48 GLU B CA 1
ATOM 3091 C C . GLU B 1 48 ? -21.469 -25.625 -0.392 1 52.5 48 GLU B C 1
ATOM 3093 O O . GLU B 1 48 ? -20.438 -26.219 -0.68 1 52.5 48 GLU B O 1
ATOM 3098 N N . GLU B 1 49 ? -21.484 -24.672 0.339 1 58.91 49 GLU B N 1
ATOM 3099 C CA . GLU B 1 49 ? -20.531 -24.391 1.411 1 58.91 49 GLU B CA 1
ATOM 3100 C C . GLU B 1 49 ? -20.344 -25.609 2.309 1 58.91 49 GLU B C 1
ATOM 3102 O O . GLU B 1 49 ? -21.297 -26.094 2.926 1 58.91 49 GLU B O 1
ATOM 3107 N N . PHE B 1 50 ? -19.328 -26.5 2.021 1 68.12 50 PHE B N 1
ATOM 3108 C CA . PHE B 1 50 ? -19.094 -27.703 2.814 1 68.12 50 PHE B CA 1
ATOM 3109 C C . PHE B 1 50 ? -18.094 -27.422 3.939 1 68.12 50 PHE B C 1
ATOM 3111 O O . PHE B 1 50 ? -17.047 -26.828 3.707 1 68.12 50 PHE B O 1
ATOM 3118 N N . ILE B 1 51 ? -18.672 -27.438 5.18 1 73.44 51 ILE B N 1
ATOM 3119 C CA . ILE B 1 51 ? -17.828 -27.344 6.355 1 73.44 51 ILE B CA 1
ATOM 3120 C C . ILE B 1 51 ? -17.344 -28.75 6.75 1 73.44 51 ILE B C 1
ATOM 3122 O O . ILE B 1 51 ? -18.141 -29.672 6.879 1 73.44 51 ILE B O 1
ATOM 3126 N N . ILE B 1 52 ? -16.062 -28.953 6.754 1 74.81 52 ILE B N 1
ATOM 3127 C CA . ILE B 1 52 ? -15.492 -30.25 7.094 1 74.81 52 ILE B CA 1
ATOM 3128 C C . ILE B 1 52 ? -14.773 -30.172 8.438 1 74.81 52 ILE B C 1
ATOM 3130 O O . ILE B 1 52 ? -13.836 -29.391 8.602 1 74.81 52 ILE B O 1
ATOM 3134 N N . PRO B 1 53 ? -15.32 -30.922 9.43 1 72.94 53 PRO B N 1
ATOM 3135 C CA . PRO B 1 53 ? -14.539 -31.047 10.664 1 72.94 53 PRO B CA 1
ATOM 3136 C C . PRO B 1 53 ? -13.242 -31.844 10.461 1 72.94 53 PRO B C 1
ATOM 3138 O O . PRO B 1 53 ? -13.188 -32.719 9.609 1 72.94 53 PRO B O 1
ATOM 3141 N N . PRO B 1 54 ? -12.227 -31.406 11.258 1 75.12 54 PRO B N 1
ATOM 3142 C CA . PRO B 1 54 ? -11 -32.219 11.148 1 75.12 54 PRO B CA 1
ATOM 3143 C C . PRO B 1 54 ? -11.211 -33.688 11.531 1 75.12 54 PRO B C 1
ATOM 3145 O O . PRO B 1 54 ? -11.93 -33.969 12.484 1 75.12 54 PRO B O 1
ATOM 3148 N N . GLY B 1 55 ? -10.664 -34.594 10.695 1 74.5 55 GLY B N 1
ATOM 3149 C CA . GLY B 1 55 ? -10.68 -36 11.023 1 74.5 55 GLY B CA 1
ATOM 3150 C C . GLY B 1 55 ? -11.82 -36.75 10.352 1 74.5 55 GLY B C 1
ATOM 3151 O O . GLY B 1 55 ? -11.859 -38 10.375 1 74.5 55 GLY B O 1
ATOM 3152 N N . LYS B 1 56 ? -12.695 -36 9.82 1 74.56 56 LYS B N 1
ATOM 3153 C CA . LYS B 1 56 ? -13.812 -36.656 9.172 1 74.56 56 LYS B CA 1
ATOM 3154 C C . LYS B 1 56 ? -13.57 -36.812 7.672 1 74.56 56 LYS B C 1
ATOM 3156 O O . LYS B 1 56 ? -13.406 -35.844 6.957 1 74.56 56 LYS B O 1
ATOM 3161 N N . GLY B 1 57 ? -13.547 -38.125 7.328 1 79.62 57 GLY B N 1
ATOM 3162 C CA . GLY B 1 57 ? -13.352 -38.406 5.914 1 79.62 57 GLY B CA 1
ATOM 3163 C C . GLY B 1 57 ? -11.891 -38.375 5.5 1 79.62 57 GLY B C 1
ATOM 3164 O O . GLY B 1 57 ? -11.008 -38.188 6.34 1 79.62 57 GLY B O 1
ATOM 3165 N N . LEU B 1 58 ? -11.641 -38.562 4.297 1 84.44 58 LEU B N 1
ATOM 3166 C CA . LEU B 1 58 ? -10.266 -38.594 3.789 1 84.44 58 LEU B CA 1
ATOM 3167 C C . LEU B 1 58 ? -9.625 -37.219 3.893 1 84.44 58 LEU B C 1
ATOM 3169 O O . LEU B 1 58 ? -8.453 -37.094 4.266 1 84.44 58 LEU B O 1
ATOM 3173 N N . VAL B 1 59 ? -10.43 -36.219 3.594 1 86.94 59 VAL B N 1
ATOM 3174 C CA . VAL B 1 59 ? -9.922 -34.844 3.689 1 86.94 59 VAL B CA 1
ATOM 3175 C C . VAL B 1 59 ? -9.609 -34.531 5.148 1 86.94 59 VAL B C 1
ATOM 3177 O O . VAL B 1 59 ? -8.578 -33.906 5.445 1 86.94 59 VAL B O 1
ATOM 3180 N N . GLY B 1 60 ? -10.555 -34.844 6 1 85.06 60 GLY B N 1
ATOM 3181 C CA . GLY B 1 60 ? -10.336 -34.625 7.422 1 85.06 60 GLY B CA 1
ATOM 3182 C C . GLY B 1 60 ? -9.07 -35.281 7.938 1 85.06 60 GLY B C 1
ATOM 3183 O O . GLY B 1 60 ? -8.383 -34.75 8.797 1 85.06 60 GLY B O 1
ATOM 3184 N N . TRP B 1 61 ? -8.875 -36.469 7.383 1 85.62 61 TRP B N 1
ATOM 3185 C CA . TRP B 1 61 ? -7.668 -37.188 7.762 1 85.62 61 TRP B CA 1
ATOM 3186 C C . TRP B 1 61 ? -6.422 -36.406 7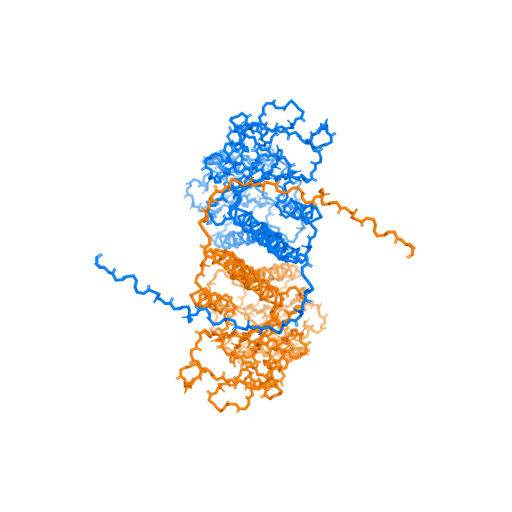.375 1 85.62 61 TRP B C 1
ATOM 3188 O O . TRP B 1 61 ? -5.488 -36.281 8.172 1 85.62 61 TRP B O 1
ATOM 3198 N N . VAL B 1 62 ? -6.355 -35.938 6.145 1 90 62 VAL B N 1
ATOM 3199 C CA . VAL B 1 62 ? -5.219 -35.156 5.652 1 90 62 VAL B CA 1
ATOM 3200 C C . VAL B 1 62 ? -5.008 -33.938 6.535 1 90 62 VAL B C 1
ATOM 3202 O O . VAL B 1 62 ? -3.875 -33.594 6.883 1 90 62 VAL B O 1
ATOM 3205 N N . LEU B 1 63 ? -6.07 -33.344 6.934 1 89 63 LEU B N 1
ATOM 3206 C CA . LEU B 1 63 ? -6.023 -32.125 7.727 1 89 63 LEU B CA 1
ATOM 3207 C C . LEU B 1 63 ? -5.543 -32.406 9.148 1 89 63 LEU B C 1
ATOM 3209 O O . LEU B 1 63 ? -4.762 -31.641 9.711 1 89 63 LEU B O 1
ATOM 3213 N N . ARG B 1 64 ? -5.98 -33.469 9.711 1 85.75 64 ARG B N 1
ATOM 3214 C CA . ARG B 1 64 ? -5.633 -33.812 11.078 1 85.75 64 ARG B CA 1
ATOM 3215 C C . ARG B 1 64 ? -4.176 -34.25 11.18 1 85.75 64 ARG B C 1
ATOM 3217 O O . ARG B 1 64 ? -3.461 -33.844 12.102 1 85.75 64 ARG B O 1
ATOM 3224 N N . HIS B 1 65 ? -3.756 -35.062 10.211 1 88.75 65 HIS B N 1
ATOM 3225 C CA . HIS B 1 65 ? -2.434 -35.688 10.305 1 88.75 65 HIS B CA 1
ATOM 3226 C C . HIS B 1 65 ? -1.386 -34.844 9.586 1 88.75 65 HIS B C 1
ATOM 3228 O O . HIS B 1 65 ? -0.184 -35.031 9.789 1 88.75 65 HIS B O 1
ATOM 3234 N N . GLN B 1 66 ? -1.788 -33.938 8.75 1 90.19 66 GLN B N 1
ATOM 3235 C CA . GLN B 1 66 ? -0.904 -33.062 7.973 1 90.19 66 GLN B CA 1
ATOM 3236 C C . GLN B 1 66 ? 0.101 -33.875 7.176 1 90.19 66 GLN B C 1
ATOM 3238 O O . GLN B 1 66 ? 1.296 -33.594 7.168 1 90.19 66 GLN B O 1
ATOM 3243 N N . GLN B 1 67 ? -0.334 -34.969 6.66 1 88.75 67 GLN B N 1
ATOM 3244 C CA . GLN B 1 67 ? 0.449 -35.875 5.809 1 88.75 67 GLN B CA 1
ATOM 3245 C C . GLN B 1 67 ? -0.267 -36.125 4.484 1 88.75 67 GLN B C 1
ATOM 3247 O O . GLN B 1 67 ? -1.498 -36.125 4.426 1 88.75 67 GLN B O 1
ATOM 3252 N N . PRO B 1 68 ? 0.533 -36.312 3.461 1 92.62 68 PRO B N 1
ATOM 3253 C CA . PRO B 1 68 ? -0.101 -36.625 2.178 1 92.62 68 PRO B CA 1
ATOM 3254 C C . PRO B 1 68 ? -0.803 -37.969 2.188 1 92.62 68 PRO B C 1
ATOM 3256 O O . PRO B 1 68 ? -0.427 -38.875 2.955 1 92.62 68 PRO B O 1
ATOM 3259 N N . LEU B 1 69 ? -1.866 -38.125 1.469 1 91.38 69 LEU B N 1
ATOM 3260 C CA . LEU B 1 69 ? -2.631 -39.344 1.365 1 91.38 69 LEU B CA 1
ATOM 3261 C C . LEU B 1 69 ? -2.883 -39.719 -0.094 1 91.38 69 LEU B C 1
ATOM 3263 O O . LEU B 1 69 ? -3.309 -38.875 -0.883 1 91.38 69 LEU B O 1
ATOM 3267 N N . ILE B 1 70 ? -2.482 -40.906 -0.455 1 92.31 70 ILE B N 1
ATOM 3268 C CA . ILE B 1 70 ? -2.783 -41.438 -1.781 1 92.31 70 ILE B CA 1
ATOM 3269 C C . ILE B 1 70 ? -3.676 -42.656 -1.655 1 92.31 70 ILE B C 1
ATOM 3271 O O . ILE B 1 70 ? -3.355 -43.594 -0.916 1 92.31 70 ILE B O 1
ATOM 3275 N N . LEU B 1 71 ? -4.766 -42.625 -2.225 1 88.38 71 LEU B N 1
ATOM 3276 C CA . LEU B 1 71 ? -5.652 -43.781 -2.283 1 88.38 71 LEU B CA 1
ATOM 3277 C C . LEU B 1 71 ? -5.984 -44.156 -3.729 1 88.38 71 LEU B C 1
ATOM 3279 O O . LEU B 1 71 ? -6.703 -43.406 -4.402 1 88.38 71 LEU B O 1
ATOM 3283 N N . ASN B 1 72 ? -5.25 -45.281 -4.078 1 87.5 72 ASN B N 1
ATOM 3284 C CA . ASN B 1 72 ? -5.551 -45.812 -5.406 1 87.5 72 ASN B CA 1
ATOM 3285 C C . ASN B 1 72 ? -6.602 -46.906 -5.348 1 87.5 72 ASN B C 1
ATOM 3287 O O . ASN B 1 72 ? -6.609 -47.719 -4.418 1 87.5 72 ASN B O 1
ATOM 3291 N N . ASN B 1 73 ? -7.684 -46.938 -6.105 1 80.44 73 ASN B N 1
ATOM 3292 C CA . ASN B 1 73 ? -8.797 -47.875 -6.098 1 80.44 73 ASN B CA 1
ATOM 3293 C C . ASN B 1 73 ? -9.703 -47.656 -4.891 1 80.44 73 ASN B C 1
ATOM 3295 O O . ASN B 1 73 ? -9.977 -48.594 -4.141 1 80.44 73 ASN B O 1
ATOM 3299 N N . PHE B 1 74 ? -9.914 -46.5 -4.789 1 75.31 74 PHE B N 1
ATOM 3300 C CA . PHE B 1 74 ? -10.773 -46.062 -3.691 1 75.31 74 PHE B CA 1
ATOM 3301 C C . PHE B 1 74 ? -12.133 -46.75 -3.766 1 75.31 74 PHE B C 1
ATOM 3303 O O . PHE B 1 74 ? -12.766 -46.781 -4.824 1 75.31 74 PHE B O 1
ATOM 3310 N N . ASP B 1 75 ? -12.406 -47.562 -2.658 1 68.69 75 ASP B N 1
ATOM 3311 C CA . ASP B 1 75 ? -13.727 -48.156 -2.479 1 68.69 75 ASP B CA 1
ATOM 3312 C C . ASP B 1 75 ? -14.461 -47.5 -1.298 1 68.69 75 ASP B C 1
ATOM 3314 O O . ASP B 1 75 ? -13.828 -47.094 -0.319 1 68.69 75 ASP B O 1
ATOM 3318 N N . GLN B 1 76 ? -15.719 -47.125 -1.468 1 62.28 76 GLN B N 1
ATOM 3319 C CA . GLN B 1 76 ? -16.547 -46.438 -0.482 1 62.28 76 GLN B CA 1
ATOM 3320 C C . GLN B 1 76 ? -16.453 -47.094 0.883 1 62.28 76 GLN B C 1
ATOM 3322 O O . GLN B 1 76 ? -16.734 -46.469 1.909 1 62.28 76 GLN B O 1
ATOM 3327 N N . ARG B 1 77 ? -16.031 -48.312 0.881 1 60.69 77 ARG B N 1
ATOM 3328 C CA . ARG B 1 77 ? -15.922 -49 2.156 1 60.69 77 ARG B CA 1
ATOM 3329 C C . ARG B 1 77 ? -14.758 -48.469 2.982 1 60.69 77 ARG B C 1
ATOM 3331 O O . ARG B 1 77 ? -14.727 -48.625 4.203 1 60.69 77 ARG B O 1
ATOM 3338 N N . GLN B 1 78 ? -13.797 -47.812 2.416 1 60.38 78 GLN B N 1
ATOM 3339 C CA . GLN B 1 78 ? -12.57 -47.375 3.084 1 60.38 78 GLN B CA 1
ATOM 3340 C C . GLN B 1 78 ? -12.719 -45.969 3.652 1 60.38 78 GLN B C 1
ATOM 3342 O O . GLN B 1 78 ? -12.023 -45.594 4.598 1 60.38 78 GLN B O 1
ATOM 3347 N N . GLY B 1 79 ? -13.672 -45.281 3.133 1 65.06 79 GLY B N 1
ATOM 3348 C CA . GLY B 1 79 ? -13.875 -43.906 3.609 1 65.06 79 GLY B CA 1
ATOM 3349 C C . GLY B 1 79 ? -14.727 -43.062 2.674 1 65.06 79 GLY B C 1
ATOM 3350 O O . GLY B 1 79 ? -15.234 -43.562 1.673 1 65.06 79 GLY B O 1
ATOM 3351 N N . TYR B 1 80 ? -15.172 -41.938 3.172 1 72.94 80 TYR B N 1
ATOM 3352 C CA . TYR B 1 80 ? -15.922 -41.031 2.32 1 72.94 80 TYR B CA 1
ATOM 3353 C C . TYR B 1 80 ? -15.188 -39.688 2.148 1 72.94 80 TYR B C 1
ATOM 3355 O O . TYR B 1 80 ? -14.398 -39.312 3.008 1 72.94 80 TYR B O 1
ATOM 3363 N N . LEU B 1 81 ? -15.133 -39.156 1.004 1 71.38 81 LEU B N 1
ATOM 3364 C CA . LEU B 1 81 ? -14.453 -37.906 0.691 1 71.38 81 LEU B CA 1
ATOM 3365 C C . LEU B 1 81 ? -15.117 -36.719 1.409 1 71.38 81 LEU B C 1
ATOM 3367 O O . LEU B 1 81 ? -14.43 -35.844 1.942 1 71.38 81 LEU B O 1
ATOM 3371 N N . GLY B 1 82 ? -16.375 -36.75 1.587 1 64.31 82 GLY B N 1
ATOM 3372 C CA . GLY B 1 82 ? -17.094 -35.812 2.424 1 64.31 82 GLY B CA 1
ATOM 3373 C C . GLY B 1 82 ? -17.594 -34.594 1.656 1 64.31 82 GLY B C 1
ATOM 3374 O O . GLY B 1 82 ? -18.312 -33.75 2.209 1 64.31 82 GLY B O 1
ATOM 3375 N N . TYR B 1 83 ? -17.219 -34.438 0.432 1 67.06 83 TYR B N 1
ATOM 3376 C CA . TYR B 1 83 ? -17.641 -33.219 -0.222 1 67.06 83 TYR B CA 1
ATOM 3377 C C . TYR B 1 83 ? -18.453 -33.531 -1.48 1 67.06 83 TYR B C 1
ATOM 3379 O O . TYR B 1 83 ? -18.75 -32.625 -2.264 1 67.06 83 TYR B O 1
ATOM 3387 N N . TYR B 1 84 ? -18.766 -34.719 -1.708 1 68.44 84 TYR B N 1
ATOM 3388 C CA . TYR B 1 84 ? -19.641 -35.125 -2.795 1 68.44 84 TYR B CA 1
ATOM 3389 C C . TYR B 1 84 ? -20.969 -35.656 -2.256 1 68.44 84 TYR B C 1
ATOM 3391 O O . TYR B 1 84 ? -21.062 -36.031 -1.088 1 68.44 84 TYR B O 1
ATOM 3399 N N . SER B 1 85 ? -21.938 -35.406 -3.119 1 66.94 85 SER B N 1
ATOM 3400 C CA . SER B 1 85 ? -23.141 -36.188 -2.834 1 66.94 85 SER B CA 1
ATOM 3401 C C . SER B 1 85 ? -22.859 -37.688 -2.938 1 66.94 85 SER B C 1
ATOM 3403 O O . SER B 1 85 ? -21.891 -38.094 -3.58 1 66.94 85 SER B O 1
ATOM 3405 N N . ASN B 1 86 ? -23.578 -38.562 -2.168 1 63.91 86 ASN B N 1
ATOM 3406 C CA . ASN B 1 86 ? -23.391 -40 -2.086 1 63.91 86 ASN B CA 1
ATOM 3407 C C . ASN B 1 86 ? -23.234 -40.625 -3.469 1 63.91 86 ASN B C 1
ATOM 3409 O O . ASN B 1 86 ? -22.344 -41.438 -3.689 1 63.91 86 ASN B O 1
ATOM 3413 N N . ASN B 1 87 ? -24.031 -40.188 -4.406 1 66.19 87 ASN B N 1
ATOM 3414 C CA . ASN B 1 87 ? -24.031 -40.781 -5.727 1 66.19 87 ASN B CA 1
ATOM 3415 C C . ASN B 1 87 ? -22.781 -40.406 -6.523 1 66.19 87 ASN B C 1
ATOM 3417 O O . ASN B 1 87 ? -22.234 -41.25 -7.258 1 66.19 87 ASN B O 1
ATOM 3421 N N . ASP B 1 88 ? -22.281 -39.312 -6.309 1 72.19 88 ASP B N 1
ATOM 3422 C CA . ASP B 1 88 ? -21.125 -38.812 -7.078 1 72.19 88 ASP B CA 1
ATOM 3423 C C . ASP B 1 88 ? -19.828 -39.375 -6.516 1 72.19 88 ASP B C 1
ATOM 3425 O O . ASP B 1 88 ? -18.859 -39.594 -7.258 1 72.19 88 ASP B O 1
ATOM 3429 N N . GLU B 1 89 ? -19.891 -39.719 -5.285 1 75.44 89 GLU B N 1
ATOM 3430 C CA . GLU B 1 89 ? -18.688 -40.219 -4.637 1 75.44 89 GLU B CA 1
ATOM 3431 C C . GLU B 1 89 ? -18.359 -41.625 -5.094 1 75.44 89 GLU B C 1
ATOM 3433 O O . GLU B 1 89 ? -17.188 -42.031 -5.125 1 75.44 89 GLU B O 1
ATOM 3438 N N . LYS B 1 90 ? -19.375 -42.281 -5.484 1 74.5 90 LYS B N 1
ATOM 3439 C CA . LYS B 1 90 ? -19.203 -43.688 -5.906 1 74.5 90 LYS B CA 1
ATOM 3440 C C . LYS B 1 90 ? -18.422 -43.75 -7.219 1 74.5 90 LYS B C 1
ATOM 3442 O O . LYS B 1 90 ? -17.812 -44.781 -7.523 1 74.5 90 LYS B O 1
ATOM 3447 N N . LEU B 1 91 ? -18.438 -42.688 -7.863 1 79.06 91 LEU B N 1
ATOM 3448 C CA . LEU B 1 91 ? -17.781 -42.688 -9.172 1 79.06 91 LEU B CA 1
ATOM 3449 C C . LEU B 1 91 ? -16.281 -42.469 -9.031 1 79.06 91 LEU B C 1
ATOM 3451 O O . LEU B 1 91 ? -15.523 -42.719 -9.969 1 79.06 91 LEU B O 1
ATOM 3455 N N . ILE B 1 92 ? -15.898 -42.125 -7.867 1 83.69 92 ILE B N 1
ATOM 3456 C CA . ILE B 1 92 ? -14.5 -41.75 -7.672 1 83.69 92 ILE B CA 1
ATOM 3457 C C . ILE B 1 92 ? -13.672 -43.031 -7.441 1 83.69 92 ILE B C 1
ATOM 3459 O O . ILE B 1 92 ? -14.023 -43.875 -6.617 1 83.69 92 ILE B O 1
ATOM 3463 N N . THR B 1 93 ? -12.594 -43.156 -8.133 1 86 93 THR B N 1
ATOM 3464 C CA . THR B 1 93 ? -11.789 -44.375 -8.062 1 86 93 THR B CA 1
ATOM 3465 C C . THR B 1 93 ? -10.445 -44.062 -7.402 1 86 93 THR B C 1
ATOM 3467 O O . THR B 1 93 ? -9.797 -44.969 -6.879 1 86 93 THR B O 1
ATOM 3470 N N . SER B 1 94 ? -9.992 -42.875 -7.48 1 90.25 94 SER B N 1
ATOM 3471 C CA . SER B 1 94 ? -8.695 -42.531 -6.91 1 90.25 94 SER B CA 1
ATOM 3472 C C . SER B 1 94 ? -8.742 -41.188 -6.223 1 90.25 94 SER B C 1
ATOM 3474 O O . SER B 1 94 ? -9.492 -40.281 -6.637 1 90.25 94 SER B O 1
ATOM 3476 N N . PHE B 1 95 ? -7.961 -41.062 -5.184 1 90.75 95 PHE B N 1
ATOM 3477 C CA . PHE B 1 95 ? -7.918 -39.844 -4.391 1 90.75 95 PHE B CA 1
ATOM 3478 C C . PHE B 1 95 ? -6.492 -39.531 -3.955 1 90.75 95 PHE B C 1
ATOM 3480 O O . PHE B 1 95 ? -5.727 -40.438 -3.619 1 90.75 95 PHE B O 1
ATOM 3487 N N . MET B 1 96 ? -6.094 -38.219 -4.043 1 94.06 96 MET B N 1
ATOM 3488 C CA . MET B 1 96 ? -4.816 -37.719 -3.516 1 94.06 96 MET B CA 1
ATOM 3489 C C . MET B 1 96 ? -5 -36.406 -2.785 1 94.06 96 MET B C 1
ATOM 3491 O O . MET B 1 96 ? -5.672 -35.5 -3.287 1 94.06 96 MET B O 1
ATOM 3495 N N . GLY B 1 97 ? -4.551 -36.375 -1.574 1 94.12 97 GLY B N 1
ATOM 3496 C CA . GLY B 1 97 ? -4.645 -35.156 -0.775 1 94.12 97 GLY B CA 1
ATOM 3497 C C . GLY B 1 97 ? -3.316 -34.75 -0.171 1 94.12 97 GLY B C 1
ATOM 3498 O O . GLY B 1 97 ? -2.465 -35.594 0.116 1 94.12 97 GLY B O 1
ATOM 3499 N N . CYS B 1 98 ? -3.143 -33.438 -0.075 1 94.25 98 CYS B N 1
ATOM 3500 C CA . CYS B 1 98 ? -1.938 -32.875 0.515 1 94.25 98 CYS B CA 1
ATOM 3501 C C . CYS B 1 98 ? -2.281 -31.703 1.444 1 94.25 98 CYS B C 1
ATOM 3503 O O . CYS B 1 98 ? -3.193 -30.922 1.161 1 94.25 98 CYS B O 1
ATOM 3505 N N . HIS B 1 99 ? -1.56 -31.672 2.559 1 93.56 99 HIS B N 1
ATOM 3506 C CA . HIS B 1 99 ? -1.756 -30.562 3.484 1 93.56 99 HIS B CA 1
ATOM 3507 C C . HIS B 1 99 ? -1.067 -29.297 2.982 1 93.56 99 HIS B C 1
ATOM 3509 O O . HIS B 1 99 ? -0.057 -29.375 2.279 1 93.56 99 HIS B O 1
ATOM 3515 N N . LEU B 1 100 ? -1.614 -28.156 3.213 1 93.31 100 LEU B N 1
ATOM 3516 C CA . LEU B 1 100 ? -1.026 -26.875 2.855 1 93.31 100 LEU B CA 1
ATOM 3517 C C . LEU B 1 100 ? -0.183 -26.328 4 1 93.31 100 LEU B C 1
ATOM 3519 O O . LEU B 1 100 ? -0.539 -26.484 5.172 1 93.31 100 LEU B O 1
ATOM 3523 N N . PRO B 1 101 ? 0.917 -25.609 3.533 1 87 101 PRO B N 1
ATOM 3524 C CA . PRO B 1 101 ? 1.641 -24.891 4.582 1 87 101 PRO B CA 1
ATOM 3525 C C . PRO B 1 101 ? 0.791 -23.812 5.258 1 87 101 PRO B C 1
ATOM 3527 O O . PRO B 1 101 ? 0.17 -23 4.574 1 87 101 PRO B O 1
ATOM 3530 N N . GLY B 1 102 ? 0.51 -23.75 6.547 1 82.62 102 GLY B N 1
ATOM 3531 C CA . GLY B 1 102 ? -0.304 -22.781 7.266 1 82.62 102 GLY B CA 1
ATOM 3532 C C . GLY B 1 102 ? -1.684 -23.312 7.617 1 82.62 102 GLY B C 1
ATOM 3533 O O . GLY B 1 102 ? -2.473 -22.625 8.266 1 82.62 102 GLY B O 1
ATOM 3534 N N . GLY B 1 103 ? -2.047 -24.312 7.055 1 85.94 103 GLY B N 1
ATOM 3535 C CA . GLY B 1 103 ? -3.316 -24.938 7.387 1 85.94 103 GLY B CA 1
ATOM 3536 C C . GLY B 1 103 ? -4.238 -25.094 6.191 1 85.94 103 GLY B C 1
ATOM 3537 O O . GLY B 1 103 ? -4.246 -24.234 5.301 1 85.94 103 GLY B O 1
ATOM 3538 N N . GLY B 1 104 ? -4.805 -26.188 6 1 91.75 104 GLY B N 1
ATOM 3539 C CA . GLY B 1 104 ? -5.703 -26.5 4.902 1 91.75 104 GLY B CA 1
ATOM 3540 C C . GLY B 1 104 ? -5.293 -27.75 4.137 1 91.75 104 GLY B C 1
ATOM 3541 O O . GLY B 1 104 ? -4.395 -28.484 4.566 1 91.75 104 GLY B O 1
ATOM 3542 N N . ALA B 1 105 ? -5.977 -27.938 3.008 1 92.31 105 ALA B N 1
ATOM 3543 C CA . ALA B 1 105 ? -5.68 -29.141 2.23 1 92.31 105 ALA B CA 1
ATOM 3544 C C . ALA B 1 105 ? -6.027 -28.938 0.757 1 92.31 105 ALA B C 1
ATOM 3546 O O . ALA B 1 105 ? -6.953 -28.188 0.428 1 92.31 105 ALA B O 1
ATOM 3547 N N . LEU B 1 106 ? -5.23 -29.422 -0.055 1 94.19 106 LEU B N 1
ATOM 3548 C CA . LEU B 1 106 ? -5.473 -29.516 -1.49 1 94.19 106 LEU B CA 1
ATOM 3549 C C . LEU B 1 106 ? -5.711 -30.969 -1.899 1 94.19 106 LEU B C 1
ATOM 3551 O O . LEU B 1 106 ? -4.855 -31.828 -1.684 1 94.19 106 LEU B O 1
ATOM 3555 N N . CYS B 1 107 ? -6.93 -31.234 -2.459 1 92.25 107 CYS B N 1
ATOM 3556 C CA . CYS B 1 107 ? -7.301 -32.625 -2.775 1 92.25 107 CYS B CA 1
ATOM 3557 C C . CYS B 1 107 ? -7.691 -32.75 -4.242 1 92.25 107 CYS B C 1
ATOM 3559 O O . CYS B 1 107 ? -8.297 -31.844 -4.816 1 92.25 107 CYS B O 1
ATOM 3561 N N . ILE B 1 108 ? -7.32 -33.812 -4.801 1 92.81 108 ILE B N 1
ATOM 3562 C CA . ILE B 1 108 ? -7.715 -34.125 -6.172 1 92.81 108 ILE B CA 1
ATOM 3563 C C . ILE B 1 108 ? -8.32 -35.531 -6.238 1 92.81 108 ILE B C 1
ATOM 3565 O O . ILE B 1 108 ? -7.938 -36.406 -5.465 1 92.81 108 ILE B O 1
ATOM 3569 N N . ASP B 1 109 ? -9.305 -35.719 -7.008 1 90 109 ASP B N 1
ATOM 3570 C CA . ASP B 1 109 ? -9.922 -37.031 -7.191 1 90 109 ASP B CA 1
ATOM 3571 C C . ASP B 1 109 ? -10.211 -37.281 -8.664 1 90 109 ASP B C 1
ATOM 3573 O O . ASP B 1 109 ? -10.32 -36.375 -9.461 1 90 109 ASP B O 1
ATOM 3577 N N . SER B 1 110 ? -10.172 -38.531 -9.031 1 89.25 110 SER B N 1
ATOM 3578 C CA . SER B 1 110 ? -10.367 -38.938 -10.422 1 89.25 110 SER B CA 1
ATOM 3579 C C . SER B 1 110 ? -11.43 -40.031 -10.547 1 89.25 110 SER B C 1
ATOM 3581 O O . SER B 1 110 ? -11.586 -40.844 -9.641 1 89.25 110 SER B O 1
ATOM 3583 N N . ILE B 1 111 ? -12.203 -39.969 -11.625 1 83.88 111 ILE B N 1
ATOM 3584 C CA . ILE B 1 111 ? -13.219 -40.969 -11.906 1 83.88 111 ILE B CA 1
ATOM 3585 C C . ILE B 1 111 ? -12.633 -42.062 -12.82 1 83.88 111 ILE B C 1
ATOM 3587 O O . ILE B 1 111 ? -13.188 -43.156 -12.938 1 83.88 111 ILE B O 1
ATOM 3591 N N . THR B 1 112 ? -11.484 -41.688 -13.359 1 80.06 112 THR B N 1
ATOM 3592 C CA . THR B 1 112 ? -10.828 -42.656 -14.227 1 80.06 112 THR B CA 1
ATOM 3593 C C . THR B 1 112 ? -9.82 -43.5 -13.43 1 80.06 112 THR B C 1
ATOM 3595 O O . THR B 1 112 ? -9.461 -43.125 -12.305 1 80.06 112 THR B O 1
ATOM 3598 N N . ASN B 1 113 ? -9.625 -44.688 -13.805 1 76.44 113 ASN B N 1
ATOM 3599 C CA . ASN B 1 113 ? -8.68 -45.562 -13.117 1 76.44 113 ASN B CA 1
ATOM 3600 C C . ASN B 1 113 ? -7.262 -45 -13.164 1 76.44 113 ASN B C 1
ATOM 3602 O O . ASN B 1 113 ? -6.32 -45.719 -13.523 1 76.44 113 ASN B O 1
ATOM 3606 N N . HIS B 1 114 ? -7.199 -43.75 -12.773 1 78.19 114 HIS B N 1
ATOM 3607 C CA . HIS B 1 114 ? -5.891 -43.094 -12.695 1 78.19 114 HIS B CA 1
ATOM 3608 C C . HIS B 1 114 ? -5.129 -43.562 -11.453 1 78.19 114 HIS B C 1
ATOM 3610 O O . HIS B 1 114 ? -5.703 -43.656 -10.367 1 78.19 114 HIS B O 1
ATOM 3616 N N . VAL B 1 115 ? -3.896 -44 -11.602 1 85.62 115 VAL B N 1
ATOM 3617 C CA . VAL B 1 115 ? -3.057 -44.406 -10.484 1 85.62 115 VAL B CA 1
ATOM 3618 C C . VAL B 1 115 ? -2.09 -43.281 -10.125 1 85.62 115 VAL B C 1
ATOM 3620 O O . VAL B 1 115 ? -1.221 -42.938 -10.922 1 85.62 115 VAL B O 1
ATOM 3623 N N . PHE B 1 116 ? -2.312 -42.812 -8.953 1 91.75 116 PHE B N 1
ATOM 3624 C CA . PHE B 1 116 ? -1.424 -41.75 -8.492 1 91.75 116 PHE B CA 1
ATOM 3625 C C . PHE B 1 116 ? -0.14 -42.344 -7.914 1 91.75 116 PHE B C 1
ATOM 3627 O O . PHE B 1 116 ? -0.176 -43.312 -7.191 1 91.75 116 PHE B O 1
ATOM 3634 N N . THR B 1 117 ? 0.988 -41.688 -8.297 1 92.44 117 THR B N 1
ATOM 3635 C CA . THR B 1 117 ? 2.297 -42.125 -7.836 1 92.44 117 THR B CA 1
ATOM 3636 C C . THR B 1 117 ? 2.893 -41.156 -6.836 1 92.44 117 THR B C 1
ATOM 3638 O O . THR B 1 117 ? 2.299 -40.094 -6.559 1 92.44 117 THR B O 1
ATOM 3641 N N . GLU B 1 118 ? 4.027 -41.562 -6.336 1 91.31 118 GLU B N 1
ATOM 3642 C CA . GLU B 1 118 ? 4.754 -40.688 -5.426 1 91.31 118 GLU B CA 1
ATOM 3643 C C . GLU B 1 118 ? 5.223 -39.438 -6.137 1 91.31 118 GLU B C 1
ATOM 3645 O O . GLU B 1 118 ? 5.32 -38.375 -5.523 1 91.31 118 GLU B O 1
ATOM 3650 N N . VAL B 1 119 ? 5.492 -39.562 -7.355 1 89.62 119 VAL B N 1
ATOM 3651 C CA . VAL B 1 119 ? 5.914 -38.406 -8.141 1 89.62 119 VAL B CA 1
ATOM 3652 C C . VAL B 1 119 ? 4.766 -37.406 -8.242 1 89.62 119 VAL B C 1
ATOM 3654 O O . VAL B 1 119 ? 4.98 -36.188 -8.117 1 89.62 119 VAL B O 1
ATOM 3657 N N . ASP B 1 120 ? 3.592 -37.969 -8.383 1 92.31 120 ASP B N 1
ATOM 3658 C CA . ASP B 1 120 ? 2.41 -37.125 -8.422 1 92.31 120 ASP B CA 1
ATOM 3659 C C . ASP B 1 120 ? 2.229 -36.375 -7.098 1 92.31 120 ASP B C 1
ATOM 3661 O O . ASP B 1 120 ? 1.854 -35.219 -7.082 1 92.31 120 ASP B O 1
ATOM 3665 N N . GLN B 1 121 ? 2.482 -37.125 -6.109 1 93.81 121 GLN B N 1
ATOM 3666 C CA . GLN B 1 121 ? 2.324 -36.531 -4.785 1 93.81 121 GLN B CA 1
ATOM 3667 C C . GLN B 1 121 ? 3.293 -35.375 -4.578 1 93.81 121 GLN B C 1
ATOM 3669 O O . GLN B 1 121 ? 2.92 -34.344 -4.012 1 93.81 121 GLN B O 1
ATOM 3674 N N . GLN B 1 122 ? 4.469 -35.562 -4.961 1 92.06 122 GLN B N 1
ATOM 3675 C CA . GLN B 1 122 ? 5.457 -34.5 -4.852 1 92.06 122 GLN B CA 1
ATOM 3676 C C . GLN B 1 122 ? 5.047 -33.281 -5.688 1 92.06 122 GLN B C 1
ATOM 3678 O O . GLN B 1 122 ? 5.207 -32.125 -5.258 1 92.06 122 GLN B O 1
ATOM 3683 N N . LEU B 1 123 ? 4.578 -33.562 -6.828 1 92 123 LEU B N 1
ATOM 3684 C CA . LEU B 1 123 ? 4.117 -32.5 -7.707 1 92 123 LEU B CA 1
ATOM 3685 C C . LEU B 1 123 ? 2.949 -31.734 -7.082 1 92 123 LEU B C 1
ATOM 3687 O O . LEU B 1 123 ? 2.912 -30.5 -7.113 1 92 123 LEU B O 1
ATOM 3691 N N . LEU B 1 124 ? 2.029 -32.469 -6.508 1 94.12 124 LEU B N 1
ATOM 3692 C CA . LEU B 1 124 ? 0.889 -31.828 -5.855 1 94.12 124 LEU B CA 1
ATOM 3693 C C . LEU B 1 124 ? 1.344 -30.953 -4.695 1 94.12 124 LEU B C 1
ATOM 3695 O O . LEU B 1 124 ? 0.778 -29.875 -4.465 1 94.12 124 LEU B O 1
ATOM 3699 N N . HIS B 1 125 ? 2.334 -31.453 -4.066 1 92.56 125 HIS B N 1
ATOM 3700 C CA . HIS B 1 125 ? 2.883 -30.672 -2.961 1 92.56 125 HIS B CA 1
ATOM 3701 C C . HIS B 1 125 ? 3.453 -29.344 -3.451 1 92.56 125 HIS B C 1
ATOM 3703 O O . HIS B 1 125 ? 3.279 -28.312 -2.801 1 92.56 125 HIS B O 1
ATOM 3709 N N . ARG B 1 126 ? 4.086 -29.391 -4.523 1 89.81 126 ARG B N 1
ATOM 3710 C CA . ARG B 1 126 ? 4.625 -28.172 -5.109 1 89.81 126 ARG B CA 1
ATOM 3711 C C . ARG B 1 126 ? 3.508 -27.219 -5.523 1 89.81 126 ARG B C 1
ATOM 3713 O O . ARG B 1 126 ? 3.609 -26 -5.324 1 89.81 126 ARG B O 1
ATOM 3720 N N . PHE B 1 127 ? 2.498 -27.766 -6.035 1 91.31 127 PHE B N 1
ATOM 3721 C CA . PHE B 1 127 ? 1.34 -26.953 -6.379 1 91.31 127 PHE B CA 1
ATOM 3722 C C . PHE B 1 127 ? 0.711 -26.359 -5.129 1 91.31 127 PHE B C 1
ATOM 3724 O O . PHE B 1 127 ? 0.255 -25.203 -5.148 1 91.31 127 PHE B O 1
ATOM 3731 N N . ALA B 1 128 ? 0.688 -27.172 -4.113 1 91.69 128 ALA B N 1
ATOM 3732 C CA . ALA B 1 128 ? 0.115 -26.688 -2.857 1 91.69 128 ALA B CA 1
ATOM 3733 C C . ALA B 1 128 ? 0.852 -25.453 -2.354 1 91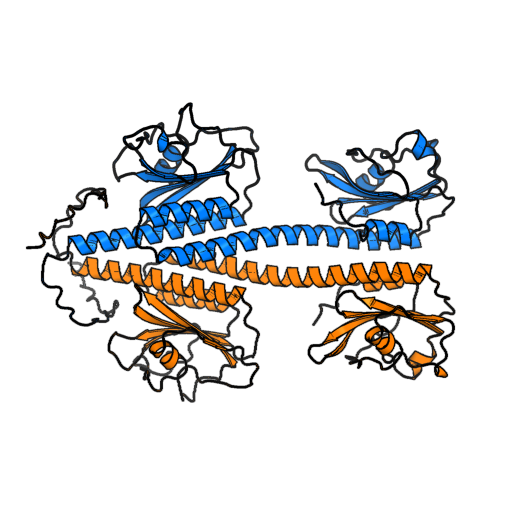.69 128 ALA B C 1
ATOM 3735 O O . ALA B 1 128 ? 0.226 -24.484 -1.922 1 91.69 128 ALA B O 1
ATOM 3736 N N . LYS B 1 129 ? 2.127 -25.516 -2.455 1 88 129 LYS B N 1
ATOM 3737 C CA . LYS B 1 129 ? 2.928 -24.375 -2.035 1 88 129 LYS B CA 1
ATOM 3738 C C . LYS B 1 129 ? 2.631 -23.141 -2.896 1 88 129 LYS B C 1
ATOM 3740 O O . LYS B 1 129 ? 2.553 -22.031 -2.389 1 88 129 LYS B O 1
ATOM 3745 N N . LEU B 1 130 ? 2.453 -23.422 -4.129 1 85.81 130 LEU B N 1
ATOM 3746 C CA . LEU B 1 130 ? 2.145 -22.328 -5.047 1 85.81 130 LEU B CA 1
ATOM 3747 C C . LEU B 1 130 ? 0.781 -21.719 -4.734 1 85.81 130 LEU B C 1
ATOM 3749 O O . LEU B 1 130 ? 0.617 -20.5 -4.781 1 85.81 130 LEU B O 1
ATOM 3753 N N . VAL B 1 131 ? -0.163 -22.531 -4.422 1 87.25 131 VAL B N 1
ATOM 3754 C CA . VAL B 1 131 ? -1.513 -22.078 -4.109 1 87.25 131 VAL B CA 1
ATOM 3755 C C . VAL B 1 131 ? -1.486 -21.203 -2.855 1 87.25 131 VAL B C 1
ATOM 3757 O O . VAL B 1 131 ? -2.115 -20.141 -2.816 1 87.25 131 VAL B O 1
ATOM 3760 N N . VAL B 1 132 ? -0.771 -21.656 -1.892 1 86.31 132 VAL B N 1
ATOM 3761 C CA . VAL B 1 132 ? -0.675 -20.906 -0.648 1 86.31 132 VAL B CA 1
ATOM 3762 C C . VAL B 1 132 ? -0.052 -19.531 -0.922 1 86.31 132 VAL B C 1
ATOM 3764 O O . VAL B 1 132 ? -0.51 -18.516 -0.394 1 86.31 132 VAL B O 1
ATOM 3767 N N . ARG B 1 133 ? 0.953 -19.531 -1.709 1 81.38 133 ARG B N 1
ATOM 3768 C CA . ARG B 1 133 ? 1.604 -18.281 -2.061 1 81.38 133 ARG B CA 1
ATOM 3769 C C . ARG B 1 133 ? 0.632 -17.344 -2.758 1 81.38 133 ARG B C 1
ATOM 3771 O O . ARG B 1 133 ? 0.637 -16.125 -2.502 1 81.38 133 ARG B O 1
ATOM 3778 N N . GLN B 1 134 ? -0.13 -17.891 -3.559 1 79.75 134 GLN B N 1
ATOM 3779 C CA . GLN B 1 134 ? -1.112 -17.078 -4.277 1 79.75 134 GLN B CA 1
ATOM 3780 C C . GLN B 1 134 ? -2.15 -16.5 -3.324 1 79.75 134 GLN B C 1
ATOM 3782 O O . GLN B 1 134 ? -2.543 -15.336 -3.463 1 79.75 134 GLN B O 1
ATOM 3787 N N . ILE B 1 135 ? -2.586 -17.266 -2.406 1 78.69 135 ILE B N 1
ATOM 3788 C CA . ILE B 1 135 ? -3.572 -16.812 -1.432 1 78.69 135 ILE B CA 1
ATOM 3789 C C . ILE B 1 135 ? -2.99 -15.68 -0.599 1 78.69 135 ILE B C 1
ATOM 3791 O O . ILE B 1 135 ? -3.66 -14.672 -0.363 1 78.69 135 ILE B O 1
ATOM 3795 N N . ASN B 1 136 ? -1.76 -15.82 -0.231 1 77.19 136 ASN B N 1
ATOM 3796 C CA . ASN B 1 136 ? -1.103 -14.789 0.572 1 77.19 136 ASN B CA 1
ATOM 3797 C C . ASN B 1 136 ? -0.914 -13.5 -0.216 1 77.19 136 ASN B C 1
ATOM 3799 O O . ASN B 1 136 ? -1.104 -12.406 0.321 1 77.19 136 ASN B O 1
ATOM 3803 N N . THR B 1 137 ? -0.629 -13.695 -1.436 1 74.38 137 THR B N 1
ATOM 3804 C CA . THR B 1 137 ? -0.415 -12.523 -2.287 1 74.38 137 THR B CA 1
ATOM 3805 C C . THR B 1 137 ? -1.72 -11.766 -2.498 1 74.38 137 THR B C 1
ATOM 3807 O O . THR B 1 137 ? -1.729 -10.531 -2.514 1 74.38 137 THR B O 1
ATOM 3810 N N . MET B 1 138 ? -2.77 -12.469 -2.658 1 72.31 138 MET B N 1
ATOM 3811 C CA . MET B 1 138 ? -4.066 -11.82 -2.826 1 72.31 138 MET B CA 1
ATOM 3812 C C . MET B 1 138 ? -4.457 -11.047 -1.568 1 72.31 138 MET B C 1
ATOM 3814 O O . MET B 1 138 ? -4.992 -9.938 -1.654 1 72.31 138 MET B O 1
ATOM 3818 N N . GLY B 1 139 ? -4.254 -11.633 -0.479 1 72.25 139 GLY B N 1
ATOM 3819 C CA . GLY B 1 139 ? -4.484 -10.938 0.776 1 72.25 139 GLY B CA 1
ATOM 3820 C C . GLY B 1 139 ? -3.695 -9.648 0.893 1 72.25 139 GLY B C 1
ATOM 3821 O O . GLY B 1 139 ? -4.238 -8.617 1.304 1 72.25 139 GLY B O 1
ATOM 3822 N N . ASN B 1 140 ? -2.557 -9.734 0.433 1 73.62 140 ASN B N 1
ATOM 3823 C CA . ASN B 1 140 ? -1.689 -8.555 0.476 1 73.62 140 ASN B CA 1
ATOM 3824 C C . ASN B 1 140 ? -2.166 -7.473 -0.485 1 73.62 140 ASN B C 1
ATOM 3826 O O . ASN B 1 140 ? -2.086 -6.285 -0.173 1 73.62 140 ASN B O 1
ATOM 3830 N N . ALA B 1 141 ? -2.713 -7.949 -1.533 1 72.31 141 ALA B N 1
ATOM 3831 C CA . ALA B 1 141 ? -3.225 -6.996 -2.516 1 72.31 141 ALA B CA 1
ATOM 3832 C C . ALA B 1 141 ? -4.398 -6.203 -1.951 1 72.31 141 ALA B C 1
ATOM 3834 O O . ALA B 1 141 ? -4.492 -4.992 -2.164 1 72.31 141 ALA B O 1
ATOM 3835 N N . ASN B 1 142 ? -5.207 -6.891 -1.215 1 74.31 142 ASN B N 1
ATOM 3836 C CA . ASN B 1 142 ? -6.336 -6.211 -0.587 1 74.31 142 ASN B CA 1
ATOM 3837 C C . ASN B 1 142 ? -5.871 -5.18 0.439 1 74.31 142 ASN B C 1
ATOM 3839 O O . ASN B 1 142 ? -6.406 -4.07 0.497 1 74.31 142 ASN B O 1
ATOM 3843 N N . ASN B 1 143 ? -4.941 -5.59 1.15 1 79.31 143 ASN B N 1
ATOM 3844 C CA . ASN B 1 143 ? -4.375 -4.672 2.137 1 79.31 143 ASN B CA 1
ATOM 3845 C C . ASN B 1 143 ? -3.76 -3.445 1.474 1 79.31 143 ASN B C 1
ATOM 3847 O O . ASN B 1 143 ? -3.893 -2.33 1.979 1 79.31 143 ASN B O 1
ATOM 3851 N N . ASN B 1 144 ? -3.262 -3.701 0.374 1 81.38 144 ASN B N 1
ATOM 3852 C CA . ASN B 1 144 ? -2.623 -2.609 -0.353 1 81.38 144 ASN B CA 1
ATOM 3853 C C . ASN B 1 144 ? -3.652 -1.625 -0.902 1 81.38 144 ASN B C 1
ATOM 3855 O O . ASN B 1 144 ? -3.416 -0.416 -0.913 1 81.38 144 ASN B O 1
ATOM 3859 N N . GLN B 1 145 ? -4.676 -2.223 -1.318 1 84.19 145 GLN B N 1
ATOM 3860 C CA . GLN B 1 145 ? -5.723 -1.35 -1.831 1 84.19 145 GLN B CA 1
ATOM 3861 C C . GLN B 1 145 ? -6.273 -0.447 -0.731 1 84.19 145 GLN B C 1
ATOM 3863 O O . GLN B 1 145 ? -6.523 0.739 -0.96 1 84.19 145 GLN B O 1
ATOM 3868 N N . ARG B 1 146 ? -6.418 -0.969 0.42 1 87.88 146 ARG B N 1
ATOM 3869 C CA . ARG B 1 146 ? -6.883 -0.177 1.555 1 87.88 146 ARG B CA 1
ATOM 3870 C C . ARG B 1 146 ? -5.871 0.904 1.919 1 87.88 146 ARG B C 1
ATOM 3872 O O . ARG B 1 146 ? -6.242 2.055 2.158 1 87.88 146 ARG B O 1
ATOM 3879 N N . LEU B 1 147 ? -4.684 0.496 1.924 1 91.69 147 LEU B N 1
ATOM 3880 C CA . LEU B 1 147 ? -3.633 1.447 2.262 1 91.69 147 LEU B CA 1
ATOM 3881 C C . LEU B 1 147 ? -3.598 2.598 1.262 1 91.69 147 LEU B C 1
ATOM 3883 O O . LEU B 1 147 ? -3.41 3.756 1.646 1 91.69 147 LEU B O 1
ATOM 3887 N N . ARG B 1 148 ? -3.768 2.268 0.023 1 91.94 148 ARG B N 1
ATOM 3888 C CA . ARG B 1 148 ? -3.816 3.287 -1.019 1 91.94 148 ARG B CA 1
ATOM 3889 C C . ARG B 1 148 ? -4.949 4.277 -0.767 1 91.94 148 ARG B C 1
ATOM 3891 O O . ARG B 1 148 ? -4.773 5.484 -0.92 1 91.94 148 ARG B O 1
ATOM 3898 N N . ARG B 1 149 ? -6.016 3.801 -0.367 1 93.5 149 ARG B N 1
ATOM 3899 C CA . ARG B 1 149 ? -7.168 4.645 -0.063 1 93.5 149 ARG B CA 1
ATOM 3900 C C . ARG B 1 149 ? -6.852 5.617 1.068 1 93.5 149 ARG B C 1
ATOM 3902 O O . ARG B 1 149 ? -7.184 6.801 0.99 1 93.5 149 ARG B O 1
ATOM 3909 N N . TYR B 1 150 ? -6.246 5.102 2.102 1 95.94 150 TYR B N 1
ATOM 3910 C CA . TYR B 1 150 ? -5.887 5.941 3.24 1 95.94 150 TYR B CA 1
ATOM 3911 C C . TYR B 1 150 ? -4.852 6.988 2.84 1 95.94 150 TYR B C 1
ATOM 3913 O O . TYR B 1 150 ? -4.938 8.148 3.256 1 95.94 150 TYR B O 1
ATOM 3921 N N . TYR B 1 151 ? -3.922 6.582 2.066 1 95.69 151 TYR B N 1
ATOM 3922 C CA . TYR B 1 151 ? -2.895 7.496 1.588 1 95.69 151 TYR B CA 1
ATOM 3923 C C . TYR B 1 151 ? -3.504 8.609 0.747 1 95.69 151 TYR B C 1
ATOM 3925 O O . TYR B 1 151 ? -3.174 9.789 0.926 1 95.69 151 TYR B O 1
ATOM 3933 N N . ASP B 1 152 ? -4.379 8.219 -0.104 1 95.69 152 ASP B N 1
ATOM 3934 C CA . ASP B 1 152 ? -5.074 9.203 -0.936 1 95.69 152 ASP B CA 1
ATOM 3935 C C . ASP B 1 152 ? -5.93 10.133 -0.085 1 95.69 152 ASP B C 1
ATOM 3937 O O . ASP B 1 152 ? -6.016 11.336 -0.365 1 95.69 152 ASP B O 1
ATOM 3941 N N . GLY B 1 153 ? -6.582 9.578 0.873 1 96.69 153 GLY B N 1
ATOM 3942 C CA . GLY B 1 153 ? -7.363 10.391 1.795 1 96.69 153 GLY B CA 1
ATOM 3943 C C . GLY B 1 153 ? -6.535 11.438 2.516 1 96.69 153 GLY B C 1
ATOM 3944 O O . GLY B 1 153 ? -6.973 12.578 2.674 1 96.69 153 GLY B O 1
ATOM 3945 N N . LEU B 1 154 ? -5.34 11.055 2.967 1 96.38 154 LEU B N 1
ATOM 3946 C CA . LEU B 1 154 ? -4.449 11.992 3.637 1 96.38 154 LEU B CA 1
ATOM 3947 C C . LEU B 1 154 ? -4.039 13.117 2.695 1 96.38 154 LEU B C 1
ATOM 3949 O O . LEU B 1 154 ? -3.977 14.281 3.1 1 96.38 154 LEU B O 1
ATOM 3953 N N . GLU B 1 155 ? -3.742 12.758 1.489 1 95.69 155 GLU B N 1
ATOM 3954 C CA . GLU B 1 155 ? -3.406 13.781 0.502 1 95.69 155 GLU B CA 1
ATOM 3955 C C . GLU B 1 155 ? -4.516 14.82 0.385 1 95.69 155 GLU B C 1
ATOM 3957 O O . GLU B 1 155 ? -4.246 16.016 0.342 1 95.69 155 GLU B O 1
ATOM 3962 N N . GLN B 1 156 ? -5.699 14.367 0.337 1 95.75 156 GLN B N 1
ATOM 3963 C CA . GLN B 1 156 ? -6.848 15.258 0.242 1 95.75 156 GLN B CA 1
ATOM 3964 C C . GLN B 1 156 ? -6.969 16.125 1.489 1 95.75 156 GLN B C 1
ATOM 3966 O O . GLN B 1 156 ? -7.293 17.312 1.396 1 95.75 156 GLN B O 1
ATOM 3971 N N . LEU B 1 157 ? -6.723 15.531 2.633 1 95.19 157 LEU B N 1
ATOM 3972 C CA . LEU B 1 157 ? -6.801 16.281 3.883 1 95.19 157 LEU B CA 1
ATOM 3973 C C . LEU B 1 157 ? -5.758 17.391 3.918 1 95.19 157 LEU B C 1
ATOM 3975 O O . LEU B 1 157 ? -6.043 18.5 4.375 1 95.19 157 LEU B O 1
ATOM 3979 N N . PHE B 1 158 ? -4.605 17.125 3.404 1 92.38 158 PHE B N 1
ATOM 3980 C CA . PHE B 1 158 ? -3.549 18.125 3.369 1 92.38 158 PHE B CA 1
ATOM 3981 C C . PHE B 1 158 ? -3.922 19.266 2.432 1 92.38 158 PHE B C 1
ATOM 3983 O O . PHE B 1 158 ? -3.693 20.438 2.748 1 92.38 158 PHE B O 1
ATOM 3990 N N . LYS B 1 159 ? -4.5 18.906 1.373 1 90.12 159 LYS B N 1
ATOM 3991 C CA . LYS B 1 159 ? -4.906 19.922 0.408 1 90.12 159 LYS B CA 1
ATOM 3992 C C . LYS B 1 159 ? -6.023 20.797 0.969 1 90.12 159 LYS B C 1
ATOM 3994 O O . LYS B 1 159 ? -6.137 21.969 0.617 1 90.12 159 LYS B O 1
ATOM 3999 N N . LEU B 1 160 ? -6.766 20.25 1.833 1 91.81 160 LEU B N 1
ATOM 4000 C CA . LEU B 1 160 ? -7.918 20.922 2.416 1 91.81 160 LEU B CA 1
ATOM 4001 C C . LEU B 1 160 ? -7.477 22.062 3.336 1 91.81 160 LEU B C 1
ATOM 4003 O O . LEU B 1 160 ? -8.242 22.984 3.602 1 91.81 160 LEU B O 1
ATOM 4007 N N . HIS B 1 161 ? -6.293 22.062 3.836 1 86.88 161 HIS B N 1
ATOM 4008 C CA . HIS B 1 161 ? -5.82 23.016 4.816 1 86.88 161 HIS B CA 1
ATOM 4009 C C . HIS B 1 161 ? -5.707 24.422 4.207 1 86.88 161 HIS B C 1
ATOM 4011 O O . HIS B 1 161 ? -5.621 25.406 4.934 1 86.88 161 HIS B O 1
ATOM 4017 N N . GLU B 1 162 ? -5.809 24.5 2.938 1 79.62 162 GLU B N 1
ATOM 4018 C CA . GLU B 1 162 ? -5.777 25.797 2.275 1 79.62 162 GLU B CA 1
ATOM 4019 C C . GLU B 1 162 ? -7.109 26.516 2.43 1 79.62 162 GLU B C 1
ATOM 4021 O O . GLU B 1 162 ? -7.176 27.75 2.283 1 79.62 162 GLU B O 1
ATOM 4026 N N . GLN B 1 163 ? -8.078 25.812 2.77 1 79.69 163 GLN B N 1
ATOM 4027 C CA . GLN B 1 163 ? -9.406 26.391 2.939 1 79.69 163 GLN B CA 1
ATOM 4028 C C . GLN B 1 163 ? -9.484 27.203 4.227 1 79.69 163 GLN B C 1
ATOM 4030 O O . GLN B 1 163 ? -9.016 26.766 5.277 1 79.69 163 GLN B O 1
ATOM 4035 N N . THR B 1 164 ? -10.062 28.406 4.09 1 77.69 164 THR B N 1
ATOM 4036 C CA . THR B 1 164 ? -10.094 29.297 5.234 1 77.69 164 THR B CA 1
ATOM 4037 C C . THR B 1 164 ? -11.477 29.312 5.875 1 77.69 164 THR B C 1
ATOM 4039 O O . THR B 1 164 ? -11.633 29.719 7.027 1 77.69 164 THR B O 1
ATOM 4042 N N . ASN B 1 165 ? -12.438 28.859 5.145 1 88 165 ASN B N 1
ATOM 4043 C CA . ASN B 1 165 ? -13.789 28.828 5.699 1 88 165 ASN B CA 1
ATOM 4044 C C . ASN B 1 165 ? -14.016 27.578 6.543 1 88 165 ASN B C 1
ATOM 4046 O 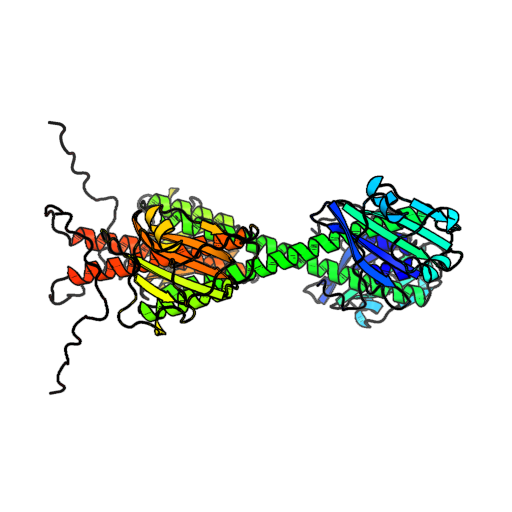O . ASN B 1 165 ? -13.938 26.453 6.031 1 88 165 ASN B O 1
ATOM 4050 N N . TRP B 1 166 ? -14.398 27.781 7.75 1 89.12 166 TRP B N 1
ATOM 4051 C CA . TRP B 1 166 ? -14.508 26.688 8.703 1 89.12 166 TRP B CA 1
ATOM 4052 C C . TRP B 1 166 ? -15.633 25.734 8.312 1 89.12 166 TRP B C 1
ATOM 4054 O O . TRP B 1 166 ? -15.438 24.516 8.289 1 89.12 166 TRP B O 1
ATOM 4064 N N . LYS B 1 167 ? -16.812 26.266 8.008 1 89.06 167 LYS B N 1
ATOM 4065 C CA . LYS B 1 167 ? -17.969 25.438 7.684 1 89.06 167 LYS B CA 1
ATOM 4066 C C . LYS B 1 167 ? -17.703 24.578 6.453 1 89.06 167 LYS B C 1
ATOM 4068 O O . LYS B 1 167 ? -18.016 23.375 6.441 1 89.06 167 LYS B O 1
ATOM 4073 N N . GLU B 1 168 ? -17.109 25.188 5.535 1 92 168 GLU B N 1
ATOM 4074 C CA . GLU B 1 168 ? -16.766 24.453 4.316 1 92 168 GLU B CA 1
ATOM 4075 C C . GLU B 1 168 ? -15.672 23.438 4.574 1 92 168 GLU B C 1
ATOM 4077 O O . GLU B 1 168 ? -15.727 22.312 4.07 1 92 168 GLU B O 1
ATOM 4082 N N . PHE B 1 169 ? -14.664 23.844 5.32 1 94.44 169 PHE B N 1
ATOM 4083 C CA . PHE B 1 169 ? -13.57 22.938 5.672 1 94.44 169 PHE B CA 1
ATOM 4084 C C . PHE B 1 169 ? -14.102 21.703 6.367 1 94.44 169 PHE B C 1
ATOM 4086 O O . PHE B 1 169 ? -13.758 20.578 5.992 1 94.44 169 PHE B O 1
ATOM 4093 N N . LEU B 1 170 ? -14.961 21.938 7.324 1 94.31 170 LEU B N 1
ATOM 4094 C CA . LEU B 1 170 ? -15.445 20.828 8.141 1 94.31 170 LEU B CA 1
ATOM 4095 C C . LEU B 1 170 ? -16.312 19.891 7.312 1 94.31 170 LEU B C 1
ATOM 4097 O O . LEU B 1 170 ? -16.203 18.656 7.445 1 94.31 170 LEU B O 1
ATOM 4101 N N . SER B 1 171 ? -17.125 20.453 6.504 1 94.62 171 SER B N 1
ATOM 4102 C CA . SER B 1 171 ? -17.984 19.641 5.645 1 94.62 171 SER B CA 1
ATOM 4103 C C . SER B 1 171 ? -17.156 18.75 4.727 1 94.62 171 SER B C 1
ATOM 4105 O O . SER B 1 171 ? -17.422 17.562 4.602 1 94.62 171 SER B O 1
ATOM 4107 N N . LEU B 1 172 ? -16.156 19.375 4.133 1 95.38 172 LEU B N 1
ATOM 4108 C CA . LEU B 1 172 ? -15.289 18.625 3.234 1 95.38 172 LEU B CA 1
ATOM 4109 C C . LEU B 1 172 ? -14.438 17.609 4.012 1 95.38 172 LEU B C 1
ATOM 4111 O O . LEU B 1 172 ? -14.219 16.5 3.545 1 95.38 172 LEU B O 1
ATOM 4115 N N . PHE B 1 173 ? -13.992 18.031 5.117 1 97.38 173 PHE B N 1
ATOM 4116 C CA . PHE B 1 173 ? -13.203 17.156 5.977 1 97.38 173 PHE B CA 1
ATOM 4117 C C . PHE B 1 173 ? -13.977 15.898 6.324 1 97.38 173 PHE B C 1
ATOM 4119 O O . PHE B 1 173 ? -13.461 14.789 6.176 1 97.38 173 PHE B O 1
ATOM 4126 N N . LEU B 1 174 ? -15.195 16.062 6.773 1 97.06 174 LEU B N 1
ATOM 4127 C CA . LEU B 1 174 ? -16.031 14.938 7.176 1 97.06 174 LEU B CA 1
ATOM 4128 C C . LEU B 1 174 ? -16.375 14.055 5.98 1 97.06 174 LEU B C 1
ATOM 4130 O O . LEU B 1 174 ? -16.453 12.836 6.105 1 97.06 174 LEU B O 1
ATOM 4134 N N . ALA B 1 175 ? -16.547 14.68 4.895 1 96.75 175 ALA B N 1
ATOM 4135 C CA . ALA B 1 175 ? -16.812 13.914 3.676 1 96.75 175 ALA B CA 1
ATOM 4136 C C . ALA B 1 175 ? -15.625 13.031 3.309 1 96.75 175 ALA B C 1
ATOM 4138 O O . ALA B 1 175 ? -15.797 11.859 2.982 1 96.75 175 ALA B O 1
ATOM 4139 N N . ILE B 1 176 ? -14.445 13.562 3.393 1 97.25 176 ILE B N 1
ATOM 4140 C CA . ILE B 1 176 ? -13.219 12.852 3.035 1 97.25 176 ILE B CA 1
ATOM 4141 C C . ILE B 1 176 ? -13 11.68 3.992 1 97.25 176 ILE B C 1
ATOM 4143 O O . ILE B 1 176 ? -12.742 10.555 3.557 1 97.25 176 ILE B O 1
ATOM 4147 N N . VAL B 1 177 ? -13.141 11.922 5.281 1 97.81 177 VAL B N 1
ATOM 4148 C CA . VAL B 1 177 ? -12.867 10.891 6.273 1 97.81 177 VAL B CA 1
ATOM 4149 C C . VAL B 1 177 ? -13.906 9.773 6.16 1 97.81 177 VAL B C 1
ATOM 4151 O O . VAL B 1 177 ? -13.562 8.594 6.254 1 97.81 177 VAL B O 1
ATOM 4154 N N . THR B 1 178 ? -15.141 10.141 5.891 1 97.06 178 THR B N 1
ATOM 4155 C CA . THR B 1 178 ? -16.203 9.164 5.762 1 97.06 178 THR B CA 1
ATOM 4156 C C . THR B 1 178 ? -15.984 8.273 4.539 1 97.06 178 THR B C 1
ATOM 4158 O O . THR B 1 178 ? -16.094 7.051 4.625 1 97.06 178 THR B O 1
ATOM 4161 N N . GLU B 1 179 ? -15.68 8.867 3.504 1 96.12 179 GLU B N 1
ATOM 4162 C CA . GLU B 1 179 ? -15.461 8.133 2.262 1 96.12 179 GLU B CA 1
ATOM 4163 C C . GLU B 1 179 ? -14.219 7.246 2.363 1 96.12 179 GLU B C 1
ATOM 4165 O O . GLU B 1 179 ? -14.242 6.09 1.939 1 96.12 179 GLU B O 1
ATOM 4170 N N . THR B 1 180 ? -13.141 7.801 2.873 1 96.81 180 THR B N 1
ATOM 4171 C CA . THR B 1 180 ? -11.875 7.086 2.955 1 96.81 180 THR B CA 1
ATOM 4172 C C . THR B 1 180 ? -12 5.863 3.859 1 96.81 180 THR B C 1
ATOM 4174 O O . THR B 1 180 ? -11.422 4.812 3.578 1 96.81 180 THR B O 1
ATOM 4177 N N . THR B 1 181 ? -12.781 5.934 4.941 1 96.44 181 THR B N 1
ATOM 4178 C CA . THR B 1 181 ? -12.914 4.832 5.891 1 96.44 181 THR B CA 1
ATOM 4179 C C . THR B 1 181 ? -14.125 3.967 5.543 1 96.44 181 THR B C 1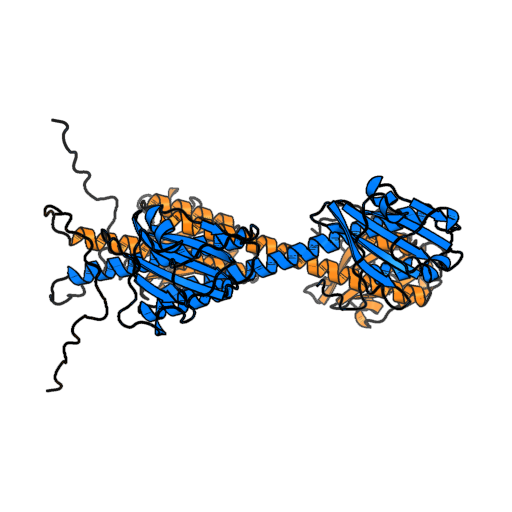
ATOM 4181 O O . THR B 1 181 ? -14.375 2.951 6.191 1 96.44 181 THR B O 1
ATOM 4184 N N . ASP B 1 182 ? -14.82 4.367 4.562 1 94.56 182 ASP B N 1
ATOM 4185 C CA . ASP B 1 182 ? -16.031 3.664 4.164 1 94.56 182 ASP B CA 1
ATOM 4186 C C . ASP B 1 182 ? -17.016 3.555 5.332 1 94.56 182 ASP B C 1
ATOM 4188 O O . ASP B 1 182 ? -17.578 2.484 5.582 1 94.56 182 ASP B O 1
ATOM 4192 N N . SER B 1 183 ? -17.094 4.551 6.113 1 95.5 183 SER B N 1
ATOM 4193 C CA . SER B 1 183 ? -18.047 4.613 7.215 1 95.5 183 SER B CA 1
ATOM 4194 C C . SER B 1 183 ? -19.406 5.145 6.742 1 95.5 183 SER B C 1
ATOM 4196 O O . SER B 1 183 ? -19.5 5.758 5.68 1 95.5 183 SER B O 1
ATOM 4198 N N . ASP B 1 184 ? -20.422 4.918 7.527 1 93.88 184 ASP B N 1
ATOM 4199 C CA . ASP B 1 184 ? -21.766 5.355 7.172 1 93.88 184 ASP B CA 1
ATOM 4200 C C . ASP B 1 184 ? -22.031 6.77 7.676 1 93.88 184 ASP B C 1
ATOM 4202 O O . ASP B 1 184 ? -22.844 7.5 7.094 1 93.88 184 ASP B O 1
ATOM 4206 N N . TYR B 1 185 ? -21.344 7.137 8.75 1 93.94 185 TYR B N 1
ATOM 4207 C CA . TYR B 1 185 ? -21.625 8.406 9.422 1 93.94 185 TYR B CA 1
ATOM 4208 C C . TYR B 1 185 ? -20.375 8.938 10.109 1 93.94 185 TYR B C 1
ATOM 4210 O O . TYR B 1 185 ? -19.594 8.164 10.68 1 93.94 185 TYR B O 1
ATOM 4218 N N . SER B 1 186 ? -20.172 10.211 10.016 1 96.19 186 SER B N 1
ATOM 4219 C CA . SER B 1 186 ? -19.125 10.891 10.758 1 96.19 186 SER B CA 1
ATOM 4220 C C . SER B 1 186 ? -19.625 12.203 11.352 1 96.19 186 SER B C 1
ATOM 4222 O O . SER B 1 186 ? -20.5 12.859 10.766 1 96.19 186 SER B O 1
ATOM 4224 N N . VAL B 1 187 ? -19.125 12.508 12.531 1 93.94 187 VAL B N 1
ATOM 4225 C CA . VAL B 1 187 ? -19.578 13.711 13.219 1 93.94 187 VAL B CA 1
ATOM 4226 C C . VAL B 1 187 ? -18.438 14.312 14.023 1 93.94 187 VAL B C 1
ATOM 4228 O O . VAL B 1 187 ? -17.547 13.594 14.492 1 93.94 187 VAL B O 1
ATOM 4231 N N . PHE B 1 188 ? -18.406 15.594 14.023 1 95.44 188 PHE B N 1
ATOM 4232 C CA . PHE B 1 188 ? -17.484 16.344 14.875 1 95.44 188 PHE B CA 1
ATOM 4233 C C . PHE B 1 188 ? -18.25 17.188 15.891 1 95.44 188 PHE B C 1
ATOM 4235 O O . PHE B 1 188 ? -19.156 17.953 15.516 1 95.44 188 PHE B O 1
ATOM 4242 N N . VAL B 1 189 ? -17.922 16.984 17.172 1 92.19 189 VAL B N 1
ATOM 4243 C CA . VAL B 1 189 ? -18.578 17.734 18.234 1 92.19 189 VAL B CA 1
ATOM 4244 C C . VAL B 1 189 ? -17.531 18.547 19.016 1 92.19 189 VAL B C 1
ATOM 4246 O O . VAL B 1 189 ? -16.359 18.172 19.078 1 92.19 189 VAL B O 1
ATOM 4249 N N . SER B 1 190 ? -17.922 19.625 19.422 1 90.69 190 SER B N 1
ATOM 4250 C CA . SER B 1 190 ? -17.031 20.484 20.188 1 90.69 190 SER B CA 1
ATOM 4251 C C . SER B 1 190 ? -17.688 20.922 21.5 1 90.69 190 SER B C 1
ATOM 4253 O O . SER B 1 190 ? -18.906 20.781 21.672 1 90.69 190 SER B O 1
ATOM 4255 N N . SER B 1 191 ? -16.859 21.219 22.438 1 86.69 191 SER B N 1
ATOM 4256 C CA . SER B 1 191 ? -17.344 21.734 23.719 1 86.69 191 SER B CA 1
ATOM 4257 C C . SER B 1 191 ? -16.531 22.953 24.156 1 86.69 191 SER B C 1
ATOM 4259 O O . SER B 1 191 ? -15.367 23.109 23.781 1 86.69 191 SER B O 1
ATOM 4261 N N . VAL B 1 192 ? -17.234 23.812 24.812 1 76.62 192 VAL B N 1
ATOM 4262 C CA . VAL B 1 192 ? -16.562 24.969 25.391 1 76.62 192 VAL B CA 1
ATOM 4263 C C . VAL B 1 192 ? -15.961 24.578 26.75 1 76.62 192 VAL B C 1
ATOM 4265 O O . VAL B 1 192 ? -16.547 23.797 27.5 1 76.62 192 VAL B O 1
ATOM 4268 N N . GLU B 1 193 ? -14.734 25.047 26.875 1 74.12 193 GLU B N 1
ATOM 4269 C CA . GLU B 1 193 ? -14.07 24.734 28.141 1 74.12 193 GLU B CA 1
ATOM 4270 C C . GLU B 1 193 ? -14.953 25.094 29.328 1 74.12 193 GLU B C 1
ATOM 4272 O O . GLU B 1 193 ? -15.492 26.203 29.406 1 74.12 193 GLU B O 1
ATOM 4277 N N . GLY B 1 194 ? -15.094 24.219 30.172 1 72.94 194 GLY B N 1
ATOM 4278 C CA . GLY B 1 194 ? -15.875 24.469 31.375 1 72.94 194 GLY B CA 1
ATOM 4279 C C . GLY B 1 194 ? -17.344 24.156 31.203 1 72.94 194 GLY B C 1
ATOM 4280 O O . GLY B 1 194 ? -18.109 24.156 32.188 1 72.94 194 GLY B O 1
ATOM 4281 N N . SER B 1 195 ? -17.766 23.875 30.078 1 78.81 195 SER B N 1
ATOM 4282 C CA . SER B 1 195 ? -19.172 23.578 29.828 1 78.81 195 SER B CA 1
ATOM 4283 C C . SER B 1 195 ? -19.484 22.109 30.094 1 78.81 195 SER B C 1
ATOM 4285 O O . SER B 1 195 ? -18.578 21.266 30.062 1 78.81 195 SER B O 1
ATOM 4287 N N . SER B 1 196 ? -20.719 21.844 30.516 1 83.69 196 SER B N 1
ATOM 4288 C CA . SER B 1 196 ? -21.172 20.484 30.75 1 83.69 196 SER B CA 1
ATOM 4289 C C . SER B 1 196 ? -21.906 19.938 29.516 1 83.69 196 SER B C 1
ATOM 4291 O O . SER B 1 196 ? -22.516 18.859 29.578 1 83.69 196 SER B O 1
ATOM 4293 N N . THR B 1 197 ? -21.828 20.734 28.469 1 85.81 197 THR B N 1
ATOM 4294 C CA . THR B 1 197 ? -22.531 20.312 27.25 1 85.81 197 THR B CA 1
ATOM 4295 C C . THR B 1 197 ? -21.594 20.391 26.047 1 85.81 197 THR B C 1
ATOM 4297 O O . THR B 1 197 ? -20.547 21.031 26.094 1 85.81 197 THR B O 1
ATOM 4300 N N . TYR B 1 198 ? -21.922 19.531 25.047 1 87.56 198 TYR B N 1
ATOM 4301 C CA . TYR B 1 198 ? -21.203 19.609 23.781 1 87.56 198 TYR B CA 1
ATOM 4302 C C . TYR B 1 198 ? -22.156 19.891 22.625 1 87.56 198 TYR B C 1
ATOM 4304 O O . TYR B 1 198 ? -23.359 19.688 22.75 1 87.56 198 TYR B O 1
ATOM 4312 N N . PHE B 1 199 ? -21.562 20.469 21.547 1 86.81 199 PHE B N 1
ATOM 4313 C CA . PHE B 1 199 ? -22.312 20.875 20.359 1 86.81 199 PHE B CA 1
ATOM 4314 C C . PHE B 1 199 ? -21.859 20.109 19.125 1 86.81 199 PHE B C 1
ATOM 4316 O O . PHE B 1 199 ? -20.656 19.828 18.984 1 86.81 199 PHE B O 1
ATOM 4323 N N . VAL B 1 200 ? -22.859 19.828 18.328 1 88.62 200 VAL B N 1
ATOM 4324 C CA . VAL B 1 200 ? -22.531 19.219 17.047 1 88.62 200 VAL B CA 1
ATOM 4325 C C . VAL B 1 200 ? -22.109 20.297 16.047 1 88.62 200 VAL B C 1
ATOM 4327 O O . VAL B 1 200 ? -22.906 21.156 15.68 1 88.62 200 VAL B O 1
ATOM 4330 N N . GLU B 1 201 ? -20.844 20.25 15.633 1 89 201 GLU B N 1
ATOM 4331 C CA . GLU B 1 201 ? -20.328 21.25 14.711 1 89 201 GLU B CA 1
ATOM 4332 C C . GLU B 1 201 ? -20.609 20.875 13.258 1 89 201 GLU B C 1
ATOM 4334 O O . GLU B 1 201 ? -20.766 21.75 12.398 1 89 201 GLU B O 1
ATOM 4339 N N . GLY B 1 202 ? -20.531 19.609 13.016 1 90.62 202 GLY B N 1
ATOM 4340 C CA . GLY B 1 202 ? -20.75 19.109 11.664 1 90.62 202 GLY B CA 1
ATOM 4341 C C . GLY B 1 202 ? -20.984 17.609 11.609 1 90.62 202 GLY B C 1
ATOM 4342 O O . GLY B 1 202 ? -20.531 16.875 12.484 1 90.62 202 GLY B O 1
ATOM 4343 N N . GLU B 1 203 ? -21.719 17.25 10.586 1 91.69 203 GLU B N 1
ATOM 4344 C CA . GLU B 1 203 ? -22 15.836 10.336 1 91.69 203 GLU B CA 1
ATOM 4345 C C . GLU B 1 203 ? -21.906 15.5 8.852 1 91.69 203 GLU B C 1
ATOM 4347 O O . GLU B 1 203 ? -22.109 16.359 8 1 91.69 203 GLU B O 1
ATOM 4352 N N . SER B 1 204 ? -21.516 14.25 8.57 1 91.44 204 SER B N 1
ATOM 4353 C CA . SER B 1 204 ? -21.422 13.812 7.184 1 91.44 204 SER B CA 1
ATOM 4354 C C . SER B 1 204 ? -22.812 13.609 6.578 1 91.44 204 SER B C 1
ATOM 4356 O O . SER B 1 204 ? -23 13.828 5.379 1 91.44 204 SER B O 1
ATOM 4358 N N . SER B 1 205 ? -23.703 13.102 7.285 1 86.75 205 SER B N 1
ATOM 4359 C CA . SER B 1 205 ? -25.109 12.945 6.926 1 86.75 205 SER B CA 1
ATOM 4360 C C . SER B 1 205 ? -26.016 13.555 7.984 1 86.75 205 SER B C 1
ATOM 4362 O O . SER B 1 205 ? -25.75 13.438 9.18 1 86.75 205 SER B O 1
ATOM 4364 N N . PRO B 1 206 ? -27.031 14.172 7.504 1 82.44 206 PRO B N 1
ATOM 4365 C CA . PRO B 1 206 ? -27.891 14.891 8.438 1 82.44 206 PRO B CA 1
ATOM 4366 C C . PRO B 1 206 ? -28.719 13.961 9.312 1 82.44 206 PRO B C 1
ATOM 4368 O O . PRO B 1 206 ? -29.797 13.516 8.906 1 82.44 206 PRO B O 1
ATOM 4371 N N . LEU B 1 207 ? -28.25 13.609 10.32 1 79.12 207 LEU B N 1
ATOM 4372 C CA . LEU B 1 207 ? -28.984 12.781 11.273 1 79.12 207 LEU B CA 1
ATOM 4373 C C . LEU B 1 207 ? -29.5 13.617 12.438 1 79.12 207 LEU B C 1
ATOM 4375 O O . LEU B 1 207 ? -30.641 13.453 12.867 1 79.12 207 LEU B O 1
ATOM 4379 N N . VAL B 1 208 ? -28.719 14.523 12.961 1 70.06 208 VAL B N 1
ATOM 4380 C CA . VAL B 1 208 ? -29.047 15.273 14.164 1 70.06 208 VAL B CA 1
ATOM 4381 C C . VAL B 1 208 ? -29.422 16.703 13.789 1 70.06 208 VAL B C 1
ATOM 4383 O O . VAL B 1 208 ? -30.406 17.266 14.305 1 70.06 208 VAL B O 1
ATOM 4386 N N . LEU B 1 209 ? -28.75 17.328 12.828 1 63.09 209 LEU B N 1
ATOM 4387 C CA . LEU B 1 209 ? -28.812 18.766 12.562 1 63.09 209 LEU B CA 1
ATOM 4388 C C . LEU B 1 209 ? -30.141 19.141 11.938 1 63.09 209 LEU B C 1
ATOM 4390 O O . LEU B 1 209 ? -30.688 20.203 12.219 1 63.09 209 LEU B O 1
ATOM 4394 N N . PRO B 1 210 ? -30.641 18.359 11 1 61.41 210 PRO B N 1
ATOM 4395 C CA . PRO B 1 210 ? -31.922 18.812 10.43 1 61.41 210 PRO B CA 1
ATOM 4396 C C . PRO B 1 210 ? -33.031 18.859 11.453 1 61.41 210 PRO B C 1
ATOM 4398 O O . PRO B 1 210 ? -34.031 19.578 11.258 1 61.41 210 PRO B O 1
ATOM 4401 N N . HIS B 1 211 ? -33.125 18.047 12.398 1 54.62 211 HIS B N 1
ATOM 4402 C CA . HIS B 1 211 ? -34.312 17.875 13.227 1 54.62 211 HIS B CA 1
ATOM 4403 C C . HIS B 1 211 ? -34.406 18.969 14.281 1 54.62 211 HIS B C 1
ATOM 4405 O O . HIS B 1 211 ? -35.469 19.188 14.844 1 54.62 211 HIS B O 1
ATOM 4411 N N . LYS B 1 212 ? -33.344 19.641 14.742 1 55.59 212 LYS B N 1
ATOM 4412 C CA . LYS B 1 212 ? -33.656 20.531 15.859 1 55.59 212 LYS B CA 1
ATOM 4413 C C . LYS B 1 212 ? -32.844 21.828 15.75 1 55.59 212 LYS B C 1
ATOM 4415 O O . LYS B 1 212 ? -31.625 21.812 15.641 1 55.59 212 LYS B O 1
ATOM 4420 N N . LYS B 1 213 ? -33.438 22.812 15.148 1 54.09 213 LYS B N 1
ATOM 4421 C CA . LYS B 1 213 ? -33.031 24.172 15.445 1 54.09 213 LYS B CA 1
ATOM 4422 C C . LYS B 1 213 ? -33.5 24.609 16.828 1 54.09 213 LYS B C 1
ATOM 4424 O O . LYS B 1 213 ? -34.656 24.406 17.172 1 54.09 213 LYS B O 1
ATOM 4429 N N . PRO B 1 214 ? -32.562 25.188 17.781 1 54.88 214 PRO B N 1
ATOM 4430 C CA . PRO B 1 214 ? -31.125 25.484 17.844 1 54.88 214 PRO B CA 1
ATOM 4431 C C . PRO B 1 214 ? -30.25 24.234 17.844 1 54.88 214 PRO B C 1
ATOM 4433 O O . PRO B 1 214 ? -30.75 23.125 18.062 1 54.88 214 PRO B O 1
ATOM 4436 N N . LEU B 1 215 ? -29.031 24.375 17.562 1 60.59 215 LEU B N 1
ATOM 4437 C CA . LEU B 1 215 ? -28.078 23.266 17.531 1 60.59 215 LEU B CA 1
ATOM 4438 C C . LEU B 1 215 ? -28.188 22.422 18.797 1 60.59 215 LEU B C 1
ATOM 4440 O O . LEU B 1 215 ? -28.203 22.969 19.906 1 60.59 215 LEU B O 1
ATOM 4444 N N . PRO B 1 216 ? -28.594 21.156 18.656 1 64.69 216 PRO B N 1
ATOM 4445 C CA . PRO B 1 216 ? -28.781 20.297 19.812 1 64.69 216 PRO B CA 1
ATOM 4446 C C . PRO B 1 216 ? -27.547 20.25 20.719 1 64.69 216 PRO B C 1
ATOM 4448 O O . PRO B 1 216 ? -26.422 20.281 20.234 1 64.69 216 PRO B O 1
ATOM 4451 N N . GLU B 1 217 ? -27.781 20.703 21.984 1 75.06 217 GLU B N 1
ATOM 4452 C CA . GLU B 1 217 ? -26.781 20.562 23.031 1 75.06 217 GLU B CA 1
ATOM 4453 C C . GLU B 1 217 ? -26.969 19.266 23.812 1 75.06 217 GLU B C 1
ATOM 4455 O O . GLU B 1 217 ? -28.094 18.875 24.125 1 75.06 217 GLU B O 1
ATOM 4460 N N . PHE B 1 218 ? -25.922 18.609 23.797 1 81.62 218 PHE B N 1
ATOM 4461 C CA . PHE B 1 218 ? -25.969 17.328 24.516 1 81.62 218 PHE B CA 1
ATOM 4462 C C . PHE B 1 218 ? -25.125 17.406 25.797 1 81.62 218 PHE B C 1
ATOM 4464 O O . PHE B 1 218 ? -24.094 18.078 25.828 1 81.62 218 PHE B O 1
ATOM 4471 N N . SER B 1 219 ? -25.688 16.766 26.766 1 80.88 219 SER B N 1
ATOM 4472 C CA . SER B 1 219 ? -24.969 16.734 28.031 1 80.88 219 SER B CA 1
ATOM 4473 C C . SER B 1 219 ? -23.734 15.828 27.953 1 80.88 219 SER B C 1
ATOM 4475 O O . SER B 1 219 ? -23.781 14.781 27.312 1 80.88 219 SER B O 1
ATOM 4477 N N . LEU B 1 220 ? -22.641 16.25 28.547 1 81.25 220 LEU B N 1
ATOM 4478 C CA . LEU B 1 220 ? -21.422 15.453 28.578 1 81.25 220 LEU B CA 1
ATOM 4479 C C . LEU B 1 220 ? -21.609 14.18 29.391 1 81.25 220 LEU B C 1
ATOM 4481 O O . LEU B 1 220 ? -21.031 13.141 29.078 1 81.25 220 LEU B O 1
ATOM 4485 N N . VAL B 1 221 ? -22.359 14.312 30.438 1 75.25 221 VAL B N 1
ATOM 4486 C CA . VAL B 1 221 ? -22.547 13.203 31.359 1 75.25 221 VAL B CA 1
ATOM 4487 C C . VAL B 1 221 ? -23.469 12.156 30.75 1 75.25 221 VAL B C 1
ATOM 4489 O O . VAL B 1 221 ? -23.172 10.961 30.766 1 75.25 221 VAL B O 1
ATOM 4492 N N . ASN B 1 222 ? -24.5 12.562 30.078 1 73.12 222 ASN B N 1
ATOM 4493 C CA . ASN B 1 222 ? -25.453 11.641 29.484 1 73.12 222 ASN B CA 1
ATOM 4494 C C . ASN B 1 222 ? -25.406 11.695 27.953 1 73.12 222 ASN B C 1
ATOM 4496 O O . ASN B 1 222 ? -26.375 11.359 27.281 1 73.12 222 ASN B O 1
ATOM 4500 N N . GLY B 1 223 ? -24.297 12.07 27.547 1 75.44 223 GLY B N 1
ATOM 4501 C CA . GLY B 1 223 ? -24.234 12.352 26.109 1 75.44 223 GLY B CA 1
ATOM 4502 C C . GLY B 1 223 ? -23.703 11.188 25.297 1 75.44 223 GLY B C 1
ATOM 4503 O O . GLY B 1 223 ? -23.125 11.391 24.234 1 75.44 223 GLY B O 1
ATOM 4504 N N . GLY B 1 224 ? -23.812 9.984 25.859 1 84.25 224 GLY B N 1
ATOM 4505 C CA . GLY B 1 224 ? -23.438 8.82 25.078 1 84.25 224 GLY B CA 1
ATOM 4506 C C . GLY B 1 224 ? -21.922 8.633 24.984 1 84.25 224 GLY B C 1
ATOM 4507 O O . GLY B 1 224 ? -21.188 9.055 25.859 1 84.25 224 GLY B O 1
ATOM 4508 N N . LEU B 1 225 ? -21.578 7.957 23.922 1 88 225 LEU B N 1
ATOM 4509 C CA . LEU B 1 225 ? -20.172 7.645 23.719 1 88 225 LEU B CA 1
ATOM 4510 C C . LEU B 1 225 ? -19.359 8.914 23.5 1 88 225 LEU B C 1
ATOM 4512 O O . LEU B 1 225 ? -18.219 9.023 23.953 1 88 225 LEU B O 1
ATOM 4516 N N . LEU B 1 226 ? -19.938 9.875 22.844 1 90 226 LEU B N 1
ATOM 4517 C CA . LEU B 1 226 ? -19.281 11.148 22.594 1 90 226 LEU B CA 1
ATOM 4518 C C . LEU B 1 226 ? -18.938 11.859 23.906 1 90 226 LEU B C 1
ATOM 4520 O O . LEU B 1 226 ? -17.828 12.344 24.078 1 90 226 LEU B O 1
ATOM 4524 N N . GLY B 1 227 ? -19.938 11.914 24.766 1 87.31 227 GLY B N 1
ATOM 4525 C CA . GLY B 1 227 ? -19.703 12.516 26.078 1 87.31 227 GLY B CA 1
ATOM 4526 C C . GLY B 1 227 ? -18.641 11.797 26.875 1 87.31 227 GLY B C 1
ATOM 4527 O O . GLY B 1 227 ? -17.812 12.43 27.547 1 87.31 227 GLY B O 1
ATOM 4528 N N . TRP B 1 228 ? -18.688 10.539 26.75 1 88.62 228 TRP B N 1
ATOM 4529 C CA . TRP B 1 228 ? -17.719 9.734 27.484 1 88.62 228 TRP B CA 1
ATOM 4530 C C . TRP B 1 228 ? -16.297 10.023 27.016 1 88.62 228 TRP B C 1
ATOM 4532 O O . TRP B 1 228 ? -15.383 10.18 27.828 1 88.62 228 TRP B O 1
ATOM 4542 N N . VAL B 1 229 ? -16.078 10.102 25.734 1 91.25 229 VAL B N 1
ATOM 4543 C CA . VAL B 1 229 ? -14.758 10.352 25.172 1 91.25 229 VAL B CA 1
ATOM 4544 C C . VAL B 1 229 ? -14.281 11.75 25.547 1 91.25 229 VAL B C 1
ATOM 4546 O O . VAL B 1 229 ? -13.102 11.961 25.812 1 91.25 229 VAL B O 1
ATOM 4549 N N . PHE B 1 230 ? -15.156 12.664 25.609 1 88.81 230 PHE B N 1
ATOM 4550 C CA . PHE B 1 230 ? -14.82 14.016 26.031 1 88.81 230 PHE B CA 1
ATOM 4551 C C . PHE B 1 230 ? -14.297 14.016 27.469 1 88.81 230 PHE B C 1
ATOM 4553 O O . PHE B 1 230 ? -13.297 14.68 27.766 1 88.81 230 PHE B O 1
ATOM 4560 N N . ARG B 1 231 ? -14.938 13.266 28.234 1 86.5 231 ARG B N 1
ATOM 4561 C CA . ARG B 1 231 ? -14.625 13.273 29.656 1 86.5 231 ARG B CA 1
ATOM 4562 C C . ARG B 1 231 ? -13.352 12.492 29.938 1 86.5 231 ARG B C 1
ATOM 4564 O O . ARG B 1 231 ? -12.555 12.883 30.797 1 86.5 231 ARG B O 1
ATOM 4571 N N . ASN B 1 232 ? -13.156 11.438 29.25 1 90.19 232 ASN B N 1
ATOM 4572 C CA . ASN B 1 232 ? -12.039 10.555 29.547 1 90.19 232 ASN B CA 1
ATOM 4573 C C . ASN B 1 232 ? -10.828 10.883 28.672 1 90.19 232 ASN B C 1
ATOM 4575 O O . ASN B 1 232 ? -9.703 10.484 28.984 1 90.19 232 ASN B O 1
ATOM 4579 N N . GLU B 1 233 ? -11.016 11.539 27.562 1 91.19 233 GLU B N 1
ATOM 4580 C CA . GLU B 1 233 ? -9.961 12.008 26.672 1 91.19 233 GLU B CA 1
ATOM 4581 C C . GLU B 1 233 ? -9.125 10.844 26.141 1 91.19 233 GLU B C 1
ATOM 4583 O O . GLU B 1 233 ? -7.902 10.938 26.078 1 91.19 233 GLU B O 1
ATOM 4588 N N . VAL B 1 234 ? -9.742 9.727 26.016 1 92.88 234 VAL B N 1
ATOM 4589 C CA . VAL B 1 234 ? -9.102 8.547 25.438 1 92.88 234 VAL B CA 1
ATOM 4590 C C . VAL B 1 234 ? -9.883 8.07 24.219 1 92.88 234 VAL B C 1
ATOM 4592 O O . VAL B 1 234 ? -11.117 8.086 24.234 1 92.88 234 VAL B O 1
ATOM 4595 N N . PRO B 1 235 ? -9.156 7.598 23.219 1 95.31 235 PRO B N 1
ATOM 4596 C CA . PRO B 1 235 ? -9.852 7.098 22.031 1 95.31 235 PRO B CA 1
ATOM 4597 C C . PRO B 1 235 ? -10.562 5.773 22.281 1 95.31 235 PRO B C 1
ATOM 4599 O O . PRO B 1 235 ? -10.141 4.988 23.141 1 95.31 235 PRO B O 1
ATOM 4602 N N . ILE B 1 236 ? -11.633 5.555 21.531 1 93.94 236 ILE B N 1
ATOM 4603 C CA . ILE B 1 236 ? -12.383 4.309 21.625 1 93.94 236 ILE B CA 1
ATOM 4604 C C . ILE B 1 236 ? -12.516 3.686 20.234 1 93.94 236 ILE B C 1
ATOM 4606 O O . ILE B 1 236 ? -12.805 4.387 19.25 1 93.94 236 ILE B O 1
ATOM 4610 N N . TYR B 1 237 ? -12.25 2.43 20.172 1 93.88 237 TYR B N 1
ATOM 4611 C CA . TYR B 1 237 ? -12.438 1.631 18.969 1 93.88 237 TYR B CA 1
ATOM 4612 C C . TYR B 1 237 ? -13.367 0.454 19.234 1 93.88 237 TYR B C 1
ATOM 4614 O O . TYR B 1 237 ? -13.008 -0.478 19.953 1 93.88 237 TYR B O 1
ATOM 4622 N N . ALA B 1 238 ? -14.547 0.557 18.719 1 91.31 238 ALA B N 1
ATOM 4623 C CA . ALA B 1 238 ? -15.523 -0.519 18.875 1 91.31 238 ALA B CA 1
ATOM 4624 C C . ALA B 1 238 ? -15.812 -1.21 17.547 1 91.31 238 ALA B C 1
ATOM 4626 O O . ALA B 1 238 ? -16.266 -0.572 16.594 1 91.31 238 ALA B O 1
ATOM 4627 N N . GLU B 1 239 ? -15.602 -2.48 17.422 1 89.81 239 GLU B N 1
ATOM 4628 C CA . GLU B 1 239 ? -15.805 -3.223 16.172 1 89.81 239 GLU B CA 1
ATOM 4629 C C . GLU B 1 239 ? -17.203 -3.83 16.125 1 89.81 239 GLU B C 1
ATOM 4631 O O . GLU B 1 239 ? -17.672 -4.227 15.047 1 89.81 239 GLU B O 1
ATOM 4636 N N . GLY B 1 240 ? -17.859 -3.787 17.156 1 84.12 240 GLY B N 1
ATOM 4637 C CA . GLY B 1 240 ? -19.234 -4.258 17.188 1 84.12 240 GLY B CA 1
ATOM 4638 C C . GLY B 1 240 ? -19.344 -5.77 17.266 1 84.12 240 GLY B C 1
ATOM 4639 O O . GLY B 1 240 ? -20.438 -6.328 17.109 1 84.12 240 GLY B O 1
ATOM 4640 N N . THR B 1 241 ? -18.281 -6.539 17.375 1 77.12 241 THR B N 1
ATOM 4641 C CA . THR B 1 241 ? -18.328 -7.996 17.344 1 77.12 241 THR B CA 1
ATOM 4642 C C . THR B 1 241 ? -19.031 -8.547 18.578 1 77.12 241 THR B C 1
ATOM 4644 O O . THR B 1 241 ? -19.547 -9.664 18.562 1 77.12 241 THR B O 1
ATOM 4647 N N . ASP B 1 242 ? -19 -7.816 19.641 1 70.62 242 ASP B N 1
ATOM 4648 C CA . ASP B 1 242 ? -19.594 -8.352 20.859 1 70.62 242 ASP B CA 1
ATOM 4649 C C . ASP B 1 242 ? -21.094 -8.07 20.922 1 70.62 242 ASP B C 1
ATOM 4651 O O . ASP B 1 242 ? -21.766 -8.438 21.891 1 70.62 242 ASP B O 1
ATOM 4655 N N . GLY B 1 243 ? -21.734 -7.609 19.859 1 66.94 243 GLY B N 1
ATOM 4656 C CA . GLY B 1 243 ? -23.156 -7.316 19.828 1 66.94 243 GLY B CA 1
ATOM 4657 C C . GLY B 1 243 ? -23.531 -6.09 20.641 1 66.94 243 GLY B C 1
ATOM 4658 O O . GLY B 1 243 ? -24.703 -5.691 20.672 1 66.94 243 GLY B O 1
ATOM 4659 N N . SER B 1 244 ? -22.578 -5.562 21.297 1 65.19 244 SER B N 1
ATOM 4660 C CA . SER B 1 244 ? -22.922 -4.41 22.125 1 65.19 244 SER B CA 1
ATOM 4661 C C . SER B 1 244 ? -22.969 -3.131 21.297 1 65.19 244 SER B C 1
ATOM 4663 O O . SER B 1 244 ? -22.25 -3 20.297 1 65.19 244 SER B O 1
ATOM 4665 N N . SER B 1 245 ? -24.219 -2.48 21.391 1 69.38 245 SER B N 1
ATOM 4666 C CA . SER B 1 245 ? -24.328 -1.176 20.75 1 69.38 245 SER B CA 1
ATOM 4667 C C . SER B 1 245 ? -24.344 -0.05 21.781 1 69.38 245 SER B C 1
ATOM 4669 O O . SER B 1 245 ? -24.969 -0.174 22.828 1 69.38 245 SER B O 1
ATOM 4671 N N . THR B 1 246 ? -23.438 0.799 21.719 1 71.38 246 THR B N 1
ATOM 4672 C CA . THR B 1 246 ? -23.453 1.993 22.547 1 71.38 246 THR B CA 1
ATOM 4673 C C . THR B 1 246 ? -23.953 3.197 21.766 1 71.38 246 THR B C 1
ATOM 4675 O O . THR B 1 246 ? -23.5 3.453 20.641 1 71.38 246 THR B O 1
ATOM 4678 N N . PRO B 1 247 ? -24.984 3.822 22.344 1 81.69 247 PRO B N 1
ATOM 4679 C CA . PRO B 1 247 ? -25.5 4.992 21.625 1 81.69 247 PRO B CA 1
ATOM 4680 C C . PRO B 1 247 ? -24.469 6.113 21.531 1 81.69 247 PRO B C 1
ATOM 4682 O O . PRO B 1 247 ? -23.781 6.418 22.5 1 81.69 247 PRO B O 1
ATOM 4685 N N . LEU B 1 248 ? -24.375 6.676 20.391 1 86.62 248 LEU B N 1
ATOM 4686 C CA . LEU B 1 248 ? -23.406 7.727 20.109 1 86.62 248 LEU B CA 1
ATOM 4687 C C . LEU B 1 248 ? -23.766 9.008 20.859 1 86.62 248 LEU B C 1
ATOM 4689 O O . LEU B 1 248 ? -22.906 9.617 21.516 1 86.62 248 LEU B O 1
ATOM 4693 N N . PHE B 1 249 ? -25.047 9.469 20.766 1 84.62 249 PHE B N 1
ATOM 4694 C CA . PHE B 1 249 ? -25.516 10.727 21.328 1 84.62 249 PHE B CA 1
ATOM 4695 C C . PHE B 1 249 ? -26.359 10.484 22.578 1 84.62 249 PHE B C 1
ATOM 4697 O O . PHE B 1 249 ? -27.109 11.352 23 1 84.62 249 PHE B O 1
ATOM 4704 N N . GLY B 1 250 ? -26.219 9.352 23.156 1 77.31 250 GLY B N 1
ATOM 4705 C CA . GLY B 1 250 ? -27.094 9.031 24.266 1 77.31 250 GLY B CA 1
ATOM 4706 C C . GLY B 1 250 ? -28.438 8.469 23.828 1 77.31 250 GLY B C 1
ATOM 4707 O O . GLY B 1 250 ? -28.547 7.871 22.75 1 77.31 250 GLY B O 1
ATOM 4708 N N . LYS B 1 251 ? -29.422 8.625 24.703 1 72 251 LYS B N 1
ATOM 4709 C CA . LYS B 1 251 ? -30.734 8.039 24.438 1 72 251 LYS B CA 1
ATOM 4710 C C . LYS B 1 251 ? -31.547 8.922 23.5 1 72 251 LYS B C 1
ATOM 4712 O O . LYS B 1 251 ? -32.344 9.75 23.969 1 72 251 LYS B O 1
ATOM 4717 N N . VAL B 1 252 ? -31.141 8.977 22.297 1 71.19 252 VAL B N 1
ATOM 4718 C CA . VAL B 1 252 ? -31.891 9.703 21.281 1 71.19 252 VAL B CA 1
ATOM 4719 C C . VAL B 1 252 ? -32.531 8.719 20.312 1 71.19 252 VAL B C 1
ATOM 4721 O O . VAL B 1 252 ? -31.859 7.898 19.703 1 71.19 252 VAL B O 1
ATOM 4724 N N . SER B 1 253 ? -33.812 8.766 20.266 1 65.88 253 SER B N 1
ATOM 4725 C CA . SER B 1 253 ? -34.625 7.742 19.609 1 65.88 253 SER B CA 1
ATOM 4726 C C . SER B 1 253 ? -34.438 7.781 18.094 1 65.88 253 SER B C 1
ATOM 4728 O O . SER B 1 253 ? -34.625 6.766 17.406 1 65.88 253 SER B O 1
ATOM 4730 N N . TYR B 1 254 ? -34.094 8.914 17.547 1 72.88 254 TYR B N 1
ATOM 4731 C CA . TYR B 1 254 ? -34.125 9 16.094 1 72.88 254 TYR B CA 1
ATOM 4732 C C . TYR B 1 254 ? -32.781 8.688 15.492 1 72.88 254 TYR B C 1
ATOM 4734 O O . TYR B 1 254 ? -32.625 8.656 14.273 1 72.88 254 TYR B O 1
ATOM 4742 N N . ILE B 1 255 ? -31.859 8.328 16.25 1 77.69 255 ILE B N 1
ATOM 4743 C CA . ILE B 1 255 ? -30.531 8.023 15.734 1 77.69 255 ILE B CA 1
ATOM 4744 C C . ILE B 1 255 ? -30.328 6.508 15.672 1 77.69 255 ILE B C 1
ATOM 4746 O O . ILE B 1 255 ? -30.578 5.805 16.656 1 77.69 255 ILE B O 1
ATOM 4750 N N . PRO B 1 256 ? -29.938 6.078 14.523 1 78.81 256 PRO B N 1
ATOM 4751 C CA . PRO B 1 256 ? -29.734 4.633 14.383 1 78.81 256 PRO B CA 1
ATOM 4752 C C . PRO B 1 256 ? -28.641 4.102 15.312 1 78.81 256 PRO B C 1
ATOM 4754 O O . PRO B 1 256 ? -27.812 4.871 15.789 1 78.81 256 PRO B O 1
ATOM 4757 N N . GLU B 1 257 ? -28.766 2.85 15.578 1 81.94 257 GLU B N 1
ATOM 4758 C CA . GLU B 1 257 ? -27.719 2.188 16.375 1 81.94 257 GLU B CA 1
ATOM 4759 C C . GLU B 1 257 ? -26.547 1.775 15.5 1 81.94 257 GLU B C 1
ATOM 4761 O O . GLU B 1 257 ? -26.734 1.18 14.43 1 81.94 257 GLU B O 1
ATOM 4766 N N . PHE B 1 258 ? -25.422 2.203 15.914 1 88.38 258 PHE B N 1
ATOM 4767 C CA . PHE B 1 258 ? -24.219 1.873 15.172 1 88.38 258 PHE B CA 1
ATOM 4768 C C . PHE B 1 258 ? -23.469 0.717 15.828 1 88.38 258 PHE B C 1
ATOM 4770 O O . PHE B 1 258 ? -23.484 0.582 17.062 1 88.38 258 PHE B O 1
ATOM 4777 N N . GLN B 1 259 ? -22.922 -0.082 15.102 1 88.88 259 GLN B N 1
ATOM 4778 C CA . GLN B 1 259 ? -22.219 -1.246 15.633 1 88.88 259 GLN B CA 1
ATOM 4779 C C . GLN B 1 259 ? -20.719 -0.997 15.711 1 88.88 259 GLN B C 1
ATOM 4781 O O . GLN B 1 259 ? -20.094 -1.196 16.766 1 88.88 259 GLN B O 1
ATOM 4786 N N . SER B 1 260 ? -20.188 -0.595 14.633 1 92.44 260 SER B N 1
ATOM 4787 C CA . SER B 1 260 ? -18.766 -0.252 14.625 1 92.44 260 SER B CA 1
ATOM 4788 C C . SER B 1 260 ? -18.562 1.249 14.797 1 92.44 260 SER B C 1
ATOM 4790 O O . SER B 1 260 ? -19.203 2.049 14.102 1 92.44 260 SER B O 1
ATOM 4792 N N . ILE B 1 261 ? -17.719 1.667 15.812 1 93.44 261 ILE B N 1
ATOM 4793 C CA . ILE B 1 261 ? -17.562 3.086 16.125 1 93.44 261 ILE B CA 1
ATOM 4794 C C . ILE B 1 261 ? -16.109 3.395 16.422 1 93.44 261 ILE B C 1
ATOM 4796 O O . ILE B 1 261 ? -15.422 2.619 17.094 1 93.44 261 ILE B O 1
ATOM 4800 N N . ILE B 1 262 ? -15.625 4.465 15.836 1 96.06 262 ILE B N 1
ATOM 4801 C CA . ILE B 1 262 ? -14.336 5.051 16.172 1 96.06 262 ILE B CA 1
ATOM 4802 C C . ILE B 1 262 ? -14.539 6.461 16.719 1 96.06 262 ILE B C 1
ATOM 4804 O O . ILE B 1 262 ? -15.109 7.32 16.047 1 96.06 262 ILE B O 1
ATOM 4808 N N . CYS B 1 263 ? -14.18 6.773 17.922 1 96 263 CYS B N 1
ATOM 4809 C CA . CYS B 1 263 ? -14.273 8.094 18.531 1 96 263 CYS B CA 1
ATOM 4810 C C . CYS B 1 263 ? -12.914 8.547 19.062 1 96 263 CYS B C 1
ATOM 4812 O O . CYS B 1 263 ? -12.305 7.863 19.891 1 96 263 CYS B O 1
ATOM 4814 N N . LEU B 1 264 ? -12.477 9.633 18.578 1 97 264 LEU B N 1
ATOM 4815 C CA . LEU B 1 264 ? -11.156 10.141 18.969 1 97 264 LEU B CA 1
ATOM 4816 C C . LEU B 1 264 ? -11.25 11.57 19.484 1 97 264 LEU B C 1
ATOM 4818 O O . LEU B 1 264 ? -11.93 12.406 18.891 1 97 264 LEU B O 1
ATOM 4822 N N . PRO B 1 265 ? -10.602 11.797 20.594 1 95.75 265 PRO B N 1
ATOM 4823 C CA . PRO B 1 265 ? -10.547 13.18 21.078 1 95.75 265 PRO B CA 1
ATOM 4824 C C . PRO B 1 265 ? -9.633 14.07 20.234 1 95.75 265 PRO B C 1
ATOM 4826 O O . PRO B 1 265 ? -8.594 13.609 19.766 1 95.75 265 PRO B O 1
ATOM 4829 N N . VAL B 1 266 ? -10.07 15.195 19.953 1 94.31 266 VAL B N 1
ATOM 4830 C CA . VAL B 1 266 ? -9.281 16.203 19.25 1 94.31 266 VAL B CA 1
ATOM 4831 C C . VAL B 1 266 ? -8.672 17.172 20.266 1 94.31 266 VAL B C 1
ATOM 4833 O O . VAL B 1 266 ? -9.391 17.875 20.969 1 94.31 266 VAL B O 1
ATOM 4836 N N . SER B 1 267 ? -7.375 17.188 20.281 1 91.12 267 SER B N 1
ATOM 4837 C CA . SER B 1 267 ? -6.703 17.969 21.297 1 91.12 267 SER B CA 1
ATOM 4838 C C . SER B 1 267 ? -5.762 19 20.688 1 91.12 267 SER B C 1
ATOM 4840 O O . SER B 1 267 ? -5.102 18.719 19.672 1 91.12 267 SER B O 1
ATOM 4842 N N . ILE B 1 268 ? -5.762 20.188 21.188 1 85.62 268 ILE B N 1
ATOM 4843 C CA . ILE B 1 268 ? -4.836 21.266 20.859 1 85.62 268 ILE B CA 1
ATOM 4844 C C . ILE B 1 268 ? -4.02 21.641 22.094 1 85.62 268 ILE B C 1
ATOM 4846 O O . ILE B 1 268 ? -4.582 22.062 23.109 1 85.62 268 ILE B O 1
ATOM 4850 N N . ASN B 1 269 ? -2.713 21.594 22.047 1 81 269 ASN B N 1
ATOM 4851 C CA . ASN B 1 269 ? -1.844 21.906 23.188 1 81 269 ASN B CA 1
ATOM 4852 C C . ASN B 1 269 ? -2.281 21.172 24.438 1 81 269 ASN B C 1
ATOM 4854 O O . ASN B 1 269 ? -2.447 21.781 25.5 1 81 269 ASN B O 1
ATOM 4858 N N . LYS B 1 270 ? -2.711 19.953 24.344 1 80.75 270 LYS B N 1
ATOM 4859 C CA . LYS B 1 270 ? -3.029 19.031 25.438 1 80.75 270 LYS B CA 1
ATOM 4860 C C . LYS B 1 270 ? -4.406 19.328 26.016 1 80.75 270 LYS B C 1
ATOM 4862 O O . LYS B 1 270 ? -4.75 18.828 27.094 1 80.75 270 LYS B O 1
ATOM 4867 N N . ILE B 1 271 ? -5.176 20.141 25.375 1 84.69 271 ILE B N 1
ATOM 4868 C CA . ILE B 1 271 ? -6.551 20.422 25.781 1 84.69 271 ILE B CA 1
ATOM 4869 C C . ILE B 1 271 ? -7.516 19.844 24.75 1 84.69 271 ILE B C 1
ATOM 4871 O O . ILE B 1 271 ? -7.426 20.156 23.562 1 84.69 271 ILE B O 1
ATOM 4875 N N . THR B 1 272 ? -8.422 19.078 25.234 1 89.75 272 THR B N 1
ATOM 4876 C CA . THR B 1 272 ? -9.391 18.484 24.328 1 89.75 272 THR B CA 1
ATOM 4877 C C . THR B 1 272 ? -10.477 19.484 23.953 1 89.75 272 THR B C 1
ATOM 4879 O O . THR B 1 272 ? -11.172 20.016 24.828 1 89.75 272 THR B O 1
ATOM 4882 N N . CYS B 1 273 ? -10.594 19.781 22.703 1 88.25 273 CYS B N 1
ATOM 4883 C CA . CYS B 1 273 ? -11.539 20.797 22.25 1 88.25 273 CYS B CA 1
ATOM 4884 C C . CYS B 1 273 ? -12.711 20.156 21.516 1 88.25 273 CYS B C 1
ATOM 4886 O O . CYS B 1 273 ? -13.734 20.797 21.281 1 88.25 273 CYS B O 1
ATOM 4888 N N . GLY B 1 274 ? -12.586 18.891 21.188 1 93.25 274 GLY B N 1
ATOM 4889 C CA . GLY B 1 274 ? -13.656 18.219 20.453 1 93.25 274 GLY B CA 1
ATOM 4890 C C . GLY B 1 274 ? -13.445 16.719 20.344 1 93.25 274 GLY B C 1
ATOM 4891 O O . GLY B 1 274 ? -12.484 16.188 20.891 1 93.25 274 GLY B O 1
ATOM 4892 N N . VAL B 1 275 ? -14.438 16.125 19.734 1 95.25 275 VAL B N 1
ATOM 4893 C CA . VAL B 1 275 ? -14.383 14.68 19.5 1 95.25 275 VAL B CA 1
ATOM 4894 C C . VAL B 1 275 ? -14.836 14.367 18.078 1 95.25 275 VAL B C 1
ATOM 4896 O O . VAL B 1 275 ? -15.852 14.891 17.609 1 95.25 275 VAL B O 1
ATOM 4899 N N . LEU B 1 276 ? -14.023 13.648 17.375 1 96.88 276 LEU B N 1
ATOM 4900 C CA . LEU B 1 276 ? -14.367 13.133 16.062 1 96.88 276 LEU B CA 1
ATOM 4901 C C . LEU B 1 276 ? -14.844 11.688 16.141 1 96.88 276 LEU B C 1
ATOM 4903 O O . LEU B 1 276 ? -14.164 10.844 16.734 1 96.88 276 LEU B O 1
ATOM 4907 N N . CYS B 1 277 ? -15.977 11.438 15.547 1 95.94 277 CYS B N 1
ATOM 4908 C CA . CYS B 1 277 ? -16.516 10.086 15.617 1 95.94 277 CYS B CA 1
ATOM 4909 C C . CYS B 1 277 ? -16.906 9.578 14.234 1 95.94 277 CYS B C 1
ATOM 4911 O O . CYS B 1 277 ? -17.469 10.32 13.43 1 95.94 277 CYS B O 1
ATOM 4913 N N . LEU B 1 278 ? -16.562 8.406 13.945 1 96.5 278 LEU B N 1
ATOM 4914 C CA . LEU B 1 278 ? -16.953 7.672 12.75 1 96.5 278 LEU B CA 1
ATOM 4915 C C . LEU B 1 278 ? -17.734 6.414 13.117 1 96.5 278 LEU B C 1
ATOM 4917 O O . LEU B 1 278 ? -17.344 5.672 14.023 1 96.5 278 LEU B O 1
ATOM 4921 N N . ALA B 1 279 ? -18.844 6.215 12.422 1 93.69 279 ALA B N 1
ATOM 4922 C CA . ALA B 1 279 ? -19.719 5.102 12.812 1 93.69 279 ALA B CA 1
ATOM 4923 C C . ALA B 1 279 ? -20.234 4.359 11.578 1 93.69 279 ALA B C 1
ATOM 4925 O O . ALA B 1 279 ? -20.422 4.957 10.523 1 93.69 279 ALA B O 1
ATOM 4926 N N . SER B 1 280 ? -20.375 3.072 11.75 1 92.19 280 SER B N 1
ATOM 4927 C CA . SER B 1 280 ? -20.969 2.205 10.727 1 92.19 280 SER B CA 1
ATOM 4928 C C . SER B 1 280 ? -22.094 1.359 11.305 1 92.19 280 SER B C 1
ATOM 4930 O O . SER B 1 280 ? -22.047 0.95 12.461 1 92.19 280 SER B O 1
ATOM 4932 N N . CYS B 1 281 ? -23.078 1.058 10.5 1 88.94 281 CYS B N 1
ATOM 4933 C CA . CYS B 1 281 ? -24.25 0.304 10.93 1 88.94 281 CYS B CA 1
ATOM 4934 C C . CYS B 1 281 ? -23.938 -1.184 11.031 1 88.94 281 CYS B C 1
ATOM 4936 O O . CYS B 1 281 ? -24.641 -1.929 11.711 1 88.94 281 CYS B O 1
ATOM 4938 N N . THR B 1 282 ? -22.938 -1.634 10.414 1 88.56 282 THR B N 1
ATOM 4939 C CA . THR B 1 282 ? -22.562 -3.045 10.43 1 88.56 282 THR B CA 1
ATOM 4940 C C . THR B 1 282 ? -21.266 -3.254 11.203 1 88.56 282 THR B C 1
ATOM 4942 O O . THR B 1 282 ? -20.406 -2.367 11.242 1 88.56 282 THR B O 1
ATOM 4945 N N . ALA B 1 283 ? -21.266 -4.418 11.828 1 89.38 283 ALA B N 1
ATOM 4946 C CA . ALA B 1 283 ? -20.016 -4.793 12.5 1 89.38 283 ALA B CA 1
ATOM 4947 C C . ALA B 1 283 ? -18.906 -5.055 11.5 1 89.38 283 ALA B C 1
ATOM 4949 O O . ALA B 1 283 ? -19.109 -5.734 10.492 1 89.38 283 ALA B O 1
ATOM 4950 N N . ARG B 1 284 ? -17.844 -4.477 11.773 1 88.25 284 ARG B N 1
ATOM 4951 C CA . ARG B 1 284 ? -16.703 -4.66 10.875 1 88.25 284 ARG B CA 1
ATOM 4952 C C . ARG B 1 284 ? -15.383 -4.484 11.617 1 88.25 284 ARG B C 1
ATOM 4954 O O . ARG B 1 284 ? -15.305 -3.732 12.586 1 88.25 284 ARG B O 1
ATOM 4961 N N . PRO B 1 285 ? -14.422 -5.188 11.109 1 88.75 285 PRO B N 1
ATOM 4962 C CA . PRO B 1 285 ? -13.109 -5.012 11.727 1 88.75 285 PRO B CA 1
ATOM 4963 C C . PRO B 1 285 ? -12.508 -3.633 11.453 1 88.75 285 PRO B C 1
ATOM 4965 O O . PRO B 1 285 ? -12.844 -2.994 10.453 1 88.75 285 PRO B O 1
ATOM 4968 N N . LEU B 1 286 ? -11.844 -3.141 12.391 1 92.94 286 LEU B N 1
ATOM 4969 C CA . LEU B 1 286 ? -11.125 -1.876 12.281 1 92.94 286 LEU B CA 1
ATOM 4970 C C . LEU B 1 286 ? -9.625 -2.111 12.188 1 92.94 286 LEU B C 1
ATOM 4972 O O . LEU B 1 286 ? -8.922 -2.105 13.211 1 92.94 286 LEU B O 1
ATOM 4976 N N . PRO B 1 287 ? -9.133 -2.307 10.953 1 91.62 287 PRO B N 1
ATOM 4977 C CA . PRO B 1 287 ? -7.707 -2.605 10.781 1 91.62 287 PRO B CA 1
ATOM 4978 C C . PRO B 1 287 ? -6.805 -1.513 11.352 1 91.62 287 PRO B C 1
ATOM 4980 O O . PRO B 1 287 ? -7.23 -0.365 11.492 1 91.62 287 PRO B O 1
ATOM 4983 N N . GLN B 1 288 ? -5.602 -1.91 11.625 1 93.06 288 GLN B N 1
ATOM 4984 C CA . GLN B 1 288 ? -4.641 -0.998 12.242 1 93.06 288 GLN B CA 1
ATOM 4985 C C . GLN B 1 288 ? -4.406 0.226 11.359 1 93.06 288 GLN B C 1
ATOM 4987 O O . GLN B 1 288 ? -4.336 1.352 11.859 1 93.06 288 GLN B O 1
ATOM 4992 N N . ASP B 1 289 ? -4.281 0.049 10.086 1 93.31 289 ASP B N 1
ATOM 4993 C CA . ASP B 1 289 ? -4.031 1.152 9.164 1 93.31 289 ASP B CA 1
ATOM 4994 C C . ASP B 1 289 ? -5.164 2.172 9.211 1 93.31 289 ASP B C 1
ATOM 4996 O O . ASP B 1 289 ? -4.934 3.373 9.062 1 93.31 289 ASP B O 1
ATOM 5000 N N . MET B 1 290 ? -6.359 1.712 9.414 1 95.44 290 MET B N 1
ATOM 5001 C CA . MET B 1 290 ? -7.5 2.613 9.531 1 95.44 290 MET B CA 1
ATOM 5002 C C . MET B 1 290 ? -7.414 3.43 10.812 1 95.44 290 MET B C 1
ATOM 5004 O O . MET B 1 290 ? -7.707 4.629 10.812 1 95.44 290 MET B O 1
ATOM 5008 N N . ARG B 1 291 ? -7.055 2.791 11.898 1 95.62 291 ARG B N 1
ATOM 5009 C CA . ARG B 1 291 ? -6.887 3.473 13.172 1 95.62 291 ARG B CA 1
ATOM 5010 C C . ARG B 1 291 ? -5.828 4.566 13.078 1 95.62 291 ARG B C 1
ATOM 5012 O O . ARG B 1 291 ? -6.031 5.68 13.562 1 95.62 291 ARG B O 1
ATOM 5019 N N . ILE B 1 292 ? -4.773 4.23 12.391 1 95.69 292 ILE B N 1
ATOM 5020 C CA . ILE B 1 292 ? -3.691 5.188 12.195 1 95.69 292 ILE B CA 1
ATOM 5021 C C . ILE B 1 292 ? -4.191 6.359 11.352 1 95.69 292 ILE B C 1
ATOM 5023 O O . ILE B 1 292 ? -3.93 7.523 11.68 1 95.69 292 ILE B O 1
ATOM 5027 N N . PHE B 1 293 ? -4.891 6.047 10.281 1 97.69 293 PHE B N 1
ATOM 5028 C CA . PHE B 1 293 ? -5.445 7.086 9.422 1 97.69 293 PHE B CA 1
ATOM 5029 C C . PHE B 1 293 ? -6.332 8.031 10.219 1 97.69 293 PHE B C 1
ATOM 5031 O O . PHE B 1 293 ? -6.211 9.25 10.102 1 97.69 293 PHE B O 1
ATOM 5038 N N . THR B 1 294 ? -7.289 7.516 10.969 1 97.56 294 THR B N 1
ATOM 5039 C CA . THR B 1 294 ? -8.227 8.344 11.727 1 97.56 294 THR B CA 1
ATOM 5040 C C . THR B 1 294 ? -7.488 9.18 12.766 1 97.56 294 THR B C 1
ATOM 5042 O O . THR B 1 294 ? -7.879 10.32 13.039 1 97.56 294 THR B O 1
ATOM 5045 N N . THR B 1 295 ? -6.48 8.609 13.336 1 95.88 295 THR B N 1
ATOM 5046 C CA . THR B 1 295 ? -5.664 9.367 14.273 1 95.88 295 THR B CA 1
ATOM 5047 C C . THR B 1 295 ? -4.992 10.547 13.578 1 95.88 295 THR B C 1
ATOM 5049 O O . THR B 1 295 ? -5.023 11.672 14.078 1 95.88 295 THR B O 1
ATOM 5052 N N . MET B 1 296 ? -4.395 10.281 12.438 1 96.19 296 MET B N 1
ATOM 5053 C CA . MET B 1 296 ? -3.756 11.344 11.672 1 96.19 296 MET B CA 1
ATOM 5054 C C . MET B 1 296 ? -4.777 12.398 11.25 1 96.19 296 MET B C 1
ATOM 5056 O O . MET B 1 296 ? -4.492 13.594 11.297 1 96.19 296 MET B O 1
ATOM 5060 N N . ALA B 1 297 ? -5.902 11.945 10.852 1 96.44 297 ALA B N 1
ATOM 5061 C CA . ALA B 1 297 ? -6.973 12.867 10.477 1 96.44 297 ALA B CA 1
ATOM 5062 C C . ALA B 1 297 ? -7.359 13.766 11.648 1 96.44 297 ALA B C 1
ATOM 5064 O O . ALA B 1 297 ? -7.57 14.969 11.477 1 96.44 297 ALA B O 1
ATOM 5065 N N . THR B 1 298 ? -7.465 13.195 12.82 1 95.81 298 THR B N 1
ATOM 5066 C CA . THR B 1 298 ? -7.805 13.961 14.016 1 95.81 298 THR B CA 1
ATOM 5067 C C . THR B 1 298 ? -6.723 14.992 14.32 1 95.81 298 THR B C 1
ATOM 5069 O O . THR B 1 298 ? -7.031 16.141 14.68 1 95.81 298 THR B O 1
ATOM 5072 N N . ILE B 1 299 ? -5.512 14.602 14.18 1 93.56 299 ILE B N 1
ATOM 5073 C CA . ILE B 1 299 ? -4.402 15.523 14.398 1 93.56 299 ILE B CA 1
ATOM 5074 C C . ILE B 1 299 ? -4.457 16.641 13.367 1 93.56 299 ILE B C 1
ATOM 5076 O O . ILE B 1 299 ? -4.254 17.812 13.703 1 93.56 299 ILE B O 1
ATOM 5080 N N . SER B 1 300 ? -4.719 16.281 12.164 1 94.25 300 SER B N 1
ATOM 5081 C CA . SER B 1 300 ? -4.848 17.266 11.102 1 94.25 300 SER B CA 1
ATOM 5082 C C . SER B 1 300 ? -5.945 18.281 11.422 1 94.25 300 SER B C 1
ATOM 5084 O O . SER B 1 300 ? -5.758 19.484 11.25 1 94.25 300 SER B O 1
ATOM 5086 N N . LEU B 1 301 ? -7.059 17.781 11.891 1 94.44 301 LEU B N 1
ATOM 5087 C CA . LEU B 1 301 ? -8.164 18.656 12.289 1 94.44 301 LEU B CA 1
ATOM 5088 C C . LEU B 1 301 ? -7.746 19.562 13.438 1 94.44 301 LEU B C 1
ATOM 5090 O O . LEU B 1 301 ? -8.031 20.766 13.414 1 94.44 301 LEU B O 1
ATOM 5094 N N . ALA B 1 302 ? -7.094 19.016 14.367 1 92.88 302 ALA B N 1
ATOM 5095 C CA . ALA B 1 302 ? -6.617 19.781 15.516 1 92.88 302 ALA B CA 1
ATOM 5096 C C . ALA B 1 302 ? -5.672 20.906 15.062 1 92.88 302 ALA B C 1
ATOM 5098 O O . ALA B 1 302 ? -5.75 22.031 15.562 1 92.88 302 ALA B O 1
ATOM 5099 N N . GLN B 1 303 ? -4.836 20.578 14.172 1 90.31 303 GLN B N 1
ATOM 5100 C CA . GLN B 1 303 ? -3.891 21.562 13.664 1 90.31 303 GLN B CA 1
ATOM 5101 C C . GLN B 1 303 ? -4.613 22.688 12.93 1 90.31 303 GLN B C 1
ATOM 5103 O O . GLN B 1 303 ? -4.27 23.859 13.094 1 90.31 303 GLN B O 1
ATOM 5108 N N . TYR B 1 304 ? -5.52 22.312 12.156 1 91.75 304 TYR B N 1
ATOM 5109 C CA . TYR B 1 304 ? -6.316 23.328 11.469 1 91.75 304 TYR B CA 1
ATOM 5110 C C . TYR B 1 304 ? -7.023 24.234 12.461 1 91.75 304 TYR B C 1
ATOM 5112 O O . TYR B 1 304 ? -6.984 25.469 12.328 1 91.75 304 TYR B O 1
ATOM 5120 N N . LEU B 1 305 ? -7.629 23.641 13.445 1 89.69 305 LEU B N 1
ATOM 5121 C CA . LEU B 1 305 ? -8.336 24.391 14.461 1 89.69 305 LEU B CA 1
ATOM 5122 C C . LEU B 1 305 ? -7.383 25.312 15.227 1 89.69 305 LEU B C 1
ATOM 5124 O O . LEU B 1 305 ? -7.738 26.438 15.57 1 89.69 305 LEU B O 1
ATOM 5128 N N . ASN B 1 306 ? -6.254 24.812 15.445 1 89.38 306 ASN B N 1
ATOM 5129 C CA . ASN B 1 306 ? -5.238 25.609 16.125 1 89.38 306 ASN B CA 1
ATOM 5130 C C . ASN B 1 306 ? -4.863 26.844 15.312 1 89.38 306 ASN B C 1
ATOM 5132 O O . ASN B 1 306 ? -4.789 27.953 15.859 1 89.38 306 ASN B O 1
ATOM 5136 N N . ILE B 1 307 ? -4.68 26.688 14.109 1 87.56 307 ILE B N 1
ATOM 5137 C CA . ILE B 1 307 ? -4.309 27.797 13.234 1 87.56 307 ILE B CA 1
ATOM 5138 C C . ILE B 1 307 ? -5.441 28.812 13.18 1 87.56 307 ILE B C 1
ATOM 5140 O O . ILE B 1 307 ? -5.207 30.016 13.312 1 87.56 307 ILE B O 1
ATOM 5144 N N . VAL B 1 308 ? -6.621 28.344 13.047 1 86.62 308 VAL B N 1
ATOM 5145 C CA . VAL B 1 308 ? -7.781 29.234 12.969 1 86.62 308 VAL B CA 1
ATOM 5146 C C . VAL B 1 308 ? -7.941 29.984 14.289 1 86.62 308 VAL B C 1
ATOM 5148 O O . VAL B 1 308 ? -8.203 31.188 14.305 1 86.62 308 VAL B O 1
ATOM 5151 N N . ALA B 1 309 ? -7.77 29.281 15.344 1 85.31 309 ALA B N 1
ATOM 5152 C CA . ALA B 1 309 ? -7.883 29.891 16.656 1 85.31 309 ALA B CA 1
ATOM 5153 C C . ALA B 1 309 ? -6.812 30.953 16.859 1 85.31 309 ALA B C 1
ATOM 5155 O O . ALA B 1 309 ? -7.098 32.062 17.375 1 85.31 309 ALA B O 1
ATOM 5156 N N . LEU B 1 310 ? -5.633 30.672 16.484 1 87.12 310 LEU B N 1
ATOM 5157 C CA . LEU B 1 310 ? -4.527 31.609 16.625 1 87.12 310 LEU B CA 1
ATOM 5158 C C . LEU B 1 310 ? -4.734 32.844 15.75 1 87.12 310 LEU B C 1
ATOM 5160 O O . LEU B 1 310 ? -4.469 33.969 16.172 1 87.12 310 LEU B O 1
ATOM 5164 N N . LYS B 1 311 ? -5.18 32.625 14.617 1 85.62 311 LYS B N 1
ATOM 5165 C CA . LYS B 1 311 ? -5.469 33.719 13.719 1 85.62 311 LYS B CA 1
ATOM 5166 C C . LYS B 1 311 ? -6.574 34.625 14.289 1 85.62 311 LYS B C 1
ATOM 5168 O O . LYS B 1 311 ? -6.488 35.844 14.219 1 85.62 311 LYS B O 1
ATOM 5173 N N . TYR B 1 312 ? -7.523 33.969 14.82 1 81.69 312 TYR B N 1
ATOM 5174 C CA . TYR B 1 312 ? -8.625 34.688 15.43 1 81.69 312 TYR B CA 1
ATOM 5175 C C . TYR B 1 312 ? -8.141 35.531 16.609 1 81.69 312 TYR B C 1
ATOM 5177 O O . TYR B 1 312 ? -8.5 36.719 16.75 1 81.69 312 TYR B O 1
ATOM 5185 N N . ARG B 1 313 ? -7.391 35 17.438 1 83.25 313 ARG B N 1
ATOM 5186 C CA . ARG B 1 313 ? -6.844 35.719 18.594 1 83.25 313 ARG B CA 1
ATOM 5187 C C . ARG B 1 313 ? -5.965 36.875 18.172 1 83.25 313 ARG B C 1
ATOM 5189 O O . ARG B 1 313 ? -6.012 37.938 18.781 1 83.25 313 ARG B O 1
ATOM 5196 N N . LEU B 1 314 ? -5.188 36.688 17.188 1 84.81 314 LEU B N 1
ATOM 5197 C CA . LEU B 1 314 ? -4.301 37.719 16.672 1 84.81 314 LEU B CA 1
ATOM 5198 C C . LEU B 1 314 ? -5.102 38.875 16.094 1 84.81 314 LEU B C 1
ATOM 5200 O O . LEU B 1 314 ? -4.77 40.031 16.328 1 84.81 314 LEU B O 1
ATOM 5204 N N . ASN B 1 315 ? -6.117 38.594 15.398 1 81.62 315 ASN B N 1
ATOM 5205 C CA . ASN B 1 315 ? -6.953 39.625 14.797 1 81.62 315 ASN B CA 1
ATOM 5206 C C . ASN B 1 315 ? -7.707 40.438 15.852 1 81.62 315 ASN B C 1
ATOM 5208 O O . ASN B 1 315 ? -7.973 41.625 15.664 1 81.62 315 ASN B O 1
ATOM 5212 N N . ARG B 1 316 ? -8.039 39.844 16.953 1 75.69 316 ARG B N 1
ATOM 5213 C CA . ARG B 1 316 ? -8.727 40.5 18.047 1 75.69 316 ARG B CA 1
ATOM 5214 C C . ARG B 1 316 ? -7.789 41.438 18.781 1 75.69 316 ARG B C 1
ATOM 5216 O O . ARG B 1 316 ? -8.219 42.5 19.281 1 75.69 316 ARG B O 1
ATOM 5223 N N . LEU B 1 317 ? -6.539 41.094 18.891 1 75.62 317 LEU B N 1
ATOM 5224 C CA . LEU B 1 317 ? -5.555 41.906 19.578 1 75.62 317 LEU B CA 1
ATOM 5225 C C . LEU B 1 317 ? -5.066 43.031 18.688 1 75.62 317 LEU B C 1
ATOM 5227 O O . LEU B 1 317 ? -4.633 44.094 19.188 1 75.62 317 LEU B O 1
ATOM 5231 N N . LEU B 1 318 ? -4.852 42.906 17.438 1 61.88 318 LEU B N 1
ATOM 5232 C CA . LEU B 1 318 ? -4.414 43.969 16.531 1 61.88 318 LEU B CA 1
ATOM 5233 C C . LEU B 1 318 ? -5.441 45.094 16.453 1 61.88 318 LEU B C 1
ATOM 5235 O O . LEU B 1 318 ? -6.633 44.812 16.25 1 61.88 318 LEU B O 1
ATOM 5239 N N . PRO B 1 319 ? -5.246 46.219 17.297 1 50.19 319 PRO B N 1
ATOM 5240 C CA . PRO B 1 319 ? -6.137 47.375 17.219 1 50.19 319 PRO B CA 1
ATOM 5241 C C . PRO B 1 319 ? -6.594 47.688 15.797 1 50.19 319 PRO B C 1
ATOM 5243 O O . PRO B 1 319 ? -5.926 47.312 14.836 1 50.19 319 PRO B O 1
ATOM 5246 N N . ASP B 1 320 ? -7.855 48.312 15.5 1 41.03 320 ASP B N 1
ATOM 5247 C CA . ASP B 1 320 ? -8.258 48.969 14.258 1 41.03 320 ASP B CA 1
ATOM 5248 C C . ASP B 1 320 ? -7.082 49.719 13.617 1 41.03 320 ASP B C 1
ATOM 5250 O O . ASP B 1 320 ? -7.273 50.688 12.891 1 41.03 320 ASP B O 1
ATOM 5254 N N . ALA B 1 321 ? -5.824 49.875 14.148 1 36.28 321 ALA B N 1
ATOM 5255 C CA . ALA B 1 321 ? -4.801 50.75 13.594 1 36.28 321 ALA B CA 1
ATOM 5256 C C . ALA B 1 321 ? -4.41 50.312 12.18 1 36.28 321 ALA B C 1
ATOM 5258 O O . ALA B 1 321 ? -4.543 49.125 11.828 1 36.28 321 ALA B O 1
ATOM 5259 N N . THR B 1 322 ? -4.016 51.344 11.273 1 34.16 322 THR B N 1
ATOM 5260 C CA . THR B 1 322 ? -3.461 51.406 9.93 1 34.16 322 THR B CA 1
ATOM 5261 C C . THR B 1 322 ? -2.348 50.375 9.75 1 34.16 322 THR B C 1
ATOM 5263 O O . THR B 1 322 ? -1.292 50.5 10.383 1 34.16 322 THR B O 1
ATOM 5266 N N . ILE B 1 323 ? -2.607 49.25 9.625 1 34.91 323 ILE B N 1
ATOM 5267 C CA . ILE B 1 323 ? -1.65 48.188 9.289 1 34.91 323 ILE B CA 1
ATOM 5268 C C . ILE B 1 323 ? -0.571 48.75 8.367 1 34.91 323 ILE B C 1
ATOM 5270 O O . ILE B 1 323 ? -0.834 49.062 7.195 1 34.91 323 ILE B O 1
ATOM 5274 N N . HIS B 1 324 ? 0.295 49.656 8.906 1 27.97 324 HIS B N 1
ATOM 5275 C CA . HIS B 1 324 ? 1.501 49.844 8.109 1 27.97 324 HIS B CA 1
ATOM 5276 C C . HIS B 1 324 ? 2.242 48.531 7.902 1 27.97 324 HIS B C 1
ATOM 5278 O O . HIS B 1 324 ? 2.5 47.812 8.859 1 27.97 324 HIS B O 1
ATOM 5284 N N . ARG B 1 325 ? 2.139 47.938 6.805 1 29.23 325 ARG B N 1
ATOM 5285 C CA . ARG B 1 325 ? 2.834 46.812 6.195 1 29.23 325 ARG B CA 1
ATOM 5286 C C . ARG B 1 325 ? 4.328 46.875 6.492 1 29.23 325 ARG B C 1
ATOM 5288 O O . ARG B 1 325 ? 5.102 47.438 5.715 1 29.23 325 ARG B O 1
ATOM 5295 N N . SER B 1 326 ? 4.785 47.219 7.781 1 27.62 326 SER B N 1
ATOM 5296 C CA . SER B 1 326 ? 6.234 47.094 7.91 1 27.62 326 SER B CA 1
ATOM 5297 C C . SER B 1 326 ? 6.68 45.656 7.645 1 27.62 326 SER B C 1
ATOM 5299 O O . SER B 1 326 ? 5.926 44.719 7.875 1 27.62 326 SER B O 1
ATOM 5301 N N . GLY B 1 327 ? 7.852 45.406 7.051 1 25.81 327 GLY B N 1
ATOM 5302 C CA . GLY B 1 327 ? 8.57 44.281 6.473 1 25.81 327 GLY B CA 1
ATOM 5303 C C . GLY B 1 327 ? 8.828 43.188 7.465 1 25.81 327 GLY B C 1
ATOM 5304 O O . GLY B 1 327 ? 8.703 43.375 8.672 1 25.81 327 GLY B O 1
ATOM 5305 N N . ALA B 1 328 ? 8.891 41.938 7.078 1 26.52 328 ALA B N 1
ATOM 5306 C CA . ALA B 1 328 ? 9.102 40.625 7.652 1 26.52 328 ALA B CA 1
ATOM 5307 C C . ALA B 1 328 ? 10.297 40.625 8.602 1 26.52 328 ALA B C 1
ATOM 5309 O O . ALA B 1 328 ? 11.43 40.844 8.18 1 26.52 328 ALA B O 1
ATOM 5310 N N . ILE B 1 329 ? 10.164 41.219 9.844 1 26.75 329 ILE B N 1
ATOM 5311 C CA . ILE B 1 329 ? 11.281 41 10.758 1 26.75 329 ILE B CA 1
ATOM 5312 C C . ILE B 1 329 ? 11.438 39.5 11.062 1 26.75 329 ILE B C 1
ATOM 5314 O O . ILE B 1 329 ? 10.484 38.844 11.492 1 26.75 329 ILE B O 1
ATOM 5318 N N . PHE B 1 330 ? 12.414 38.875 10.555 1 26.81 330 PHE B N 1
ATOM 5319 C CA . PHE B 1 330 ? 12.883 37.5 10.711 1 26.81 330 PHE B CA 1
ATOM 5320 C C . PHE B 1 330 ? 13.328 37.25 12.148 1 26.81 330 PHE B C 1
ATOM 5322 O O . PHE B 1 330 ? 14.234 37.906 12.648 1 26.81 330 PHE B O 1
ATOM 5329 N N . TYR B 1 331 ? 12.484 37 13.141 1 27.2 331 TYR B N 1
ATOM 5330 C CA . TYR B 1 331 ? 12.797 36.719 14.539 1 27.2 331 TYR B CA 1
ATOM 5331 C C . TYR B 1 331 ? 13.633 35.469 14.688 1 27.2 331 TYR B C 1
ATOM 5333 O O . TYR B 1 331 ? 13.281 34.406 14.141 1 27.2 331 TYR B O 1
ATOM 5341 N N . ASP B 1 332 ? 14.836 35.625 15.07 1 28.78 332 ASP B N 1
ATOM 5342 C CA . ASP B 1 332 ? 15.773 34.656 15.578 1 28.78 332 ASP B CA 1
ATOM 5343 C C . ASP B 1 332 ? 15.344 34.125 16.953 1 28.78 332 ASP B C 1
ATOM 5345 O O . ASP B 1 332 ? 15.32 34.906 17.922 1 28.78 332 ASP B O 1
ATOM 5349 N N . PRO B 1 333 ? 14.555 33.125 17.094 1 26.86 333 PRO B N 1
ATOM 5350 C CA . PRO B 1 333 ? 14.023 32.625 18.359 1 26.86 333 PRO B CA 1
ATOM 5351 C C . PRO B 1 333 ? 15.102 32.5 19.438 1 26.86 333 PRO B C 1
ATOM 5353 O O . PRO B 1 333 ? 14.789 32.469 20.625 1 26.86 333 PRO B O 1
ATOM 5356 N N . ASP B 1 334 ? 16.297 32.188 19.125 1 28.61 334 ASP B N 1
ATOM 5357 C CA . ASP B 1 334 ? 17.266 31.906 20.172 1 28.61 334 ASP B CA 1
ATOM 5358 C C . ASP B 1 334 ? 17.672 33.188 20.906 1 28.61 334 ASP B C 1
ATOM 5360 O O . ASP B 1 334 ? 18.422 33.125 21.891 1 28.61 334 ASP B O 1
ATOM 5364 N N . THR B 1 335 ? 17.562 34.312 20.297 1 29.86 335 THR B N 1
ATOM 5365 C CA . THR B 1 335 ? 18.188 35.438 20.984 1 29.86 335 THR B CA 1
ATOM 5366 C C . THR B 1 335 ? 17.219 36.062 22 1 29.86 335 THR B C 1
ATOM 5368 O O . THR B 1 335 ? 17.406 37.188 22.422 1 29.86 335 THR B O 1
ATOM 5371 N N . ALA B 1 336 ? 16.141 35.375 22.344 1 31.64 336 ALA B N 1
ATOM 5372 C CA . ALA B 1 336 ? 15.406 36.031 23.422 1 31.64 336 ALA B CA 1
ATOM 5373 C C . ALA B 1 336 ? 16.234 36.094 24.688 1 31.64 336 ALA B C 1
ATOM 5375 O O . ALA B 1 336 ? 16.922 35.156 25.047 1 31.64 336 ALA B O 1
ATOM 5376 N N . PRO B 1 337 ? 16.469 37.281 25.25 1 27.77 337 PRO B N 1
ATOM 5377 C CA . PRO B 1 337 ? 17.219 37.438 26.484 1 27.77 337 PRO B CA 1
ATOM 5378 C C . PRO B 1 337 ? 16.703 36.531 27.609 1 27.77 337 PRO B C 1
ATOM 5380 O O . PRO B 1 337 ? 15.492 36.406 27.812 1 27.77 337 PRO B O 1
ATOM 5383 N N . ILE B 1 338 ? 17.469 35.469 28.016 1 29.28 338 ILE B N 1
ATOM 5384 C CA . ILE B 1 338 ? 17.312 34.688 29.25 1 29.28 338 ILE B CA 1
ATOM 5385 C C . ILE B 1 338 ? 1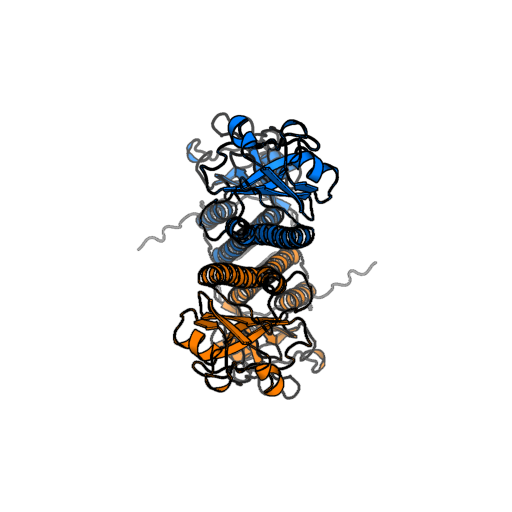7.375 35.625 30.453 1 29.28 338 ILE B C 1
ATOM 5387 O O . ILE B 1 338 ? 18.406 36.281 30.703 1 29.28 338 ILE B O 1
ATOM 5391 N N . THR B 1 339 ? 16.359 36.312 30.812 1 25.09 339 THR B N 1
ATOM 5392 C CA . THR B 1 339 ? 16.391 37.062 32.062 1 25.09 339 THR B CA 1
ATOM 5393 C C . THR B 1 339 ? 16.75 36.125 33.219 1 25.09 339 THR B C 1
ATOM 5395 O O . THR B 1 339 ? 16.125 35.094 33.406 1 25.09 339 THR B O 1
ATOM 5398 N N . HIS B 1 340 ? 17.969 36.156 33.719 1 26.3 340 HIS B N 1
ATOM 5399 C CA . HIS B 1 340 ? 18.562 35.594 34.938 1 26.3 340 HIS B CA 1
ATOM 5400 C C . HIS B 1 340 ? 17.734 35.969 36.156 1 26.3 340 HIS B C 1
ATOM 5402 O O . HIS B 1 340 ? 17.594 37.156 36.469 1 26.3 340 HIS B O 1
ATOM 5408 N N . ILE B 1 341 ? 16.609 35.375 36.406 1 26.16 341 ILE B N 1
ATOM 5409 C CA . ILE B 1 341 ? 16.047 35.562 37.75 1 26.16 341 ILE B CA 1
ATOM 5410 C C . ILE B 1 341 ? 17.078 35.156 38.812 1 26.16 341 ILE B C 1
ATOM 5412 O O . ILE B 1 341 ? 17.578 34.031 38.812 1 26.16 341 ILE B O 1
ATOM 5416 N N . LYS B 1 342 ? 17.797 36.156 39.375 1 27.19 342 LYS B N 1
ATOM 5417 C CA . LYS B 1 342 ? 18.625 36.125 40.562 1 27.19 342 LYS B CA 1
ATOM 5418 C C . LYS B 1 342 ? 17.891 35.438 41.719 1 27.19 342 LYS B C 1
ATOM 5420 O O . LYS B 1 342 ? 16.734 35.719 42 1 27.19 342 LYS B O 1
ATOM 5425 N N . GLU B 1 343 ? 18.266 34.188 42.094 1 24.91 343 GLU B N 1
ATOM 5426 C CA . GLU B 1 343 ? 18.031 33.562 43.375 1 24.91 343 GLU B CA 1
ATOM 5427 C C . GLU B 1 343 ? 18.391 34.531 44.531 1 24.91 343 GLU B C 1
ATOM 5429 O O . GLU B 1 343 ? 18.266 34.188 45.688 1 24.91 343 GLU B O 1
ATOM 5434 N N . GLU B 1 344 ? 18 35.812 44.531 1 21.91 344 GLU B N 1
ATOM 5435 C CA . GLU B 1 344 ? 17.938 36.219 45.938 1 21.91 344 GLU B CA 1
ATOM 5436 C C . GLU B 1 344 ? 16.703 35.656 46.625 1 21.91 344 GLU B C 1
ATOM 5438 O O . GLU B 1 344 ? 15.625 35.594 46.031 1 21.91 344 GLU B O 1
#

Sequence (688 aa):
MTDNHNGDNILDLIRSVFQVHNVALFLPTEDGNFTLVSASTECEPYTEEFIIPPGKGLVGWVLRHQQPLILNNFDQRQGYLGYYSNNDEKLITSFMGCHLPGGGALCIDSITNHVFTEVDQQLLHRFAKLVVRQINTMGNANNNQRLRRYYDGLEQLFKLHEQTNWKEFLSLFLAIVTETTDSDYSVFVSSVEGSSTYFVEGESSPLVLPHKKPLPEFSLVNGGLLGWVFRNEVPIYAEGTDGSSTPLFGKVSYIPEFQSIICLPVSINKITCGVLCLASCTARPLPQDMRIFTTMATISLAQYLNIVALKYRLNRLLPDATIHRSGAIFYDPDTAPITHIKEEMTDNHNGDNILDLIRSVFQVHNVALFLPTEDGNFTLVSASTECEPYTEEFIIPPGKGLVGWVLRHQQPLILNNFDQRQGYLGYYSNNDEKLITSFMGCHLPGGGALCIDSITNHVFTEVDQQLLHRFAKLVVRQINTMGNANNNQRLRRYYDGLEQLFKLHEQTNWKEFLSLFLAIVTETTDSDYSVFVSSVEGSSTYFVEGESSPLVLPHKKPLPEFSLVNGGLLGWVFRNEVPIYAEGTDGSSTPLFGKVSYIPEFQSIICLPVSINKITCGVLCLASCTARPLPQDMRIFTTMATISLAQYLNIVALKYRLNRLLPDATIHRSGAIFYDPDTAPITHIKEE

InterPro domains:
  IPR003018 GAF domain [PF01590] (8-134)
  IPR003018 GAF domain [SM00065] (3-145)
  IPR003018 GAF domain [SM00065] (165-315)
  IPR029016 GAF-like domain superfamily [G3DSA:3.30.450.40] (3-140)
  IPR029016 GAF-like domain superfamily [G3DSA:3.30.450.40] (141-306)

Organism: Lawsonia intracellularis (strain PHE/MN1-00) (NCBI:txid363253)

Foldseek 3Di:
DPCPDDPPDLQNVLCVVLVAAKKWWWFADPVRWIWTDDMDGPDDDLPDTFIHHQPAWPQNPCQNVQAKDWDQQDDVVVTFNRRDDPVVRRLWGIKIKHAADPGIIMITTHSDNDHDDPVNNVVVRVSSPVVVVVVVVVVVVVVVVLLVLLVVLVVVLVVLLVDLDPLVSVQVLQQSLCVSLVFPKKWKWFDDVPDQWIFTSDMNDPQQPVPDPPTDIAGLVQQKPQSVCLVVQAKDWFQQVVVDWIDRRHPDPRDDTFRTKTKHFQDAPRHTGIIMMTTHNDRDDDDPSSVVSVVVSSPSVNVSVVVSVVVVVVVVPPPVDDPPVDDDPPDPVPPPPPPPPPPD/DPCLDDPPDLQNVLCVVLVAAKKWWWFADPVRWIWTDDMDGPDDDLPDTFIHGQPAWPQNPCQVVQAKDKDQQDDVVVTFNRRDDPVVRRLWGIKIKHAADPGIIMITTHSDNDHDDPVNNVVVRVSSPVVVVVVVVVVVVVVVVLLVLLVVLVVVLVVLLVDLDPLVSVQVLQQSLCVSLVFPKKWKWFDDVPDQWIFTSDMNDPQQPVPDPPTDIAGLVQQKPFSVCLVVQAKDWFQQPVVDWTDRGHPDPRDDTFRTKTKHFQDAPRHGGIIMMTTHNDRDDQDPSSVVSVVVSSPSVNVSVVVSVVVVVVVVPPPVDDPPVDDDPPDPVPPDDPPPPPPD

pLDDT: mean 79.29, std 18.91, range [21.69, 97.81]

Nearest PDB structures (foldseek):
  3trc-assembly1_A-2  TM=8.542E-01  e=2.452E-07  Coxiella burnetii
  3ci6-assembly1_B  TM=7.816E-01  e=3.246E-07  Acinetobacter baylyi ADP1
  6ob8-assembly1_B  TM=7.003E-01  e=4.058E-06  [Leptolyngbya] sp. JSC-1
  6ob8-assembly1_A  TM=6.389E-01  e=1.956E-06  [Leptolyngbya] sp. JSC-1
  3o5y-assembly2_B  TM=6.882E-01  e=1.395E-05  Halalkalibacterium halodurans

Solvent-accessible surface area (backbone atoms only — not comparable to full-atom values): 38430 Å² total; per-residue (Å²): 129,76,84,76,66,76,83,86,38,71,46,44,51,50,27,60,73,67,67,42,43,32,26,39,34,34,35,66,44,95,85,71,32,27,32,57,74,47,70,31,53,84,58,87,63,79,81,67,84,45,76,43,52,70,54,52,37,55,54,11,37,23,52,63,66,59,39,71,44,78,36,67,68,46,49,74,88,80,48,47,68,76,78,56,59,76,76,60,49,69,50,37,23,16,40,40,33,32,43,31,84,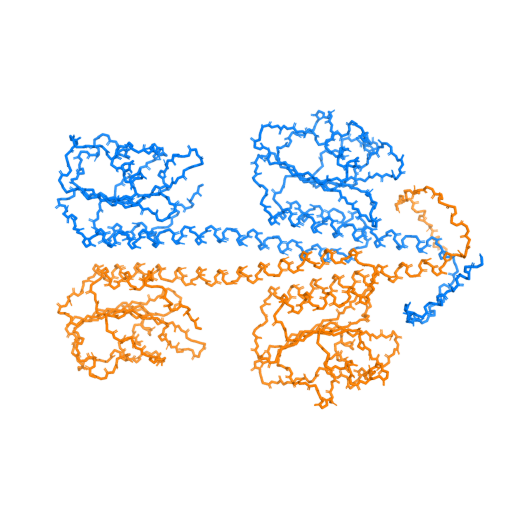95,55,27,31,44,34,35,33,20,60,49,92,54,78,79,48,71,66,51,50,53,49,49,47,54,48,34,51,48,50,48,51,50,54,52,49,51,53,48,49,53,52,38,52,52,49,49,39,45,53,52,39,51,54,51,55,58,61,45,66,73,54,82,50,64,72,60,39,50,50,51,50,34,44,45,55,25,59,51,66,68,39,75,36,25,37,37,33,33,44,50,74,91,54,68,41,33,35,72,75,45,57,55,54,84,71,64,65,77,78,35,88,69,77,61,72,36,43,34,89,64,11,29,50,54,17,46,29,66,74,65,63,47,70,44,82,40,37,22,81,83,72,58,65,66,45,55,69,22,96,49,87,84,56,80,74,35,26,14,37,40,38,36,54,23,47,50,97,88,39,75,46,29,38,42,36,39,30,22,70,53,61,42,87,76,53,67,70,54,56,50,47,54,50,50,51,37,51,51,50,23,50,51,50,47,45,53,51,46,51,52,54,43,58,71,65,53,64,96,65,80,79,69,84,71,76,68,76,76,78,67,78,81,69,61,79,78,77,76,79,73,86,118,131,74,85,74,67,77,81,87,39,71,47,46,50,49,27,61,72,68,67,42,42,32,26,40,34,33,36,67,44,95,85,71,32,28,30,57,75,48,70,32,52,84,57,87,64,77,80,67,87,45,74,44,52,70,55,50,36,54,54,11,40,23,53,64,66,59,39,71,43,77,37,66,70,46,48,76,87,80,47,46,69,76,78,55,59,77,76,62,49,69,51,36,24,16,40,38,35,31,44,30,85,93,54,27,31,43,34,36,33,20,60,50,93,56,75,80,47,72,68,51,50,54,51,50,47,54,48,34,51,49,51,46,52,49,54,53,49,51,54,48,49,53,53,39,54,52,49,50,40,46,52,52,38,49,53,51,54,60,62,46,67,74,53,80,50,62,71,61,39,50,50,51,49,34,46,46,53,24,60,51,67,67,38,74,33,26,38,34,32,33,44,48,70,90,53,66,39,33,35,70,74,46,58,53,54,84,72,65,65,78,77,36,88,67,77,60,72,36,43,33,87,64,12,29,52,55,18,47,30,65,73,64,62,48,68,46,81,41,36,24,81,84,72,56,64,66,44,56,69,21,96,48,89,85,56,80,72,34,26,14,36,38,38,36,54,22,50,52,96,89,40,74,46,31,37,42,35,38,30,21,70,53,61,41,85,75,53,68,69,56,54,51,46,53,51,48,50,37,50,51,51,23,51,51,50,47,45,53,49,45,52,50,54,42,59,70,64,52,64,97,64,82,76,70,84,70,76,68,78,77,79,65,78,81,71,60,81,79,76,77,79,71,84,118

Radius of gyration: 33.62 Å; Cα contacts (8 Å, |Δi|>4): 1162; chains: 2; bounding box: 68×105×85 Å

Secondary structure (DSSP, 8-state):
------S--HHHHHHHHHT-SEEEEEEE-TTS-EEEEEEEESSS---S--EE-TTSHHHHHHHHHTS-EEEES--TTT---SSS-HHHHTT--EEEEEEPTTS-EEEEEESS-----HHHHHHHHHHHHHHHHHHHHHHHHHHHHHHHHHHHHHHHHHHHTT---HHHHHHHHHHHHHHHHT-SEEEEEEE-TT-SEEEEEEESS-SSTTT-SS--EEESSSSHHHHHHHHH---EEE-STT-----SSSS-TTSPPPSEEEEEEEEETTEEEEEEEEEESS-----HHHHHHHHHHHHHHHHHHHHHHHHHHHHHHS-S------------GGGS--------/------S--HHHHHHHHHT-SEEEEEEE-TTS-EEEEEEEESSS---S--EE-TTSHHHHHHHHHT--EEEES--TTT---SSS-HHHHTT--EEEEEEPTTS-EEEEEESS-----HHHHHHHHHHHHHHHHHHHHHHHHHHHHHHHHHHHHHHHHHHHTT---HHHHHHHHHHHHHHHHT-SEEEEEEE-TT-SEEEEEEESS-SSTTT-SS--EEESSSSHHHHHHHHH---EEE--TT-----SSSS-TTSPPPSEEEEEEEEETTEEEEEEEEEESS-----HHHHHHHHHHHHHHHHHHHHHHHHHHHHHHS-S------------GGGS--------